Protein AF-0000000079003344 (afdb_homodimer)

Secondary structure (DSSP, 8-state):
----EEEEEEETTEEEEEE---SHHHHHHHHHHHHHHHT-SSGGGSPPHHHHHHHHHTT-EEEEEEETTT--EEEEEEEEEEEETTEEEEEEEEEEE-GGGTTSSHHHHHHHHHHHHHHHHT--EEEEEE-TT-HHHHIIIIIHH--EEEEEETTTTSB--STTTTTSB--EEEEEEETTSHHHHHHHTT-SPP--HHHHHHTT-EESEEEEEETTEEEEEEE------SEEEEEE-S-HHHHHHH-HHHHHHHHHHHHHHHIIIIIIT--EEEEEEEEEETTEEEEEEEEE---HHHHHTT--TT--/----EEEEEEETTEEEEEE---SHHHHHHHHHHHHHHHT-SSGGGSPPHHHHHHHHHTT-EEEEEEETTT--EEEEEEEEEEEETTEEEEEEEEEEE-GGGTTSSHHHHHHHHHHHHHHHHT--EEEEEE-TT-HHHHIIIIIHH--EEEEEETTTTSB--STTTTTSB--EEEEEEETTSHHHHHHHTT-SPP--HHHHHHTT-EESEEEEEETTEEEEEEE------SEEEEEE-S-HHHHHHH-HHHHHHHHHHHHHHHIIIIIIT--EEEEEEEEEETTEEEEEEEEE---HHHHHTT--TT--

Organism: Staphylothermus marinus (strain ATCC 43588 / DSM 3639 / JCM 9404 / F1) (NCBI:txid399550)

pLDDT: mean 94.48, std 7.69, range [52.34, 98.94]

Sequence (616 aa):
MACRVFEEINIDGKQLVIREPCSIRDYRELMDVQIKIWGMPGYIEAVTYHMLISGHRNGGILIGVFDKKTGEAVGLTFGIPGFRNGQLYVYSHLFGFIPELRNKGLGTILKKYQRILALEKGYVLFRWTYDPLQSANAYFNIVKHGVIVRKFTPNYYGYLEDSINRGMPSDRFEAEWWIKSRRTMMVLEDKVPKASLQDILNLGGEYATKTSIKNNIVLLENIDLDSRSDIVIVEIPYNIAKLRRISRDILMNWRLKLRELFNHYINVKGYIVIWMLVEKINGLNRSFYVLWRRSLDRVLAGDFPWSSMACRVFEEINIDGKQLVIREPCSIRDYRELMDVQIKIWGMPGYIEAVTYHMLISGHRNGGILIGVFDKKTGEAVGLTFGIPGFRNGQLYVYSHLFGFIPELRNKGLGTILKKYQRILALEKGYVLFRWTYDPLQSANAYFNIVKHGVIVRKFTPNYYGYLEDSINRGMPSDRFEAEWWIKSRRTMMVLEDKVPKASLQDILNLGGEYATKTSIKNNIVLLENIDLDSRSDIVIVEIPYNIAKLRRISRDILMNWRLKLRELFNHYINVKGYIVIWMLVEKINGLNRSFYVLWRRSLDRVLAGDFPWSS

Solvent-accessible surface area (backbone atoms only — not comparable to full-atom values): 32669 Å² total; per-residue (Å²): 128,86,58,57,72,76,48,73,50,74,59,96,85,41,51,33,38,35,24,39,70,70,49,60,66,45,35,47,30,53,27,55,30,45,31,62,46,53,65,46,98,47,47,59,74,25,62,22,37,68,55,50,49,53,31,40,76,30,47,20,49,52,40,34,30,25,32,66,86,78,64,43,35,48,26,39,36,35,22,29,29,22,38,56,96,89,40,69,27,32,34,48,77,43,76,52,43,29,71,91,57,57,94,69,59,52,66,60,54,50,51,52,52,51,49,54,53,36,48,74,74,67,42,52,32,37,33,36,69,45,54,76,51,39,38,68,58,47,40,51,42,22,54,55,51,36,24,33,32,61,42,58,40,76,40,65,68,33,72,39,88,42,80,86,35,53,87,35,75,34,41,26,33,36,39,37,34,44,72,74,30,50,26,22,49,29,30,67,64,70,64,61,81,84,76,52,71,66,54,43,42,74,73,50,34,37,70,30,48,40,69,48,77,56,97,91,34,81,40,78,72,47,73,51,90,75,75,82,53,53,29,36,32,38,67,45,52,51,51,49,70,60,40,49,76,72,32,57,66,59,45,47,51,49,51,54,53,47,49,55,47,43,42,45,43,21,60,69,68,48,22,27,40,63,40,59,47,77,45,77,54,96,88,35,72,39,28,31,40,34,30,35,57,62,59,66,68,50,45,40,64,49,57,49,95,84,58,130,129,84,60,56,71,76,48,74,50,73,59,95,85,42,50,34,36,33,25,38,68,70,47,59,66,44,35,46,31,53,28,54,31,44,32,62,44,53,63,46,99,47,45,60,76,25,60,23,39,69,56,50,48,54,30,40,76,30,47,20,47,51,42,35,29,25,32,68,86,80,64,44,36,49,26,38,35,34,22,30,30,21,37,56,93,90,41,67,27,33,34,48,76,44,76,52,42,29,73,91,54,57,96,69,58,55,67,59,56,50,50,51,52,50,50,53,53,36,48,74,73,67,41,51,32,38,33,36,69,45,52,77,51,39,39,68,57,47,41,51,41,22,54,54,49,36,24,31,31,60,42,59,41,79,41,66,67,31,74,40,88,43,79,84,37,54,90,35,74,33,42,25,33,37,39,37,34,45,73,73,31,50,26,22,50,30,30,68,66,69,63,61,81,84,76,52,72,67,55,43,42,74,74,51,36,39,70,31,48,41,69,48,77,57,97,91,36,83,40,76,73,47,72,51,90,73,74,84,53,52,31,37,31,38,68,44,52,51,50,47,71,63,41,50,75,72,33,58,66,60,46,47,50,48,51,55,54,47,48,55,49,43,41,44,43,21,60,69,68,50,21,27,39,63,41,62,48,76,45,77,54,97,86,36,72,39,28,29,39,35,29,34,58,61,59,67,69,49,44,40,64,49,57,49,94,83,59,130

Radius of gyration: 27.49 Å; Cα contacts (8 Å, |Δi|>4): 1258; chains: 2; bounding box: 58×90×68 Å

Foldseek 3Di:
DDWAWDDWDDDPNFTKTKTADDDLVLLVLAQVLVCQFFVDPDSPPGDHSVNQVVQVVQLKDKMFIAGPVPRHTFWMWIWHWDDDPRAIATETEDGTGGPVCPPVCVRVVVVVVSLVSCVVSPHQKYKYKDDPQAQVVQCCQFQQQFKKFQDKDWQPPPADCTPVRHPHRGIITIIMRRSPFPRRVCRNVVNADDDDPVRCVVLVEDEQWDWDDDPNDIATDAGHLPDPTQKYKYWHDNDLVVVVVVDPVRSRVRSVRVSVVCCRVRVPVRWMFGDKDWDQDPNDTIIMTITGNDDPVCSRNNDDSSDD/DDWAWDDWDDDPNFTKTKTADDDLVLLVLAQVLVCQWFVDPDSPPTDHSVNQVVQVVQLKDKMFIAGPVPRHTFWMWIWHWDDDPRAIATETEDGTGGPVCPPRCVRVVRVVVSLVSCVVSPHQKYKYKDDPQAQVVQCCQFQQQFKKFQDKDWQPPPADPTPVRHPHRGIITIIMRRSPFPRRVCRNVVNADDDDPVRCVVLVEDEQWDWDDDPNDIATDAGHLPDPDQKYKYWHDNDLVVVVVVDVVRSRVRVVRVSVVCCRVRVPVRWMFGDKDWDQDPNDTIIMTITGNDDPVCSSNNDDSSDD

Nearest PDB structures (foldseek):
  9f5q-assembly2_B  TM=6.287E-01  e=1.879E-05  Trypanosoma brucei brucei TREU927
  4ua3-assembly1_A  TM=5.516E-01  e=3.595E-06  Schizosaccharomyces pombe 972h-
  4ua3-assembly2_B  TM=5.483E-01  e=1.172E-05  Schizosaccharomyces pombe 972h-
  9evq-assembly1_B  TM=5.739E-01  e=3.198E-05  Trypanosoma brucei brucei TREU927
  9f5q-assembly1_A  TM=6.081E-01  e=5.773E-05  Trypanosoma brucei brucei TREU927

InterPro domains:
  IPR016181 Acyl-CoA N-acyltransferase [SSF55729] (22-133)
  IPR038764 GNAT family N-acetyltransferase, predicted [PTHR41700] (17-295)

Structure (mmCIF, N/CA/C/O backbone):
data_AF-0000000079003344-model_v1
#
loop_
_entity.id
_entity.type
_entity.pdbx_description
1 polymer 'GNAT family N-acetyltransferase'
#
loop_
_atom_site.group_PDB
_atom_site.id
_atom_site.type_symbol
_atom_site.label_atom_id
_atom_site.label_alt_id
_atom_site.label_comp_id
_atom_site.label_asym_id
_atom_site.label_entity_id
_atom_site.label_seq_id
_atom_site.pdbx_PDB_ins_code
_atom_site.Cartn_x
_atom_site.Cartn_y
_atom_site.Cartn_z
_atom_site.occupancy
_atom_site.B_iso_or_equiv
_atom_site.auth_seq_id
_atom_site.auth_comp_id
_atom_site.auth_asym_id
_atom_site.auth_atom_id
_atom_site.pdbx_PDB_model_num
ATOM 1 N N . MET A 1 1 ? -21.328 -10.289 -7.113 1 52.34 1 MET A N 1
ATOM 2 C CA . MET A 1 1 ? -21.562 -9.883 -5.73 1 52.34 1 MET A CA 1
ATOM 3 C C . MET A 1 1 ? -21.984 -8.422 -5.652 1 52.34 1 MET A C 1
ATOM 5 O O . MET A 1 1 ? -21.516 -7.598 -6.441 1 52.34 1 MET A O 1
ATOM 9 N N . ALA A 1 2 ? -23.016 -8.008 -4.938 1 74.12 2 ALA A N 1
ATOM 10 C CA . ALA A 1 2 ? -23.531 -6.648 -4.805 1 74.12 2 ALA A CA 1
ATOM 11 C C . ALA A 1 2 ? -22.484 -5.727 -4.172 1 74.12 2 ALA A C 1
ATOM 13 O O . ALA A 1 2 ? -21.75 -6.141 -3.277 1 74.12 2 ALA A O 1
ATOM 14 N N . CYS A 1 3 ? -22.266 -4.539 -4.773 1 87.94 3 CYS A N 1
ATOM 15 C CA . CYS A 1 3 ? -21.359 -3.545 -4.227 1 87.94 3 CYS A CA 1
ATOM 16 C C . CYS A 1 3 ? -21.781 -3.123 -2.826 1 87.94 3 CYS A C 1
ATOM 18 O O . CYS A 1 3 ? -22.969 -3.033 -2.535 1 87.94 3 CYS A O 1
ATOM 20 N N . ARG A 1 4 ? -20.953 -2.959 -1.949 1 95.31 4 ARG A N 1
ATOM 21 C CA . ARG A 1 4 ? -21.25 -2.404 -0.634 1 95.31 4 ARG A CA 1
ATOM 22 C C . ARG A 1 4 ? -21.5 -0.902 -0.716 1 95.31 4 ARG A C 1
ATOM 24 O O . ARG A 1 4 ? -20.562 -0.119 -0.845 1 95.31 4 ARG A O 1
ATOM 31 N N . VAL A 1 5 ? -22.734 -0.484 -0.571 1 97 5 VAL A N 1
ATOM 32 C CA . VAL A 1 5 ? -23.125 0.919 -0.631 1 97 5 VAL A CA 1
ATOM 33 C C . VAL A 1 5 ? -23.219 1.491 0.782 1 97 5 VAL A C 1
ATOM 35 O O . VAL A 1 5 ? -23.828 0.883 1.666 1 97 5 VAL A O 1
ATOM 38 N N . PHE A 1 6 ? -22.641 2.631 0.968 1 97.75 6 PHE A N 1
ATOM 39 C CA . PHE A 1 6 ? -22.656 3.271 2.277 1 97.75 6 PHE A CA 1
ATOM 40 C C . PHE A 1 6 ? -23.75 4.328 2.348 1 97.75 6 PHE A C 1
ATOM 42 O O . PHE A 1 6 ? -24.484 4.398 3.33 1 97.75 6 PHE A O 1
ATOM 49 N N . GLU A 1 7 ? -23.828 5.164 1.319 1 97.38 7 GLU A N 1
ATOM 50 C CA . GLU A 1 7 ? -24.766 6.289 1.349 1 97.38 7 GLU A CA 1
ATOM 51 C C . GLU A 1 7 ? -25.016 6.828 -0.055 1 97.38 7 GLU A C 1
ATOM 53 O O . GLU A 1 7 ? -24.156 6.742 -0.927 1 97.38 7 GLU A O 1
ATOM 58 N N . GLU A 1 8 ? -26.219 7.266 -0.293 1 97.56 8 GLU A N 1
ATOM 59 C CA . GLU A 1 8 ? -26.578 8.055 -1.471 1 97.56 8 GLU A CA 1
ATOM 60 C C . GLU A 1 8 ? -26.891 9.5 -1.095 1 97.56 8 GLU A C 1
ATOM 62 O O . GLU A 1 8 ? -27.609 9.75 -0.125 1 97.56 8 GLU A O 1
ATOM 67 N N . ILE A 1 9 ? -26.266 10.406 -1.885 1 96.88 9 ILE A N 1
ATOM 68 C CA . ILE A 1 9 ? -26.438 11.805 -1.518 1 96.88 9 ILE A CA 1
ATOM 69 C C . ILE A 1 9 ? -26.641 12.648 -2.775 1 96.88 9 ILE A C 1
ATOM 71 O O . ILE A 1 9 ? -26.328 12.203 -3.885 1 96.88 9 ILE A O 1
ATOM 75 N N . ASN A 1 10 ? -27.234 13.75 -2.57 1 96.31 10 ASN A N 1
ATOM 76 C CA . ASN A 1 10 ? -27.406 14.758 -3.615 1 96.31 10 ASN A CA 1
ATOM 77 C C . ASN A 1 10 ? -26.656 16.047 -3.271 1 96.31 10 ASN A C 1
ATOM 79 O O . ASN A 1 10 ? -26.922 16.656 -2.232 1 96.31 10 ASN A O 1
ATOM 83 N N . ILE A 1 11 ? -25.672 16.391 -4.121 1 94.31 11 ILE A N 1
ATOM 84 C CA . ILE A 1 11 ? -24.953 17.656 -3.955 1 94.31 11 ILE A CA 1
ATOM 85 C C . ILE A 1 11 ? -25.125 18.516 -5.203 1 94.31 11 ILE A C 1
ATOM 87 O O . ILE A 1 11 ? -24.625 18.156 -6.277 1 94.31 11 ILE A O 1
ATOM 91 N N . ASP A 1 12 ? -25.766 19.641 -5.047 1 92.69 12 ASP A N 1
ATOM 92 C CA . ASP A 1 12 ? -25.984 20.609 -6.117 1 92.69 12 ASP A CA 1
ATOM 93 C C . ASP A 1 12 ? -26.578 19.938 -7.355 1 92.69 12 ASP A C 1
ATOM 95 O O . ASP A 1 12 ? -26.094 20.141 -8.469 1 92.69 12 ASP A O 1
ATOM 99 N N . GLY A 1 13 ? -27.516 19.016 -7.168 1 91.06 13 GLY A N 1
ATOM 100 C CA . GLY A 1 13 ? -28.234 18.375 -8.258 1 91.06 13 GLY A CA 1
ATOM 101 C C . GLY A 1 13 ? -27.547 17.125 -8.781 1 91.06 13 GLY A C 1
ATOM 102 O O . GLY A 1 13 ? -28.078 16.422 -9.633 1 91.06 13 GLY A O 1
ATOM 103 N N . LYS A 1 14 ? -26.391 16.891 -8.328 1 93.5 14 LYS A N 1
ATOM 104 C CA . LYS A 1 14 ? -25.672 15.688 -8.727 1 93.5 14 LYS A CA 1
ATOM 105 C C . LYS A 1 14 ? -25.984 14.523 -7.793 1 93.5 14 LYS A C 1
ATOM 107 O O . LYS A 1 14 ? -25.75 14.609 -6.586 1 9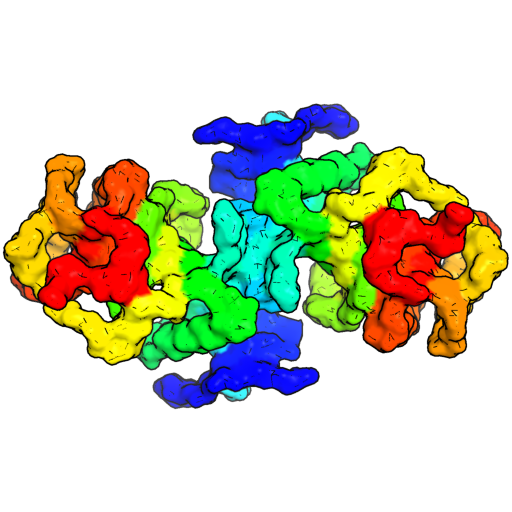3.5 14 LYS A O 1
ATOM 112 N N . GLN A 1 15 ? -26.547 13.438 -8.305 1 97.56 15 GLN A N 1
ATOM 113 C CA . GLN A 1 15 ? -26.812 12.234 -7.52 1 97.56 15 GLN A CA 1
ATOM 114 C C . GLN A 1 15 ? -25.547 11.375 -7.395 1 97.56 15 GLN A C 1
ATOM 116 O O . GLN A 1 15 ? -25.047 10.859 -8.391 1 97.56 15 GLN A O 1
ATOM 121 N N . LEU A 1 16 ? -25.125 11.203 -6.164 1 98.12 16 LEU A N 1
ATOM 122 C CA . LEU A 1 16 ? -23.875 10.5 -5.914 1 98.12 16 LEU A CA 1
ATOM 123 C C . LEU A 1 16 ? -24.094 9.258 -5.059 1 98.12 16 LEU A C 1
ATOM 125 O O . LEU A 1 16 ? -25.047 9.211 -4.277 1 98.12 16 LEU A O 1
ATOM 129 N N . VAL A 1 17 ? -23.281 8.242 -5.27 1 98.31 17 VAL A N 1
ATOM 130 C CA . VAL A 1 17 ? -23.281 7.047 -4.43 1 98.31 17 VAL A CA 1
ATOM 131 C C . VAL A 1 17 ? -21.891 6.812 -3.857 1 98.31 17 VAL A C 1
ATOM 133 O O . VAL A 1 17 ? -20.891 6.875 -4.582 1 98.31 17 VAL A O 1
ATOM 136 N N . ILE A 1 18 ? -21.812 6.711 -2.549 1 98.31 18 ILE A N 1
ATOM 137 C CA . ILE A 1 18 ? -20.578 6.387 -1.824 1 98.31 18 ILE A CA 1
ATOM 138 C C . ILE A 1 18 ? -20.531 4.887 -1.553 1 98.31 18 ILE A C 1
ATOM 140 O O . ILE A 1 18 ? -21.391 4.34 -0.864 1 98.31 18 ILE A O 1
ATOM 144 N N . ARG A 1 19 ? -19.469 4.223 -2.111 1 98.25 19 ARG A N 1
ATOM 145 C CA . ARG A 1 19 ? -19.422 2.768 -2.004 1 98.25 19 ARG A CA 1
ATOM 146 C C . ARG A 1 19 ? -18 2.25 -2.236 1 98.25 19 ARG A C 1
ATOM 148 O O . ARG A 1 19 ? -17.141 2.986 -2.713 1 98.25 19 ARG A O 1
ATOM 155 N N . GLU A 1 20 ? -17.812 1.041 -1.838 1 98.12 20 GLU A N 1
ATOM 156 C CA . GLU A 1 20 ? -16.594 0.348 -2.262 1 98.12 20 GLU A CA 1
ATOM 157 C C . GLU A 1 20 ? -16.672 -0.032 -3.738 1 98.12 20 GLU A C 1
ATOM 159 O O . GLU A 1 20 ? -17.75 -0.322 -4.262 1 98.12 20 GLU A O 1
ATOM 164 N N . PRO A 1 21 ? -15.492 0.042 -4.438 1 97.25 21 PRO A N 1
ATOM 165 C CA . PRO A 1 21 ? -15.5 -0.481 -5.805 1 97.25 21 PRO A CA 1
ATOM 166 C C . PRO A 1 21 ? -15.836 -1.971 -5.863 1 97.25 21 PRO A C 1
ATOM 168 O O . PRO A 1 21 ? -15.422 -2.734 -4.988 1 97.25 21 PRO A O 1
ATOM 171 N N . CYS A 1 22 ? -16.547 -2.389 -6.895 1 93.38 22 CYS A N 1
ATOM 172 C CA . CYS A 1 22 ? -16.969 -3.785 -6.957 1 93.38 22 CYS A CA 1
ATOM 173 C C . CYS A 1 22 ? -16.75 -4.355 -8.352 1 93.38 22 CYS A C 1
ATOM 175 O O . CYS A 1 22 ? -17.234 -5.453 -8.656 1 93.38 22 CYS A O 1
ATOM 177 N N . SER A 1 23 ? -16.109 -3.625 -9.188 1 91.62 23 SER A N 1
ATOM 178 C CA . SER A 1 23 ? -15.734 -4.082 -10.523 1 91.62 23 SER A CA 1
ATOM 179 C C . SER A 1 23 ? -14.391 -3.5 -10.953 1 91.62 23 SER A C 1
ATOM 181 O O . SER A 1 23 ? -13.93 -2.508 -10.383 1 91.62 23 SER A O 1
ATOM 183 N N . ILE A 1 24 ? -13.828 -4.117 -11.961 1 90.56 24 ILE A N 1
ATOM 184 C CA . ILE A 1 24 ? -12.57 -3.605 -12.5 1 90.56 24 ILE A CA 1
ATOM 185 C C . ILE A 1 24 ? -12.789 -2.199 -13.055 1 90.56 24 ILE A C 1
ATOM 187 O O . ILE A 1 24 ? -11.914 -1.333 -12.922 1 90.56 24 ILE A O 1
ATOM 191 N N . ARG A 1 25 ? -13.898 -1.993 -13.648 1 92 25 ARG A N 1
ATOM 192 C CA . ARG A 1 25 ? -14.234 -0.676 -14.172 1 92 25 ARG A CA 1
ATOM 193 C C . ARG A 1 25 ? -14.219 0.377 -13.07 1 92 25 ARG A C 1
ATOM 195 O O . ARG A 1 25 ? -13.734 1.491 -13.273 1 92 25 ARG A O 1
ATOM 202 N N . ASP A 1 26 ? -14.727 0.014 -11.898 1 96.31 26 ASP A N 1
ATOM 203 C CA . ASP A 1 26 ? -14.727 0.934 -10.766 1 96.31 26 ASP A CA 1
ATOM 204 C C . ASP A 1 26 ? -13.305 1.368 -10.414 1 96.31 26 ASP A C 1
ATOM 206 O O . ASP A 1 26 ? -13.047 2.555 -10.203 1 96.31 26 ASP A O 1
ATOM 210 N N . TYR A 1 27 ? -12.406 0.421 -10.406 1 96.12 27 TYR A N 1
ATOM 211 C CA . TYR A 1 27 ? -11.023 0.723 -10.055 1 96.12 27 TYR A CA 1
ATOM 212 C C . TYR A 1 27 ? -10.383 1.629 -11.094 1 96.12 27 TYR A C 1
ATOM 214 O O . TYR A 1 27 ? -9.602 2.523 -10.75 1 96.12 27 TYR A O 1
ATOM 222 N N . ARG A 1 28 ? -10.711 1.405 -12.305 1 93.69 28 ARG A N 1
ATOM 223 C CA . ARG A 1 28 ? -10.188 2.252 -13.367 1 93.69 28 ARG A CA 1
ATOM 224 C C . ARG A 1 28 ? -10.734 3.67 -13.266 1 93.69 28 ARG A C 1
ATOM 226 O O . ARG A 1 28 ? -10.008 4.641 -13.469 1 93.69 28 ARG A O 1
ATOM 233 N N . GLU A 1 29 ? -12 3.768 -12.938 1 96.25 29 GLU A N 1
ATOM 234 C CA . GLU A 1 29 ? -12.594 5.082 -12.719 1 96.25 29 GLU A CA 1
ATOM 235 C C . GLU A 1 29 ? -11.891 5.82 -11.578 1 96.25 29 GLU A C 1
ATOM 237 O O . GLU A 1 29 ? -11.68 7.031 -11.656 1 96.25 29 GLU A O 1
ATOM 242 N N . LEU A 1 30 ? -11.539 5.082 -10.586 1 97.56 30 LEU A N 1
ATOM 243 C CA . LEU A 1 30 ? -10.891 5.68 -9.422 1 97.56 30 LEU A CA 1
ATOM 244 C C . LEU A 1 30 ? -9.469 6.105 -9.75 1 97.56 30 LEU A C 1
ATOM 246 O O . LEU A 1 30 ? -8.961 7.078 -9.188 1 97.56 30 LEU A O 1
ATOM 250 N N . MET A 1 31 ? -8.852 5.367 -10.625 1 95.38 31 MET A N 1
ATOM 251 C CA . MET A 1 31 ? -7.562 5.828 -11.141 1 95.38 31 MET A CA 1
ATOM 252 C C . MET A 1 31 ? -7.73 7.098 -11.969 1 95.38 31 MET A C 1
ATOM 254 O O . MET A 1 31 ? -6.992 8.062 -11.781 1 95.38 31 MET A O 1
ATOM 258 N N . ASP A 1 32 ? -8.75 7.188 -12.781 1 94.94 32 ASP A N 1
ATOM 259 C CA . ASP A 1 32 ? -8.984 8.297 -13.695 1 94.94 32 ASP A CA 1
ATOM 260 C C . ASP A 1 32 ? -9.32 9.578 -12.93 1 94.94 32 ASP A C 1
ATOM 262 O O . ASP A 1 32 ? -8.867 10.664 -13.305 1 94.94 32 ASP A O 1
ATOM 266 N N . VAL A 1 33 ? -10.047 9.461 -11.883 1 96.88 33 VAL A N 1
ATOM 267 C CA . VAL A 1 33 ? -10.547 10.648 -11.195 1 96.88 33 VAL A CA 1
ATOM 268 C C . VAL A 1 33 ? -9.391 11.375 -10.508 1 96.88 33 VAL A C 1
ATOM 270 O O . VAL A 1 33 ? -9.477 12.57 -10.227 1 96.88 33 VAL A O 1
ATOM 273 N N . GLN A 1 34 ? -8.312 10.625 -10.203 1 95.31 34 GLN A N 1
ATOM 274 C CA . GLN A 1 34 ? -7.148 11.25 -9.586 1 95.31 34 GLN A CA 1
ATOM 275 C C . GLN A 1 34 ? -6.625 12.406 -10.43 1 95.31 34 GLN A C 1
ATOM 277 O O . GLN A 1 34 ? -6.223 13.438 -9.891 1 95.31 34 GLN A O 1
ATOM 282 N N . ILE A 1 35 ? -6.703 12.266 -11.703 1 91.06 35 ILE A N 1
ATOM 283 C CA . ILE A 1 35 ? -6.223 13.273 -12.641 1 91.06 35 ILE A CA 1
ATOM 284 C C . ILE A 1 35 ? -7.031 14.562 -12.469 1 91.06 35 ILE A C 1
ATOM 286 O O . ILE A 1 35 ? -6.465 15.656 -12.406 1 91.06 35 ILE A O 1
ATOM 290 N N . LYS A 1 36 ? -8.305 14.375 -12.305 1 91.19 36 LYS A N 1
ATOM 291 C CA . LYS A 1 36 ? -9.195 15.516 -12.164 1 91.19 36 LYS A CA 1
ATOM 292 C C . LYS A 1 36 ? -9.055 16.156 -10.781 1 91.19 36 LYS A C 1
ATOM 294 O O . LYS A 1 36 ? -9.117 17.391 -10.656 1 91.19 36 LYS A O 1
ATOM 299 N N . ILE A 1 37 ? -8.898 15.375 -9.758 1 92.19 37 ILE A N 1
ATOM 300 C CA . ILE A 1 37 ? -8.836 15.852 -8.383 1 92.19 37 ILE A CA 1
ATOM 301 C C . ILE A 1 37 ? -7.594 16.719 -8.195 1 92.19 37 ILE A C 1
ATOM 303 O O . ILE A 1 37 ? -7.664 17.797 -7.602 1 92.19 37 ILE A O 1
ATOM 307 N N . TRP A 1 38 ? -6.484 16.312 -8.734 1 85.94 38 TRP A N 1
ATOM 308 C CA . TRP A 1 38 ? -5.227 16.984 -8.406 1 85.94 38 TRP A CA 1
ATOM 309 C C . TRP A 1 38 ? -4.645 17.672 -9.641 1 85.94 38 TRP A C 1
ATOM 311 O O . TRP A 1 38 ? -3.539 18.219 -9.586 1 85.94 38 TRP A O 1
ATOM 321 N N . GLY A 1 39 ? -5.375 17.781 -10.734 1 80.69 39 GLY A N 1
ATOM 322 C CA . GLY A 1 39 ? -4.918 18.469 -11.93 1 80.69 39 GLY A CA 1
ATOM 323 C C . GLY A 1 39 ? -3.6 17.953 -12.461 1 80.69 39 GLY A C 1
ATOM 324 O O . GLY A 1 39 ? -2.686 18.719 -12.742 1 80.69 39 GLY A O 1
ATOM 325 N N . MET A 1 40 ? -3.436 16.688 -12.586 1 75.12 40 MET A N 1
ATOM 326 C CA . MET A 1 40 ? -2.191 16.047 -13 1 75.12 40 MET A CA 1
ATOM 327 C C . MET A 1 40 ? -2.031 16.094 -14.516 1 75.12 40 MET A C 1
ATOM 329 O O . MET A 1 40 ? -3.014 15.992 -15.25 1 75.12 40 MET A O 1
ATOM 333 N N . PRO A 1 41 ? -0.784 16.422 -15 1 72.31 41 PRO A N 1
ATOM 334 C CA . PRO A 1 41 ? -0.572 16.438 -16.453 1 72.31 41 PRO A CA 1
ATOM 335 C C . PRO A 1 41 ? -0.804 15.078 -17.094 1 72.31 41 PRO A C 1
ATOM 337 O O . PRO A 1 41 ? -0.963 14.984 -18.312 1 72.31 41 PRO A O 1
ATOM 340 N N . GLY A 1 42 ? -0.989 14.109 -16.438 1 75.44 42 GLY A N 1
ATOM 341 C CA . GLY A 1 42 ? -1.184 12.75 -16.922 1 75.44 42 GLY A CA 1
ATOM 342 C C . GLY A 1 42 ? -1.207 11.727 -15.805 1 75.44 42 GLY A C 1
ATOM 343 O O . GLY A 1 42 ? -1.47 12.055 -14.648 1 75.44 42 GLY A O 1
ATOM 344 N N . TYR A 1 43 ? -1 10.547 -16.266 1 74.94 43 TYR A N 1
ATOM 345 C CA . TYR A 1 43 ? -1.186 9.445 -15.336 1 74.94 43 TYR A CA 1
ATOM 346 C C . TYR A 1 43 ? 0.098 9.156 -14.562 1 74.94 43 TYR A C 1
ATOM 348 O O . TYR A 1 43 ? 0.13 8.273 -13.703 1 74.94 43 TYR A O 1
ATOM 356 N N . ILE A 1 44 ? 1.023 9.93 -14.766 1 78.5 44 ILE A N 1
ATOM 357 C CA . ILE A 1 44 ? 2.348 9.633 -14.234 1 78.5 44 ILE A CA 1
ATOM 358 C C . ILE A 1 44 ? 2.318 9.695 -12.703 1 78.5 44 ILE A C 1
ATOM 360 O O . ILE A 1 44 ? 3.062 8.969 -12.039 1 78.5 44 ILE A O 1
ATOM 364 N N . GLU A 1 45 ? 1.329 10.391 -12.164 1 85.56 45 GLU A N 1
ATOM 365 C CA . GLU A 1 45 ? 1.288 10.539 -10.711 1 85.56 45 GLU A CA 1
ATOM 366 C C . GLU A 1 45 ? 0.071 9.836 -10.117 1 85.56 45 GLU A C 1
ATOM 368 O O . GLU A 1 45 ? -0.168 9.914 -8.914 1 85.56 45 GLU A O 1
ATOM 373 N N . ALA A 1 46 ? -0.636 9.203 -10.992 1 91.38 46 ALA A N 1
ATOM 374 C CA . ALA A 1 46 ? -1.832 8.523 -10.5 1 91.38 46 ALA A CA 1
ATOM 375 C C . ALA A 1 46 ? -1.497 7.133 -9.984 1 91.38 46 ALA A C 1
ATOM 377 O O . ALA A 1 46 ? -0.777 6.375 -10.641 1 91.38 46 ALA A O 1
ATOM 378 N N . VAL A 1 47 ? -1.979 6.852 -8.812 1 94.81 47 VAL A N 1
ATOM 379 C CA . VAL A 1 47 ? -1.879 5.477 -8.336 1 94.81 47 VAL A CA 1
ATOM 380 C C . VAL A 1 47 ? -2.646 4.551 -9.281 1 94.81 47 VAL A C 1
ATOM 382 O O . VAL A 1 47 ? -3.811 4.805 -9.594 1 94.81 47 VAL A O 1
ATOM 385 N N . THR A 1 48 ? -2.068 3.498 -9.633 1 93.25 48 THR A N 1
ATOM 386 C CA . THR A 1 48 ? -2.604 2.617 -10.664 1 93.25 48 THR A CA 1
ATOM 387 C C . THR A 1 48 ? -3.77 1.794 -10.117 1 93.25 48 THR A C 1
ATOM 389 O O . THR A 1 48 ? -3.865 1.565 -8.914 1 93.25 48 THR A O 1
ATOM 392 N N . TYR A 1 49 ? -4.621 1.369 -11.016 1 93 49 TYR A N 1
ATOM 393 C CA . TYR A 1 49 ? -5.781 0.598 -10.594 1 93 49 TYR A CA 1
ATOM 394 C C . TYR A 1 49 ? -5.355 -0.72 -9.953 1 93 49 TYR A C 1
ATOM 396 O O . TYR A 1 49 ? -6 -1.199 -9.016 1 93 49 TYR A O 1
ATOM 404 N N . HIS A 1 50 ? -4.25 -1.382 -10.469 1 93 50 HIS A N 1
ATOM 405 C CA . HIS A 1 50 ? -3.838 -2.654 -9.891 1 93 50 HIS A CA 1
ATOM 406 C C . HIS A 1 50 ? -3.295 -2.467 -8.477 1 93 50 HIS A C 1
ATOM 408 O O . HIS A 1 50 ? -3.461 -3.34 -7.621 1 93 50 HIS A O 1
ATOM 414 N N . MET A 1 51 ? -2.699 -1.312 -8.227 1 95.56 51 MET A N 1
ATOM 415 C CA . MET A 1 51 ? -2.279 -0.997 -6.867 1 95.56 51 MET A CA 1
ATOM 416 C C . MET A 1 51 ? -3.486 -0.753 -5.965 1 95.56 51 MET A C 1
ATOM 418 O O . MET A 1 51 ? -3.498 -1.174 -4.809 1 95.56 51 MET A O 1
ATOM 422 N N . LEU A 1 52 ? -4.477 -0.064 -6.527 1 97.44 52 LEU A N 1
ATOM 423 C CA . LEU A 1 52 ? -5.715 0.128 -5.785 1 97.44 52 LEU A CA 1
ATOM 424 C C . LEU A 1 52 ? -6.348 -1.213 -5.422 1 97.44 52 LEU A C 1
ATOM 426 O O . LEU A 1 52 ? -6.777 -1.416 -4.285 1 97.44 52 LEU A O 1
ATOM 430 N N . ILE A 1 53 ? -6.371 -2.129 -6.352 1 96.19 53 ILE A N 1
ATOM 431 C CA . ILE A 1 53 ? -6.934 -3.457 -6.137 1 96.19 53 ILE A CA 1
ATOM 432 C C . ILE A 1 53 ? -6.141 -4.184 -5.055 1 96.19 53 ILE A C 1
ATOM 434 O O . ILE A 1 53 ? -6.719 -4.703 -4.098 1 96.19 53 ILE A O 1
ATOM 438 N N . SER A 1 54 ? -4.844 -4.137 -5.199 1 95.81 54 SER A N 1
ATOM 439 C CA . SER A 1 54 ? -3.975 -4.848 -4.27 1 95.81 54 SER A CA 1
ATOM 440 C C . SER A 1 54 ? -4.121 -4.305 -2.852 1 95.81 54 SER A C 1
ATOM 442 O O . SER A 1 54 ? -4.215 -5.074 -1.892 1 95.81 54 SER A O 1
ATOM 444 N N . GLY A 1 55 ? -4.156 -3.006 -2.73 1 97.75 55 GLY A N 1
ATOM 445 C CA . GLY A 1 55 ? -4.359 -2.416 -1.417 1 97.75 55 GLY A CA 1
ATOM 446 C C . GLY A 1 55 ? -5.715 -2.74 -0.818 1 97.75 55 GLY A C 1
ATOM 447 O O . GLY A 1 55 ? -5.805 -3.148 0.342 1 97.75 55 GLY A O 1
ATOM 448 N N . HIS A 1 56 ? -6.707 -2.619 -1.64 1 97.5 56 HIS A N 1
ATOM 449 C CA . HIS A 1 56 ? -8.086 -2.828 -1.207 1 97.5 56 HIS A CA 1
ATOM 450 C C . HIS A 1 56 ? -8.312 -4.27 -0.768 1 97.5 56 HIS A C 1
ATOM 452 O O . HIS A 1 56 ? -8.883 -4.516 0.295 1 97.5 56 HIS A O 1
ATOM 458 N N . ARG A 1 57 ? -7.801 -5.203 -1.464 1 96.25 57 ARG A N 1
ATOM 459 C CA . ARG A 1 57 ? -8.078 -6.621 -1.234 1 96.25 57 ARG A CA 1
ATOM 460 C C . ARG A 1 57 ? -7.207 -7.172 -0.11 1 96.25 57 ARG A C 1
ATOM 462 O O . ARG A 1 57 ? -7.445 -8.273 0.383 1 96.25 57 ARG A O 1
ATOM 469 N N . ASN A 1 58 ? -6.242 -6.406 0.307 1 97.94 58 ASN A N 1
ATOM 470 C CA . ASN A 1 58 ? -5.328 -6.902 1.329 1 97.94 58 ASN A CA 1
ATOM 471 C C . ASN A 1 58 ? -5.348 -6.02 2.574 1 97.94 58 ASN A C 1
ATOM 473 O O . ASN A 1 58 ? -4.305 -5.758 3.172 1 97.94 58 ASN A O 1
ATOM 477 N N . GLY A 1 59 ? -6.504 -5.578 2.908 1 98.12 59 GLY A N 1
ATOM 478 C CA . GLY A 1 59 ? -6.719 -4.961 4.207 1 98.12 59 GLY A CA 1
ATOM 479 C C . GLY A 1 59 ? -6.84 -3.451 4.137 1 98.12 59 GLY A C 1
ATOM 480 O O . GLY A 1 59 ? -7.141 -2.799 5.141 1 98.12 59 GLY A O 1
ATOM 481 N N . GLY A 1 60 ? -6.66 -2.836 2.955 1 98.38 60 GLY A N 1
ATOM 482 C CA . GLY A 1 60 ? -6.762 -1.392 2.814 1 98.38 60 GLY A CA 1
ATOM 483 C C . GLY A 1 60 ? -8.188 -0.885 2.867 1 98.38 60 GLY A C 1
ATOM 484 O O . GLY A 1 60 ? -9.133 -1.676 2.947 1 98.38 60 GLY A O 1
ATOM 485 N N . ILE A 1 61 ? -8.328 0.413 2.906 1 98.44 61 ILE A N 1
ATOM 486 C CA . ILE A 1 61 ? -9.602 1.123 2.859 1 98.44 61 ILE A CA 1
ATOM 487 C C . ILE A 1 61 ? -9.719 1.873 1.535 1 98.44 61 ILE A C 1
ATOM 489 O O . ILE A 1 61 ? -8.898 2.738 1.226 1 98.44 61 ILE A O 1
ATOM 493 N N . LEU A 1 62 ? -10.672 1.433 0.759 1 98.62 62 LEU A N 1
ATOM 494 C CA . LEU A 1 62 ? -10.938 2.107 -0.506 1 98.62 62 LEU A CA 1
ATOM 495 C C . LEU A 1 62 ? -12.43 2.41 -0.652 1 98.62 62 LEU A C 1
ATOM 497 O O . LEU A 1 62 ? -13.258 1.496 -0.636 1 98.62 62 LEU A O 1
ATOM 501 N N . ILE A 1 63 ? -12.758 3.682 -0.731 1 98.75 63 ILE A N 1
ATOM 502 C CA . ILE A 1 63 ? -14.125 4.16 -0.932 1 98.75 63 ILE A CA 1
ATOM 503 C C . ILE A 1 63 ? -14.172 5.102 -2.133 1 98.75 63 ILE A C 1
ATOM 505 O O . ILE A 1 63 ? -13.312 5.973 -2.277 1 98.75 63 ILE A O 1
ATOM 509 N N . GLY A 1 64 ? -15.094 4.863 -2.98 1 98.56 64 GLY A N 1
ATOM 510 C CA . GLY A 1 64 ? -15.32 5.75 -4.109 1 98.56 64 GLY A CA 1
ATOM 511 C C . GLY A 1 64 ? -16.609 6.543 -3.994 1 98.56 64 GLY A C 1
ATOM 512 O O . GLY A 1 64 ? -17.547 6.113 -3.322 1 98.56 64 GLY A O 1
ATOM 513 N N . VAL A 1 65 ? -16.562 7.695 -4.527 1 98.69 65 VAL A N 1
ATOM 514 C CA . VAL A 1 65 ? -17.766 8.484 -4.789 1 98.69 65 VAL A CA 1
ATOM 515 C C . VAL A 1 65 ? -18.062 8.477 -6.285 1 98.69 65 VAL A C 1
ATOM 517 O O . VAL A 1 65 ? -17.234 8.906 -7.094 1 98.69 65 VAL A O 1
ATOM 520 N N . PHE A 1 66 ? -19.219 7.992 -6.633 1 98.38 66 PHE A N 1
ATOM 521 C CA . PHE A 1 66 ? -19.547 7.824 -8.047 1 98.38 66 PHE A CA 1
ATOM 522 C C . PHE A 1 66 ? -20.797 8.609 -8.398 1 98.38 66 PHE A C 1
ATOM 524 O O . PHE A 1 66 ? -21.75 8.672 -7.609 1 98.38 66 PHE A O 1
ATOM 531 N N . ASP A 1 67 ? -20.734 9.203 -9.602 1 98 67 ASP A N 1
ATOM 532 C CA . ASP A 1 67 ? -21.953 9.773 -10.18 1 98 67 ASP A CA 1
ATOM 533 C C . ASP A 1 67 ? -22.922 8.68 -10.602 1 98 67 ASP A C 1
ATOM 535 O O . ASP A 1 67 ? -22.594 7.824 -11.422 1 98 67 ASP A O 1
ATOM 539 N N . LYS A 1 68 ? -24.109 8.688 -10.125 1 96.62 68 LYS A N 1
ATOM 540 C CA . LYS A 1 68 ? -25.062 7.613 -10.367 1 96.62 68 LYS A CA 1
ATOM 541 C C . LYS A 1 68 ? -25.516 7.605 -11.828 1 96.62 68 LYS A C 1
ATOM 543 O O . LYS A 1 68 ? -25.844 6.547 -12.375 1 96.62 68 LYS A O 1
ATOM 548 N N . LYS A 1 69 ? -25.531 8.75 -12.438 1 95.31 69 LYS A N 1
ATOM 549 C CA . LYS A 1 69 ? -26.016 8.852 -13.812 1 95.31 69 LYS A CA 1
ATOM 550 C C . LYS A 1 69 ? -24.969 8.344 -14.797 1 95.31 69 LYS A C 1
ATOM 552 O O . LYS A 1 69 ? -25.281 7.566 -15.703 1 95.31 69 LYS A O 1
ATOM 557 N N . THR A 1 70 ? -23.719 8.711 -14.617 1 95.56 70 THR A N 1
ATOM 558 C CA . THR A 1 70 ? -22.688 8.43 -15.609 1 95.56 70 THR A CA 1
ATOM 559 C C . THR A 1 70 ? -21.859 7.219 -15.188 1 95.56 70 THR A C 1
ATOM 561 O O . THR A 1 70 ? -21.188 6.602 -16.016 1 95.56 70 THR A O 1
ATOM 564 N N . GLY A 1 71 ? -21.797 6.941 -13.875 1 95.75 71 GLY A N 1
ATOM 565 C CA . GLY A 1 71 ? -20.938 5.879 -13.367 1 95.75 71 GLY A CA 1
ATOM 566 C C . GLY A 1 71 ? -19.5 6.312 -13.156 1 95.75 71 GLY A C 1
ATOM 567 O O . GLY A 1 71 ? -18.688 5.539 -12.656 1 95.75 71 GLY A O 1
ATOM 568 N N . GLU A 1 72 ? -19.25 7.574 -13.43 1 97.25 72 GLU A N 1
ATOM 569 C CA . GLU A 1 72 ? -17.891 8.102 -13.281 1 97.25 72 GLU A CA 1
ATOM 570 C C . GLU A 1 72 ? -17.562 8.367 -11.812 1 97.25 72 GLU A C 1
ATOM 572 O O . GLU A 1 72 ? -18.438 8.773 -11.047 1 97.25 72 GLU A O 1
ATOM 577 N N . ALA A 1 73 ? -16.328 8.07 -11.477 1 98.44 73 ALA A N 1
ATOM 578 C CA . ALA A 1 73 ? -15.891 8.453 -10.141 1 98.44 73 ALA A CA 1
ATOM 579 C C . ALA A 1 73 ? -15.664 9.953 -10.047 1 98.44 73 ALA A C 1
ATOM 581 O O . ALA A 1 73 ? -15.141 10.57 -10.984 1 98.44 73 ALA A O 1
ATOM 582 N N . VAL A 1 74 ? -16.047 10.547 -8.938 1 98.25 74 VAL A N 1
ATOM 583 C CA . VAL A 1 74 ? -15.859 11.984 -8.742 1 98.25 74 VAL A CA 1
ATOM 584 C C . VAL A 1 74 ? -15.047 12.234 -7.473 1 98.25 74 VAL A C 1
ATOM 586 O O . VAL A 1 74 ? -14.758 13.383 -7.125 1 98.25 74 VAL A O 1
ATOM 589 N N . GLY A 1 75 ? -14.68 11.188 -6.773 1 98.06 75 GLY A N 1
ATOM 590 C CA . GLY A 1 75 ? -13.844 11.258 -5.586 1 98.06 75 GLY A CA 1
ATOM 591 C C . GLY A 1 75 ? -13.445 9.898 -5.051 1 98.06 75 GLY A C 1
ATOM 592 O O . GLY A 1 75 ? -13.984 8.875 -5.484 1 98.06 75 GLY A O 1
ATOM 593 N N . LEU A 1 76 ? -12.453 9.875 -4.129 1 98.44 76 LEU A N 1
ATOM 594 C CA . LEU A 1 76 ? -12.031 8.617 -3.527 1 98.44 76 LEU A CA 1
ATOM 595 C C . LEU A 1 76 ? -11.234 8.859 -2.252 1 98.44 76 LEU A C 1
ATOM 597 O O . LEU A 1 76 ? -10.734 9.969 -2.029 1 98.44 76 LEU A O 1
ATOM 601 N N . THR A 1 77 ? -11.18 7.902 -1.454 1 98.56 77 THR A N 1
ATOM 602 C CA . THR A 1 77 ? -10.148 7.75 -0.429 1 98.56 77 THR A CA 1
ATOM 603 C C . THR A 1 77 ? -9.516 6.363 -0.503 1 98.56 77 THR A C 1
ATOM 605 O O . THR A 1 77 ? -10.203 5.379 -0.794 1 98.56 77 THR A O 1
ATOM 608 N N . PHE A 1 78 ? -8.242 6.355 -0.353 1 98.75 78 PHE A N 1
ATOM 609 C CA . PHE A 1 78 ? -7.477 5.117 -0.445 1 98.75 78 PHE A CA 1
ATOM 610 C C . PHE A 1 78 ? -6.414 5.059 0.644 1 98.75 78 PHE A C 1
ATOM 612 O O . PHE A 1 78 ? -5.621 5.992 0.799 1 98.75 78 PHE A O 1
ATOM 619 N N . GLY A 1 79 ? -6.402 4.02 1.405 1 98.75 79 GLY A N 1
ATOM 620 C CA . GLY A 1 79 ? -5.383 3.727 2.4 1 98.75 79 GLY A CA 1
ATOM 621 C C . GLY A 1 79 ? -4.973 2.266 2.426 1 98.75 79 GLY A C 1
ATOM 622 O O . GLY A 1 79 ? -5.781 1.385 2.127 1 98.75 79 GLY A O 1
ATOM 623 N N . ILE A 1 80 ? -3.771 2.041 2.822 1 98.75 80 ILE A N 1
ATOM 624 C CA . ILE A 1 80 ? -3.238 0.688 2.939 1 98.75 80 ILE A CA 1
ATOM 625 C C . ILE A 1 80 ? -2.889 0.395 4.395 1 98.75 80 ILE A C 1
ATOM 627 O O . ILE A 1 80 ? -2.693 1.316 5.191 1 98.75 80 ILE A O 1
ATOM 631 N N . PRO A 1 81 ? -2.779 -0.9 4.734 1 98.75 81 PRO A 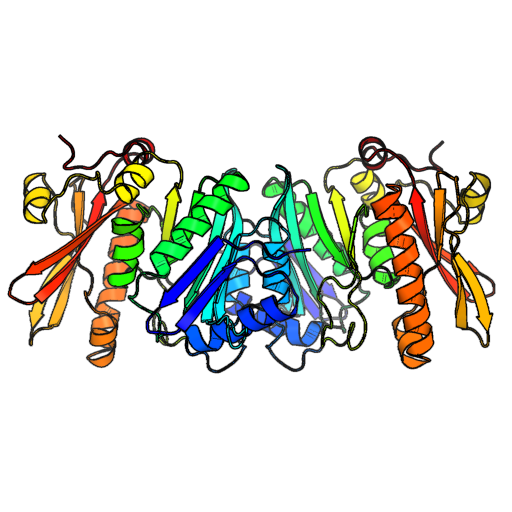N 1
ATOM 632 C CA . PRO A 1 81 ? -2.25 -1.198 6.07 1 98.75 81 PRO A CA 1
ATOM 633 C C . PRO A 1 81 ? -0.815 -0.709 6.258 1 98.75 81 PRO A C 1
ATOM 635 O O . PRO A 1 81 ? -0.022 -0.734 5.312 1 98.75 81 PRO A O 1
ATOM 638 N N . GLY A 1 82 ? -0.574 -0.226 7.355 1 98.56 82 GLY A N 1
ATOM 639 C CA . GLY A 1 82 ? 0.765 0.101 7.82 1 98.56 82 GLY A CA 1
ATOM 640 C C . GLY A 1 82 ? 1.156 -0.639 9.086 1 98.56 82 GLY A C 1
ATOM 641 O O . GLY A 1 82 ? 0.293 -1.127 9.82 1 98.56 82 GLY A O 1
ATOM 642 N N . PHE A 1 83 ? 2.398 -0.729 9.242 1 98.12 83 PHE A N 1
ATOM 643 C CA . PHE A 1 83 ? 2.918 -1.432 10.406 1 98.12 83 PHE A CA 1
ATOM 644 C C . PHE A 1 83 ? 4.293 -0.897 10.789 1 98.12 83 PHE A C 1
ATOM 646 O O . PHE A 1 83 ? 5.23 -0.946 9.992 1 98.12 83 PHE A O 1
ATOM 653 N N . ARG A 1 84 ? 4.363 -0.369 11.93 1 94.5 84 ARG A N 1
ATOM 654 C CA . ARG A 1 84 ? 5.617 0.158 12.461 1 94.5 84 ARG A CA 1
ATOM 655 C C . ARG A 1 84 ? 5.703 -0.052 13.969 1 94.5 84 ARG A C 1
ATOM 657 O O . ARG A 1 84 ? 4.766 0.27 14.703 1 94.5 84 ARG A O 1
ATOM 664 N N . ASN A 1 85 ? 6.793 -0.575 14.43 1 91.62 85 ASN A N 1
ATOM 665 C CA . ASN A 1 85 ? 7.055 -0.759 15.852 1 91.62 85 ASN A CA 1
ATOM 666 C C . ASN A 1 85 ? 5.93 -1.531 16.531 1 91.62 85 ASN A C 1
ATOM 668 O O . ASN A 1 85 ? 5.422 -1.108 17.578 1 91.62 85 ASN A O 1
ATOM 672 N N . GLY A 1 86 ? 5.434 -2.484 15.883 1 92.25 86 GLY A N 1
ATOM 673 C CA . GLY A 1 86 ? 4.426 -3.361 16.453 1 92.25 86 GLY A CA 1
ATOM 674 C C . GLY A 1 86 ? 3.025 -2.783 16.391 1 92.25 86 GLY A C 1
ATOM 675 O O . GLY A 1 86 ? 2.076 -3.379 16.906 1 92.25 86 GLY A O 1
ATOM 676 N N . GLN A 1 87 ? 2.896 -1.681 15.758 1 96 87 GLN A N 1
ATOM 677 C CA . GLN A 1 87 ? 1.597 -1.022 15.695 1 96 87 GLN A CA 1
ATOM 678 C C . GLN A 1 87 ? 1.011 -1.096 14.289 1 96 87 GLN A C 1
ATOM 680 O O . GLN A 1 87 ? 1.654 -0.685 13.32 1 96 87 GLN A O 1
ATOM 685 N N . LEU A 1 88 ? -0.187 -1.691 14.234 1 97.69 88 LEU A N 1
ATOM 686 C CA . LEU A 1 88 ? -0.962 -1.761 13 1 97.69 88 LEU A CA 1
ATOM 687 C C . LEU A 1 88 ? -1.826 -0.517 12.828 1 97.69 88 LEU A C 1
ATOM 689 O O . LEU A 1 88 ? -2.428 -0.036 13.797 1 97.69 88 LEU A O 1
ATOM 693 N N . TYR A 1 89 ? -1.892 0.031 11.641 1 98.69 89 TYR A N 1
ATOM 694 C CA . TYR A 1 89 ? -2.723 1.189 11.336 1 98.69 89 TYR A CA 1
ATOM 695 C C . TYR A 1 89 ? -3.068 1.23 9.852 1 98.69 89 TYR A C 1
ATOM 697 O O . TYR A 1 89 ? -2.641 0.365 9.086 1 98.69 89 TYR A O 1
ATOM 705 N N . VAL A 1 90 ? -3.918 2.133 9.492 1 98.75 90 VAL A N 1
ATOM 706 C CA . VAL A 1 90 ? -4.176 2.42 8.086 1 98.75 90 VAL A CA 1
ATOM 707 C C . VAL A 1 90 ? -3.395 3.66 7.656 1 98.75 90 VAL A C 1
ATOM 709 O O . VAL A 1 90 ? -3.488 4.711 8.297 1 98.75 90 VAL A O 1
ATOM 712 N N . TYR A 1 91 ? -2.557 3.549 6.707 1 98.81 91 TYR A N 1
ATOM 713 C CA . TYR A 1 91 ? -1.938 4.723 6.105 1 98.81 91 TYR A CA 1
ATOM 714 C C . TYR A 1 91 ? -2.805 5.277 4.98 1 98.81 91 TYR A C 1
ATOM 716 O O . TYR A 1 91 ? -2.914 4.668 3.912 1 98.81 91 TYR A O 1
ATOM 724 N N . SER A 1 92 ? -3.41 6.363 5.207 1 98.62 92 SER A N 1
ATOM 725 C CA . SER A 1 92 ? -4.293 7.008 4.242 1 98.62 92 SER A CA 1
ATOM 726 C C . SER A 1 92 ? -3.494 7.746 3.172 1 98.62 92 SER A C 1
ATOM 728 O O . SER A 1 92 ? -2.971 8.836 3.416 1 98.62 92 SER A O 1
ATOM 730 N N . HIS A 1 93 ? -3.482 7.273 1.948 1 97.88 93 HIS A N 1
ATOM 731 C CA . HIS A 1 93 ? -2.605 7.766 0.892 1 97.88 93 HIS A CA 1
ATOM 732 C C . HIS A 1 93 ? -3.328 8.766 -0.003 1 97.88 93 HIS A C 1
ATOM 734 O O . HIS A 1 93 ? -2.725 9.734 -0.472 1 97.88 93 HIS A O 1
ATOM 740 N N . LEU A 1 94 ? -4.559 8.508 -0.308 1 97.38 94 LEU A N 1
ATOM 741 C CA . LEU A 1 94 ? -5.344 9.398 -1.154 1 97.38 94 LEU A CA 1
ATOM 742 C C . LEU A 1 94 ? -6.637 9.812 -0.459 1 97.38 94 LEU A C 1
ATOM 744 O O . LEU A 1 94 ? -7.281 8.984 0.199 1 97.38 94 LEU A O 1
ATOM 748 N N . PHE A 1 95 ? -6.996 11.016 -0.565 1 97.38 95 PHE A N 1
ATOM 749 C CA . PHE A 1 95 ? -8.258 11.586 -0.101 1 97.38 95 PHE A CA 1
ATOM 750 C C . PHE A 1 95 ? -8.617 12.82 -0.914 1 97.38 95 PHE A C 1
ATOM 752 O O . PHE A 1 95 ? -7.949 13.852 -0.819 1 97.38 95 PHE A O 1
ATOM 759 N N . GLY A 1 96 ? -9.672 12.688 -1.745 1 95.44 96 GLY A N 1
ATOM 760 C CA . GLY A 1 96 ? -10.016 13.875 -2.508 1 95.44 96 GLY A CA 1
ATOM 761 C C . GLY A 1 96 ? -11.227 13.68 -3.402 1 95.44 96 GLY A C 1
ATOM 762 O O . GLY A 1 96 ? -11.688 12.555 -3.598 1 95.44 96 GLY A O 1
ATOM 763 N N . PHE A 1 97 ? -11.766 14.664 -3.898 1 95.38 97 PHE A N 1
ATOM 764 C CA . PHE A 1 97 ? -12.867 14.711 -4.848 1 95.38 97 PHE A CA 1
ATOM 765 C C . PHE A 1 97 ? -12.742 15.914 -5.77 1 95.38 97 PHE A C 1
ATOM 767 O O . PHE A 1 97 ? -11.953 16.828 -5.5 1 95.38 97 PHE A O 1
ATOM 774 N N . ILE A 1 98 ? -13.438 15.922 -6.82 1 95.62 98 ILE A N 1
ATOM 775 C CA . ILE A 1 98 ? -13.289 16.922 -7.871 1 95.62 98 ILE A CA 1
ATOM 776 C C . ILE A 1 98 ? -13.609 18.312 -7.316 1 95.62 98 ILE A C 1
ATOM 778 O O . ILE A 1 98 ? -14.375 18.438 -6.363 1 95.62 98 ILE A O 1
ATOM 782 N N . PRO A 1 99 ? -13.055 19.344 -7.91 1 92.81 99 PRO A N 1
ATOM 783 C CA . PRO A 1 99 ? -13.156 20.719 -7.383 1 92.81 99 PRO A CA 1
ATOM 784 C C . PRO A 1 99 ? -14.602 21.172 -7.184 1 92.81 99 PRO A C 1
ATOM 786 O O . PRO A 1 99 ? -14.906 21.844 -6.203 1 92.81 99 PRO A O 1
ATOM 789 N N . GLU A 1 100 ? -15.484 20.75 -8.008 1 93.25 100 GLU A N 1
ATOM 790 C CA . GLU A 1 100 ? -16.875 21.188 -7.957 1 93.25 100 GLU A CA 1
ATOM 791 C C . GLU A 1 100 ? -17.562 20.703 -6.676 1 93.25 100 GLU A C 1
ATOM 793 O O . GLU A 1 100 ? -18.578 21.266 -6.27 1 93.25 100 GLU A O 1
ATOM 798 N N . LEU A 1 101 ? -16.953 19.734 -6.059 1 94.81 101 LEU A N 1
ATOM 799 C CA . LEU A 1 101 ? -17.609 19.125 -4.906 1 94.81 101 LEU A CA 1
ATOM 800 C C . LEU A 1 101 ? -16.906 19.516 -3.611 1 94.81 101 LEU A C 1
ATOM 802 O O . LEU A 1 101 ? -17.266 19.047 -2.533 1 94.81 101 LEU A O 1
ATOM 806 N N . ARG A 1 102 ? -15.969 20.406 -3.689 1 90.75 102 ARG A N 1
ATOM 807 C CA . ARG A 1 102 ? -15.211 20.812 -2.51 1 90.75 102 ARG A CA 1
ATOM 808 C C . ARG A 1 102 ? -16.031 21.766 -1.642 1 90.75 102 ARG A C 1
ATOM 810 O O . ARG A 1 102 ? -16.891 22.5 -2.146 1 90.75 102 ARG A O 1
ATOM 817 N N . ASN A 1 103 ? -15.781 21.672 -0.388 1 90 103 ASN A N 1
ATOM 818 C CA . ASN A 1 103 ? -16.391 22.531 0.61 1 90 103 ASN A CA 1
ATOM 819 C C . ASN A 1 103 ? -17.906 22.359 0.642 1 90 103 ASN A C 1
ATOM 821 O O . ASN A 1 103 ? -18.656 23.344 0.752 1 90 103 ASN A O 1
ATOM 825 N N . LYS A 1 104 ? -18.359 21.156 0.389 1 92.88 104 LYS A N 1
ATOM 826 C CA . LYS A 1 104 ? -19.797 20.859 0.399 1 92.88 104 LYS A CA 1
ATOM 827 C C . LYS A 1 104 ? -20.125 19.75 1.39 1 92.88 104 LYS A C 1
ATOM 829 O O . LYS A 1 104 ? -21.188 19.125 1.313 1 92.88 104 LYS A O 1
ATOM 834 N N . GLY A 1 105 ? -19.156 19.406 2.25 1 93.44 105 GLY A N 1
ATOM 835 C CA . GLY A 1 105 ? -19.406 18.453 3.322 1 93.44 105 GLY A CA 1
ATOM 836 C C . GLY A 1 105 ? -19.031 17.031 2.959 1 93.44 105 GLY A C 1
ATOM 837 O O . GLY A 1 105 ? -19.047 16.141 3.812 1 93.44 105 GLY A O 1
ATOM 838 N N . LEU A 1 106 ? -18.656 16.766 1.789 1 95.38 106 LEU A N 1
ATOM 839 C CA . LEU A 1 106 ? -18.359 15.43 1.3 1 95.38 106 LEU A CA 1
ATOM 840 C C . LEU A 1 106 ? -17.172 14.828 2.051 1 95.38 106 LEU A C 1
ATOM 842 O O . LEU A 1 106 ? -17.141 13.625 2.311 1 95.38 106 LEU A O 1
ATOM 846 N N . GLY A 1 107 ? -16.219 15.641 2.43 1 96.69 107 GLY A N 1
ATOM 847 C CA . GLY A 1 107 ? -15.062 15.164 3.166 1 96.69 107 GLY A CA 1
ATOM 848 C C . GLY A 1 107 ? -15.422 14.531 4.5 1 96.69 107 GLY A C 1
ATOM 849 O O . GLY A 1 107 ? -14.914 13.461 4.844 1 96.69 107 GLY A O 1
ATOM 850 N N . THR A 1 108 ? -16.312 15.195 5.168 1 96.56 108 THR A N 1
ATOM 851 C CA . THR A 1 108 ? -16.75 14.695 6.465 1 96.56 108 THR A CA 1
ATOM 852 C C . THR A 1 108 ? -17.484 13.367 6.312 1 96.56 108 THR A C 1
ATOM 854 O O . THR A 1 108 ? -17.297 12.453 7.125 1 96.56 108 THR A O 1
ATOM 857 N N . ILE A 1 109 ? -18.25 13.242 5.293 1 96.62 109 ILE A N 1
ATOM 858 C CA . ILE A 1 109 ? -19 12.016 5.027 1 96.62 109 ILE A CA 1
ATOM 859 C C . ILE A 1 109 ? -18.016 10.875 4.73 1 96.62 109 ILE A C 1
ATOM 861 O O . ILE A 1 109 ? -18.172 9.773 5.262 1 96.62 109 ILE A O 1
ATOM 865 N N . LEU A 1 110 ? -17.016 11.141 3.969 1 97.12 110 LEU A N 1
ATOM 866 C CA . LEU A 1 110 ? -16.047 10.109 3.613 1 97.12 110 LEU A CA 1
ATOM 867 C C . LEU A 1 110 ? -15.242 9.68 4.836 1 97.12 110 LEU A C 1
ATOM 869 O O . LEU A 1 110 ? -14.961 8.492 5.012 1 97.12 110 LEU A O 1
ATOM 873 N N . LYS A 1 111 ? -14.883 10.672 5.66 1 98.19 111 LYS A N 1
ATOM 874 C CA . LYS A 1 111 ? -14.156 10.328 6.879 1 98.19 111 LYS A CA 1
ATOM 875 C C . LYS A 1 111 ? -14.992 9.438 7.789 1 98.19 111 LYS A C 1
ATOM 877 O O . LYS A 1 111 ? -14.469 8.531 8.438 1 98.19 111 LYS A O 1
ATOM 882 N N . LYS A 1 112 ? -16.25 9.711 7.816 1 97.88 112 LYS A N 1
ATOM 883 C CA . LYS A 1 112 ? -17.172 8.883 8.602 1 97.88 112 LYS A CA 1
ATOM 884 C C . LYS A 1 112 ? -17.109 7.422 8.156 1 97.88 112 LYS A C 1
ATOM 886 O O . LYS A 1 112 ? -16.938 6.523 8.984 1 97.88 112 LYS A O 1
ATOM 891 N N . TYR A 1 113 ? -17.141 7.184 6.91 1 98.06 113 TYR A N 1
ATOM 892 C CA . TYR A 1 113 ? -17.188 5.812 6.418 1 98.06 113 TYR A CA 1
ATOM 893 C C . TYR A 1 113 ? -15.805 5.18 6.43 1 98.06 113 TYR A C 1
ATOM 895 O O . TYR A 1 113 ? -15.672 3.967 6.609 1 98.06 113 TYR A O 1
ATOM 903 N N . GLN A 1 114 ? -14.766 5.992 6.277 1 98.06 114 GLN A N 1
ATOM 904 C CA . GLN A 1 114 ? -13.422 5.48 6.523 1 98.06 114 GLN A CA 1
ATOM 905 C C . GLN A 1 114 ? -13.297 4.895 7.926 1 98.06 114 GLN A C 1
ATOM 907 O O . GLN A 1 114 ? -12.773 3.795 8.102 1 98.06 114 GLN A O 1
ATOM 912 N N . ARG A 1 115 ? -13.805 5.652 8.867 1 98.31 115 ARG A N 1
ATOM 913 C CA . ARG A 1 115 ? -13.727 5.238 10.266 1 98.31 115 ARG A CA 1
ATOM 914 C C . ARG A 1 115 ? -14.523 3.955 10.492 1 98.31 115 ARG A C 1
ATOM 916 O O . ARG A 1 115 ? -14.023 3.018 11.117 1 98.31 115 ARG A O 1
ATOM 923 N N . ILE A 1 116 ? -15.703 3.885 9.984 1 98.06 116 ILE A N 1
ATOM 924 C CA . ILE A 1 116 ? -16.578 2.729 10.164 1 98.06 116 ILE A CA 1
ATOM 925 C C . ILE A 1 116 ? -15.906 1.485 9.578 1 98.06 116 ILE A C 1
ATOM 927 O O . ILE A 1 116 ? -15.82 0.451 10.242 1 98.06 116 ILE A O 1
ATOM 931 N N . LEU A 1 117 ? -15.375 1.583 8.398 1 97.56 117 LEU A N 1
ATOM 932 C CA . LEU A 1 117 ? -14.742 0.453 7.727 1 97.56 117 LEU A CA 1
ATOM 933 C C . LEU A 1 117 ? -13.492 0.009 8.477 1 97.56 117 LEU A C 1
ATOM 935 O O . LEU A 1 117 ? -13.242 -1.189 8.609 1 97.56 117 LEU A O 1
ATOM 939 N N . ALA A 1 118 ? -12.742 0.997 8.883 1 98.12 118 ALA A N 1
ATOM 940 C CA . ALA A 1 118 ? -11.516 0.678 9.602 1 98.12 118 ALA A CA 1
ATOM 941 C C . ALA A 1 118 ? -11.812 -0.077 10.891 1 98.12 118 ALA A C 1
ATOM 943 O O . ALA A 1 118 ? -11.172 -1.081 11.195 1 98.12 118 ALA A O 1
ATOM 944 N N . LEU A 1 119 ? -12.789 0.365 11.617 1 97.75 119 LEU A N 1
ATOM 945 C CA . LEU A 1 119 ? -13.172 -0.286 12.859 1 97.75 119 LEU A CA 1
ATOM 946 C C . LEU A 1 119 ? -13.664 -1.707 12.602 1 97.75 119 LEU A C 1
ATOM 948 O O . LEU A 1 119 ? -13.328 -2.627 13.352 1 97.75 119 LEU A O 1
ATOM 952 N N . GLU A 1 120 ? -14.406 -1.861 11.555 1 97.25 120 GLU A N 1
ATOM 953 C CA . GLU A 1 120 ? -14.891 -3.186 11.18 1 97.25 120 GLU A CA 1
ATOM 954 C C . GLU A 1 120 ? -13.734 -4.141 10.906 1 97.25 120 GLU A C 1
ATOM 956 O O . GLU A 1 120 ? -13.828 -5.336 11.188 1 97.25 120 GLU A O 1
ATOM 961 N N . LYS A 1 121 ? -12.68 -3.613 10.43 1 96.69 121 LYS A N 1
ATOM 962 C CA . LYS A 1 121 ? -11.539 -4.438 10.039 1 96.69 121 LYS A CA 1
ATOM 963 C C . LYS A 1 121 ? -10.57 -4.621 11.211 1 96.69 121 LYS A C 1
ATOM 965 O O . LYS A 1 121 ? -9.602 -5.383 11.109 1 96.69 121 LYS A O 1
ATOM 970 N N . GLY A 1 122 ? -10.805 -3.816 12.227 1 96.25 122 GLY A N 1
ATOM 971 C CA . GLY A 1 122 ? -10.008 -4.012 13.43 1 96.25 122 GLY A CA 1
ATOM 972 C C . GLY A 1 122 ? -8.938 -2.955 13.617 1 96.25 122 GLY A C 1
ATOM 973 O O . GLY A 1 122 ? -8.102 -3.064 14.516 1 96.25 122 GLY A O 1
ATOM 974 N N . TYR A 1 123 ? -8.938 -1.937 12.805 1 97.94 123 TYR A N 1
ATOM 975 C CA . TYR A 1 123 ? -7.977 -0.85 12.969 1 97.94 123 TYR A CA 1
ATOM 976 C C . TYR A 1 123 ? -8.453 0.144 14.016 1 97.94 123 TYR A C 1
ATOM 978 O O . TYR A 1 123 ? -9.656 0.305 14.234 1 97.94 123 TYR A O 1
ATOM 986 N N . VAL A 1 124 ? -7.453 0.842 14.641 1 97.94 124 VAL A N 1
ATOM 987 C CA . VAL A 1 124 ? -7.836 1.85 15.625 1 97.94 124 VAL A CA 1
ATOM 988 C C . VAL A 1 124 ? -7.043 3.133 15.383 1 97.94 124 VAL A C 1
ATOM 990 O O . VAL A 1 124 ? -7.188 4.105 16.125 1 97.94 124 VAL A O 1
ATOM 993 N N . LEU A 1 125 ? -6.242 3.076 14.32 1 98.69 125 LEU A N 1
ATOM 994 C CA . LEU A 1 125 ? -5.359 4.203 14.039 1 98.69 125 LEU A CA 1
ATOM 995 C C . LEU A 1 125 ? -5.215 4.418 12.531 1 98.69 125 LEU A C 1
ATOM 997 O O . LEU A 1 125 ? -5.051 3.455 11.781 1 98.69 125 LEU A O 1
ATOM 1001 N N . PHE A 1 126 ? -5.418 5.652 12.094 1 98.88 126 PHE A N 1
ATOM 1002 C CA . PHE A 1 126 ? -4.977 6.105 10.781 1 98.88 126 PHE A CA 1
ATOM 1003 C C . PHE A 1 126 ? -3.73 6.973 10.898 1 98.88 126 PHE A C 1
ATOM 1005 O O . PHE A 1 126 ? -3.6 7.754 11.844 1 98.88 126 PHE A O 1
ATOM 1012 N N . ARG A 1 127 ? -2.879 6.879 9.93 1 98.69 127 ARG A N 1
ATOM 1013 C CA . ARG A 1 127 ? -1.782 7.82 9.727 1 98.69 127 ARG A CA 1
ATOM 1014 C C . ARG A 1 127 ? -1.75 8.328 8.289 1 98.69 127 ARG A C 1
ATOM 1016 O O . ARG A 1 127 ? -2.184 7.629 7.367 1 98.69 127 ARG A O 1
ATOM 1023 N N . TRP A 1 128 ? -1.358 9.484 8.07 1 98.44 128 TRP A N 1
ATOM 1024 C CA . TRP A 1 128 ? -1.067 10.062 6.762 1 98.44 128 TRP A CA 1
ATOM 1025 C C . TRP A 1 128 ? -0.202 11.312 6.895 1 98.44 128 TRP A C 1
ATOM 1027 O O . TRP A 1 128 ? 0.174 11.695 8 1 98.44 128 TRP A O 1
ATOM 1037 N N . THR A 1 129 ? 0.195 11.875 5.781 1 97.44 129 THR A N 1
ATOM 1038 C CA . THR A 1 129 ? 0.955 13.125 5.84 1 97.44 129 THR A CA 1
ATOM 1039 C C . THR A 1 129 ? 0.187 14.258 5.172 1 97.44 129 THR A C 1
ATOM 1041 O O . THR A 1 129 ? -0.632 14.016 4.281 1 97.44 129 THR A O 1
ATOM 1044 N N . TYR A 1 130 ? 0.373 15.438 5.617 1 96.69 130 TYR A N 1
ATOM 1045 C CA . TYR A 1 130 ? -0.154 16.625 4.953 1 96.69 130 TYR A CA 1
ATOM 1046 C C . TYR A 1 130 ? 0.767 17.812 5.16 1 96.69 130 TYR A C 1
ATOM 1048 O O . TYR A 1 130 ? 1.662 17.781 6.008 1 96.69 130 TYR A O 1
ATOM 1056 N N . ASP A 1 131 ? 0.581 18.781 4.34 1 95.56 131 ASP A N 1
ATOM 1057 C CA . ASP A 1 131 ? 1.355 20.016 4.406 1 95.56 131 ASP A CA 1
ATOM 1058 C C . ASP A 1 131 ? 0.929 20.859 5.602 1 95.56 131 ASP A C 1
ATOM 1060 O O . ASP A 1 131 ? -0.204 21.344 5.656 1 95.56 131 ASP A O 1
ATOM 1064 N N . PRO A 1 132 ? 1.869 21.141 6.523 1 97.62 132 PRO A N 1
ATOM 1065 C CA . PRO A 1 132 ? 1.514 21.906 7.719 1 97.62 132 PRO A CA 1
ATOM 1066 C C . PRO A 1 132 ? 1.057 23.328 7.398 1 97.62 132 PRO A C 1
ATOM 1068 O O . PRO A 1 132 ? 0.433 23.984 8.234 1 97.62 132 PRO A O 1
ATOM 1071 N N . LEU A 1 133 ? 1.32 23.797 6.219 1 96.88 133 LEU A N 1
ATOM 1072 C CA . LEU A 1 133 ? 1.015 25.188 5.918 1 96.88 133 LEU A CA 1
ATOM 1073 C C . LEU A 1 133 ? -0.381 25.328 5.316 1 96.88 133 LEU A C 1
ATOM 1075 O O . LEU A 1 133 ? -0.867 26.438 5.105 1 96.88 133 LEU A O 1
ATOM 1079 N N . GLN A 1 134 ? -1.019 24.219 5.094 1 95.31 134 GLN A N 1
ATOM 1080 C CA . GLN A 1 134 ? -2.381 24.234 4.566 1 95.31 134 GLN A CA 1
ATOM 1081 C C . GLN A 1 134 ? -3.4 24.375 5.695 1 95.31 134 GLN A C 1
ATOM 1083 O O . GLN A 1 134 ? -3.885 23.375 6.227 1 95.31 134 GLN A O 1
ATOM 1088 N N . SER A 1 135 ? -3.812 25.609 5.902 1 97.06 135 SER A N 1
ATOM 1089 C CA . SER A 1 135 ? -4.676 25.938 7.031 1 97.06 135 SER A CA 1
ATOM 1090 C C . SER A 1 135 ? -6.008 25.203 6.945 1 97.06 135 SER A C 1
ATOM 1092 O O . SER A 1 135 ? -6.48 24.641 7.941 1 97.06 135 SER A O 1
ATOM 1094 N N . ALA A 1 136 ? -6.613 25.172 5.793 1 94.5 136 ALA A N 1
ATOM 1095 C CA . ALA A 1 136 ? -7.906 24.516 5.633 1 94.5 136 ALA A CA 1
ATOM 1096 C C . ALA A 1 136 ? -7.801 23.016 5.922 1 94.5 136 ALA A C 1
ATOM 1098 O O . ALA A 1 136 ? -8.68 22.438 6.562 1 94.5 136 ALA A O 1
ATOM 1099 N N . ASN A 1 137 ? -6.719 22.406 5.52 1 94.88 137 ASN A N 1
ATOM 1100 C CA . ASN A 1 137 ? -6.48 20.984 5.785 1 94.88 137 ASN A CA 1
ATOM 1101 C C . ASN A 1 137 ? -6.27 20.719 7.273 1 94.88 137 ASN A C 1
ATOM 1103 O O . ASN A 1 137 ? -6.777 19.734 7.816 1 94.88 137 ASN A O 1
ATOM 1107 N N . ALA A 1 138 ? -5.52 21.594 7.824 1 98 138 ALA A N 1
ATOM 1108 C CA . ALA A 1 138 ? -5.258 21.484 9.258 1 98 138 ALA A CA 1
ATOM 1109 C C . ALA A 1 138 ? -6.555 21.547 10.055 1 98 138 ALA A C 1
ATOM 1111 O O . ALA A 1 138 ? -6.773 20.734 10.961 1 98 138 ALA A O 1
ATOM 1112 N N . TYR A 1 139 ? -7.375 22.516 9.695 1 97.5 139 TYR A N 1
ATOM 1113 C CA . TYR A 1 139 ? -8.656 22.656 10.375 1 97.5 139 TYR A CA 1
ATOM 1114 C C . TYR A 1 139 ? -9.516 21.406 10.211 1 97.5 139 TYR A C 1
ATOM 1116 O O . TYR A 1 139 ? -10.07 20.906 11.188 1 97.5 139 TYR A O 1
ATOM 1124 N N . PHE A 1 140 ? -9.555 20.922 9.062 1 97.56 140 PHE A N 1
ATOM 1125 C CA . PHE A 1 140 ? -10.32 19.719 8.734 1 97.56 140 PHE A CA 1
ATOM 1126 C C . PHE A 1 140 ? -9.812 18.531 9.539 1 97.56 140 PHE A C 1
ATOM 1128 O O . PHE A 1 140 ? -10.609 17.781 10.109 1 97.56 140 PHE A O 1
ATOM 1135 N N . ASN A 1 141 ? -8.516 18.328 9.586 1 98.38 141 ASN A N 1
ATOM 1136 C CA . ASN A 1 141 ? -7.914 17.188 10.266 1 98.38 141 ASN A CA 1
ATOM 1137 C C . ASN A 1 141 ? -8.047 17.312 11.781 1 98.38 141 ASN A C 1
ATOM 1139 O O . ASN A 1 141 ? -8.57 16.406 12.438 1 98.38 141 ASN A O 1
ATOM 1143 N N . ILE A 1 142 ? -7.672 18.438 12.281 1 98.56 142 ILE A N 1
ATOM 1144 C CA . ILE A 1 142 ? -7.465 18.547 13.719 1 98.56 142 ILE A CA 1
ATOM 1145 C C . ILE A 1 142 ? -8.773 18.938 14.398 1 98.56 142 ILE A C 1
ATOM 1147 O O . ILE A 1 142 ? -9.219 18.281 15.336 1 98.56 142 ILE A O 1
ATOM 1151 N N . VAL A 1 143 ? -9.406 19.922 13.891 1 98.06 143 VAL A N 1
ATOM 1152 C CA . VAL A 1 143 ? -10.562 20.5 14.57 1 98.06 143 VAL A CA 1
ATOM 1153 C C . VAL A 1 143 ? -11.812 19.672 14.25 1 98.06 143 VAL A C 1
ATOM 1155 O O . VAL A 1 143 ? -12.633 19.406 15.133 1 98.06 143 VAL A O 1
ATOM 1158 N N . LYS A 1 144 ? -11.922 19.219 13.039 1 97.75 144 LYS A N 1
ATOM 1159 C CA . LYS A 1 144 ? -13.141 18.516 12.648 1 97.75 144 LYS A CA 1
ATOM 1160 C C . LYS A 1 144 ? -13.047 17.031 12.992 1 97.75 144 LYS A C 1
ATOM 1162 O O . LYS A 1 144 ? -14.062 16.375 13.258 1 97.75 144 LYS A O 1
ATOM 1167 N N . HIS A 1 145 ? -11.781 16.469 13.094 1 98.31 145 HIS A N 1
ATOM 1168 C CA . HIS A 1 145 ? -11.734 15.008 13.18 1 98.31 145 HIS A CA 1
ATOM 1169 C C . HIS A 1 145 ? -10.875 14.555 14.359 1 98.31 145 HIS A C 1
ATOM 1171 O O . HIS A 1 145 ? -10.789 13.352 14.641 1 98.31 145 HIS A O 1
ATOM 1177 N N . GLY A 1 146 ? -10.242 15.438 15.047 1 98.56 146 GLY A N 1
ATOM 1178 C CA . GLY A 1 146 ? -9.555 15.094 16.281 1 98.56 146 GLY A CA 1
ATOM 1179 C C . GLY A 1 146 ? -8.156 14.539 16.047 1 98.56 146 GLY A C 1
ATOM 1180 O O . GLY A 1 146 ? -7.59 13.891 16.922 1 98.56 146 GLY A O 1
ATOM 1181 N N . VAL A 1 147 ? -7.574 14.82 14.945 1 98.81 147 VAL A N 1
ATOM 1182 C CA . VAL A 1 147 ? -6.246 14.359 14.555 1 98.81 147 VAL A CA 1
ATOM 1183 C C . VAL A 1 147 ? -5.188 15.07 15.398 1 98.81 147 VAL A C 1
ATOM 1185 O O . VAL A 1 147 ? -5.348 16.234 15.75 1 98.81 147 VAL A O 1
ATOM 1188 N N . ILE A 1 148 ? -4.094 14.336 15.695 1 98.94 148 ILE A N 1
ATOM 1189 C CA . ILE A 1 148 ? -2.932 14.93 16.344 1 98.94 148 ILE A CA 1
ATOM 1190 C C . ILE A 1 148 ? -1.69 14.719 15.484 1 98.94 148 ILE A C 1
ATOM 1192 O O . ILE A 1 148 ? -1.725 13.953 14.516 1 98.94 148 ILE A O 1
ATOM 1196 N N . VAL A 1 149 ? -0.614 15.445 15.758 1 98.88 149 VAL A N 1
ATOM 1197 C CA . VAL A 1 149 ? 0.647 15.297 15.039 1 98.88 149 VAL A CA 1
ATOM 1198 C C . VAL A 1 149 ? 1.8 15.18 16.031 1 98.88 149 VAL A C 1
ATOM 1200 O O . VAL A 1 149 ? 1.947 16.016 16.922 1 98.88 149 VAL A O 1
ATOM 1203 N N . ARG A 1 150 ? 2.682 14.219 15.914 1 98.56 150 ARG A N 1
ATOM 1204 C CA . ARG A 1 150 ? 3.816 14.023 16.812 1 98.56 150 ARG A CA 1
ATOM 1205 C C . ARG A 1 150 ? 5.113 13.859 16.031 1 98.56 150 ARG A C 1
ATOM 1207 O O . ARG A 1 150 ? 6.164 13.586 16.609 1 98.56 150 ARG A O 1
ATOM 1214 N N . LYS A 1 151 ? 4.949 13.984 14.719 1 98.5 151 LYS A N 1
ATOM 1215 C CA . LYS A 1 151 ? 6.141 13.844 13.883 1 98.5 151 LYS A CA 1
ATOM 1216 C C . LYS A 1 151 ? 6.109 14.82 12.711 1 98.5 151 LYS A C 1
ATOM 1218 O O . LYS A 1 151 ? 5.066 15.008 12.078 1 98.5 151 LYS A O 1
ATOM 1223 N N . PHE A 1 152 ? 7.246 15.469 12.492 1 98.44 152 PHE A N 1
ATOM 1224 C CA . PHE A 1 152 ? 7.496 16.359 11.367 1 98.44 152 PHE A CA 1
ATOM 1225 C C . PHE A 1 152 ? 8.648 15.836 10.516 1 98.44 152 PHE A C 1
ATOM 1227 O O . PHE A 1 152 ? 9.664 15.375 11.047 1 98.44 152 PHE A O 1
ATOM 1234 N N . THR A 1 153 ? 8.445 15.773 9.172 1 96.56 153 THR A N 1
ATOM 1235 C CA . THR A 1 153 ? 9.492 15.328 8.266 1 96.56 153 THR A CA 1
ATOM 1236 C C . THR A 1 153 ? 9.75 16.359 7.18 1 96.56 153 THR A C 1
ATOM 1238 O O . THR A 1 153 ? 8.852 16.688 6.395 1 96.56 153 THR A O 1
ATOM 1241 N N . PRO A 1 154 ? 10.945 16.891 7.133 1 94.69 154 PRO A N 1
ATOM 1242 C CA . PRO A 1 154 ? 11.273 17.844 6.059 1 94.69 154 PRO A CA 1
ATOM 1243 C C . PRO A 1 154 ? 11.367 17.172 4.691 1 94.69 154 PRO A C 1
ATOM 1245 O O . PRO A 1 154 ? 11.852 16.031 4.586 1 94.69 154 PRO A O 1
ATOM 1248 N N . ASN A 1 155 ? 10.805 17.781 3.674 1 91.5 155 ASN A N 1
ATOM 1249 C CA . ASN A 1 155 ? 10.961 17.406 2.271 1 91.5 155 ASN A CA 1
ATOM 1250 C C . ASN A 1 155 ? 10.68 15.93 2.049 1 91.5 155 ASN A C 1
ATOM 1252 O O . ASN A 1 155 ? 11.492 15.219 1.462 1 91.5 155 ASN A O 1
ATOM 1256 N N . TYR A 1 156 ? 9.547 15.531 2.484 1 91.19 156 TYR A N 1
ATOM 1257 C CA . TYR A 1 156 ? 9.125 14.141 2.557 1 91.19 156 TYR A CA 1
ATOM 1258 C C . TYR A 1 156 ? 9.156 13.484 1.181 1 91.19 156 TYR A C 1
ATOM 1260 O O . TYR A 1 156 ? 9.672 12.375 1.026 1 91.19 156 TYR A O 1
ATOM 1268 N N . TYR A 1 157 ? 8.648 14.109 0.156 1 86.25 157 TYR A N 1
ATOM 1269 C CA . TYR A 1 157 ? 8.547 13.539 -1.184 1 86.25 157 TYR A CA 1
ATOM 1270 C C . TYR A 1 157 ? 9.586 14.156 -2.113 1 86.25 157 TYR A C 1
ATOM 1272 O O . TYR A 1 157 ? 9.641 13.82 -3.299 1 86.25 157 TYR A O 1
ATOM 1280 N N . GLY A 1 158 ? 10.43 15.008 -1.621 1 81.62 158 GLY A N 1
ATOM 1281 C CA . GLY A 1 158 ? 11.227 15.828 -2.521 1 81.62 158 GLY A CA 1
ATOM 1282 C C . GLY A 1 158 ? 10.414 16.875 -3.252 1 81.62 158 GLY A C 1
ATOM 1283 O O . GLY A 1 158 ? 9.453 17.422 -2.699 1 81.62 158 GLY A O 1
ATOM 1284 N N . TYR A 1 159 ? 10.844 17.219 -4.406 1 69 159 TYR A N 1
ATOM 1285 C CA . TYR A 1 159 ? 10.117 18.219 -5.18 1 69 159 TYR A CA 1
ATOM 1286 C C . TYR A 1 159 ? 9.008 17.562 -5.996 1 69 159 TYR A C 1
ATOM 1288 O O . TYR A 1 159 ? 9.266 16.703 -6.84 1 69 159 TYR A O 1
ATOM 1296 N N . LEU A 1 160 ? 7.762 17.875 -5.609 1 64.38 160 LEU A N 1
ATOM 1297 C CA . LEU A 1 160 ? 6.594 17.328 -6.293 1 64.38 160 LEU A CA 1
ATOM 1298 C C . LEU A 1 160 ? 6.203 18.203 -7.48 1 64.38 160 LEU A C 1
ATOM 1300 O O . LEU A 1 160 ? 6.414 19.422 -7.457 1 64.38 160 LEU A O 1
ATOM 1304 N N . GLU A 1 161 ? 5.773 17.609 -8.516 1 62.44 161 GLU A N 1
ATOM 1305 C CA . GLU A 1 161 ? 5.344 18.344 -9.695 1 62.44 161 GLU A CA 1
ATOM 1306 C C . GLU A 1 161 ? 3.832 18.547 -9.703 1 62.44 161 GLU A C 1
ATOM 1308 O O . GLU A 1 161 ? 3.236 18.766 -10.766 1 62.44 161 GLU A O 1
ATOM 1313 N N . ASP A 1 162 ? 3.221 18.484 -8.555 1 61.12 162 ASP A N 1
ATOM 1314 C CA . ASP A 1 162 ? 1.779 18.719 -8.516 1 61.12 162 ASP A CA 1
ATOM 1315 C C . ASP A 1 162 ? 1.463 20.188 -8.289 1 61.12 162 ASP A C 1
ATOM 1317 O O . ASP A 1 162 ? 2.367 21 -8.078 1 61.12 162 ASP A O 1
ATOM 1321 N N . SER A 1 163 ? 0.198 20.547 -8.547 1 57.31 163 SER A N 1
ATOM 1322 C CA . SER A 1 163 ? -0.24 21.938 -8.5 1 57.31 163 SER A CA 1
ATOM 1323 C C . SER A 1 163 ? -0.044 22.531 -7.113 1 57.31 163 SER A C 1
ATOM 1325 O O . SER A 1 163 ? 0.146 23.734 -6.973 1 57.31 163 SER A O 1
ATOM 1327 N N . ILE A 1 164 ? 0.046 21.625 -6.191 1 55.06 164 ILE A N 1
ATOM 1328 C CA . ILE A 1 164 ? 0.057 22.109 -4.816 1 55.06 164 ILE A CA 1
ATOM 1329 C C . ILE A 1 164 ? 1.496 22.344 -4.359 1 55.06 164 ILE A C 1
ATOM 1331 O O . ILE A 1 164 ? 1.792 23.344 -3.699 1 55.06 164 ILE A O 1
ATOM 1335 N N . ASN A 1 165 ? 2.418 21.547 -4.875 1 61.91 165 ASN A N 1
ATOM 1336 C CA . ASN A 1 165 ? 3.744 21.516 -4.27 1 61.91 165 ASN A CA 1
ATOM 1337 C C . ASN A 1 165 ? 4.828 21.906 -5.266 1 61.91 165 ASN A C 1
ATOM 1339 O O . ASN A 1 165 ? 6.008 21.969 -4.914 1 61.91 165 ASN A O 1
ATOM 1343 N N . ARG A 1 166 ? 4.5 22.312 -6.336 1 65.62 166 ARG A N 1
ATOM 1344 C CA . ARG A 1 166 ? 5.492 22.562 -7.379 1 65.62 166 ARG A CA 1
ATOM 1345 C C . ARG A 1 166 ? 6.523 23.594 -6.922 1 65.62 166 ARG A C 1
ATOM 1347 O O . ARG A 1 166 ? 6.168 24.688 -6.512 1 65.62 166 ARG A O 1
ATOM 1354 N N . GLY A 1 167 ? 7.699 23.156 -6.949 1 70.06 167 GLY A N 1
ATOM 1355 C CA . GLY A 1 167 ? 8.828 24.031 -6.707 1 70.06 167 GLY A CA 1
ATOM 1356 C C . GLY A 1 167 ? 9.125 24.234 -5.23 1 70.06 167 GLY A C 1
ATOM 1357 O O . GLY A 1 167 ? 9.953 25.078 -4.867 1 70.06 167 GLY A O 1
ATOM 1358 N N . MET A 1 168 ? 8.406 23.672 -4.352 1 82.62 168 MET A N 1
ATOM 1359 C CA . MET A 1 168 ? 8.586 23.797 -2.91 1 82.62 168 MET A CA 1
ATOM 1360 C C . MET A 1 168 ? 8.961 22.453 -2.285 1 82.62 168 MET A C 1
ATOM 1362 O O . MET A 1 168 ? 8.539 21.406 -2.77 1 82.62 168 MET A O 1
ATOM 1366 N N . PRO A 1 169 ? 9.805 22.594 -1.196 1 88.06 169 PRO A N 1
ATOM 1367 C CA . PRO A 1 169 ? 10.008 21.344 -0.454 1 88.06 169 PRO A CA 1
ATOM 1368 C C . PRO A 1 169 ? 8.703 20.797 0.131 1 88.06 169 PRO A C 1
ATOM 1370 O O . PRO A 1 169 ? 7.84 21.562 0.559 1 88.06 169 PRO A O 1
ATOM 1373 N N . SER A 1 170 ? 8.586 19.5 0.153 1 91.44 170 SER A N 1
ATOM 1374 C CA . SER A 1 170 ? 7.355 18.844 0.583 1 91.44 170 SER A CA 1
ATOM 1375 C C . SER A 1 170 ? 7.41 18.484 2.064 1 91.44 170 SER A C 1
ATOM 1377 O O . SER A 1 170 ? 7.195 17.328 2.438 1 91.44 170 SER A O 1
ATOM 1379 N N . ASP A 1 171 ? 7.602 19.516 2.945 1 95 171 ASP A N 1
ATOM 1380 C CA . ASP A 1 171 ? 7.539 19.297 4.387 1 95 171 ASP A CA 1
ATOM 1381 C C . ASP A 1 171 ? 6.18 18.75 4.801 1 95 171 ASP A C 1
ATOM 1383 O O . ASP A 1 171 ? 5.145 19.172 4.293 1 95 171 ASP A O 1
ATOM 1387 N N . ARG A 1 172 ? 6.301 17.703 5.734 1 97.25 172 ARG A N 1
ATOM 1388 C CA . ARG A 1 172 ? 5.039 17.031 6.059 1 97.25 172 ARG A CA 1
ATOM 1389 C C . ARG A 1 172 ? 4.902 16.828 7.562 1 97.25 172 ARG A C 1
ATOM 1391 O O . ARG A 1 172 ? 5.875 16.469 8.234 1 97.25 172 ARG A O 1
ATOM 1398 N N . PHE A 1 173 ? 3.672 17.125 8.016 1 98.62 173 PHE A N 1
ATOM 1399 C CA . PHE A 1 173 ? 3.209 16.547 9.273 1 98.62 173 PHE A CA 1
ATOM 1400 C C . PHE A 1 173 ? 2.795 15.094 9.094 1 98.62 173 PHE A C 1
ATOM 1402 O O . PHE A 1 173 ? 2.225 14.734 8.062 1 98.62 173 PHE A O 1
ATOM 1409 N N . GLU A 1 174 ? 3.102 14.281 10.07 1 98.25 174 GLU A N 1
ATOM 1410 C CA . GLU A 1 174 ? 2.457 12.969 10.141 1 98.25 174 GLU A CA 1
ATOM 1411 C C . GLU A 1 174 ? 1.229 13.008 11.047 1 98.25 174 GLU A C 1
ATOM 1413 O O . GLU A 1 174 ? 1.354 13.102 12.266 1 98.25 174 GLU A O 1
ATOM 1418 N N . ALA A 1 175 ? 0.136 12.906 10.445 1 98.75 175 ALA A N 1
ATOM 1419 C CA . ALA A 1 175 ? -1.146 12.922 11.148 1 98.75 175 ALA A CA 1
ATOM 1420 C C . ALA A 1 175 ? -1.44 11.562 11.781 1 98.75 175 ALA A C 1
ATOM 1422 O O . ALA A 1 175 ? -1.16 10.523 11.188 1 98.75 175 ALA A O 1
ATOM 1423 N N . GLU A 1 176 ? -1.974 11.578 13 1 98.81 176 GLU A N 1
ATOM 1424 C CA . GLU A 1 176 ? -2.488 10.406 13.703 1 98.81 176 GLU A CA 1
ATOM 1425 C C . GLU A 1 176 ? -3.959 10.578 14.062 1 98.81 176 GLU A C 1
ATOM 1427 O O . GLU A 1 176 ? -4.324 11.531 14.758 1 98.81 176 GLU A O 1
ATOM 1432 N N . TRP A 1 177 ? -4.738 9.75 13.555 1 98.88 177 TRP A N 1
ATOM 1433 C CA . TRP A 1 177 ? -6.16 9.727 13.883 1 98.88 177 TRP A CA 1
ATOM 1434 C C . TRP A 1 177 ? -6.516 8.461 14.656 1 98.88 177 TRP A C 1
ATOM 1436 O O . TRP A 1 177 ? -6.711 7.395 14.07 1 98.88 177 TRP A O 1
ATOM 1446 N N . TRP A 1 178 ? -6.543 8.586 15.992 1 98.81 178 TRP A N 1
ATOM 1447 C CA . TRP A 1 178 ? -6.922 7.508 16.891 1 98.81 178 TRP A CA 1
ATOM 1448 C C . TRP A 1 178 ? -8.438 7.379 16.984 1 98.81 178 TRP A C 1
ATOM 1450 O O . TRP A 1 178 ? -9.062 7.961 17.875 1 98.81 178 TRP A O 1
ATOM 1460 N N . ILE A 1 179 ? -8.969 6.543 16.188 1 98.56 179 ILE A N 1
ATOM 1461 C CA . ILE A 1 179 ? -10.367 6.66 15.781 1 98.56 179 ILE A CA 1
ATOM 1462 C C . ILE A 1 179 ? -11.273 6.125 16.891 1 98.56 179 ILE A C 1
ATOM 1464 O O . ILE A 1 179 ? -12.492 6.305 16.844 1 98.56 179 ILE A O 1
ATOM 1468 N N . LYS A 1 180 ? -10.75 5.527 17.922 1 97.69 180 LYS A N 1
ATOM 1469 C CA . LYS A 1 180 ? -11.547 5.039 19.047 1 97.69 180 LYS A CA 1
ATOM 1470 C C . LYS A 1 180 ? -11.266 5.84 20.312 1 97.69 180 LYS A C 1
ATOM 1472 O O . LYS A 1 180 ? -11.883 5.602 21.359 1 97.69 180 LYS A O 1
ATOM 1477 N N . SER A 1 181 ? -10.438 6.746 20.266 1 98.56 181 SER A N 1
ATOM 1478 C CA . SER A 1 181 ? -10.023 7.473 21.469 1 98.56 181 SER A CA 1
ATOM 1479 C C . SER A 1 181 ? -11.141 8.375 21.969 1 98.56 181 SER A C 1
ATOM 1481 O O . SER A 1 181 ? -12.008 8.797 21.203 1 98.56 181 SER A O 1
ATOM 1483 N N . ARG A 1 182 ? -11.062 8.664 23.234 1 98.38 182 ARG A N 1
ATOM 1484 C CA . ARG A 1 182 ? -12.008 9.617 23.812 1 98.38 182 ARG A CA 1
ATOM 1485 C C . ARG A 1 182 ? -11.883 10.984 23.141 1 98.38 182 ARG A C 1
ATOM 1487 O O . ARG A 1 182 ? -12.891 11.648 22.906 1 98.38 182 ARG A O 1
ATOM 1494 N N . ARG A 1 183 ? -10.773 11.422 22.828 1 98.12 183 ARG A N 1
ATOM 1495 C CA . ARG A 1 183 ? -10.555 12.703 22.156 1 98.12 183 ARG A CA 1
ATOM 1496 C C . ARG A 1 183 ? -11.336 12.773 20.844 1 98.12 183 ARG A C 1
ATOM 1498 O O . ARG A 1 183 ? -12.062 13.742 20.609 1 98.12 183 ARG A O 1
ATOM 1505 N N . THR A 1 184 ? -11.07 11.734 20.016 1 98.56 184 THR A N 1
ATOM 1506 C CA . THR A 1 184 ? -11.742 11.711 18.719 1 98.56 184 THR A CA 1
ATOM 1507 C C . THR A 1 184 ? -13.258 11.719 18.891 1 98.56 184 THR A C 1
ATOM 1509 O O . THR A 1 184 ? -13.961 12.453 18.203 1 98.56 184 THR A O 1
ATOM 1512 N N . MET A 1 185 ? -13.742 11.016 19.891 1 98.19 185 MET A N 1
ATOM 1513 C CA . MET A 1 185 ? -15.188 10.984 20.125 1 98.19 185 MET A CA 1
ATOM 1514 C C . MET A 1 185 ? -15.688 12.352 20.562 1 98.19 185 MET A C 1
ATOM 1516 O O . MET A 1 185 ? -16.75 12.805 20.125 1 98.19 185 MET A O 1
ATOM 1520 N N . MET A 1 186 ? -14.953 12.969 21.391 1 98.19 186 MET A N 1
ATOM 1521 C CA . MET A 1 186 ? -15.344 14.297 21.859 1 98.19 186 MET A CA 1
ATOM 1522 C C . MET A 1 186 ? -15.414 15.281 20.703 1 98.19 186 MET A C 1
ATOM 1524 O O . MET A 1 186 ? -16.344 16.078 20.625 1 98.19 186 MET A O 1
ATOM 1528 N N . VAL A 1 187 ? -14.477 15.219 19.812 1 98 187 VAL A N 1
ATOM 1529 C CA . VAL A 1 187 ? -14.43 16.141 18.688 1 98 187 VAL A CA 1
ATOM 1530 C C . VAL A 1 187 ? -15.602 15.852 17.75 1 98 187 VAL A C 1
ATOM 1532 O O . VAL A 1 187 ? -16.312 16.781 17.344 1 98 187 VAL A O 1
ATOM 1535 N N . LEU A 1 188 ? -15.797 14.578 17.438 1 97.5 188 LEU A N 1
ATOM 1536 C CA . LEU A 1 188 ? -16.844 14.195 16.5 1 97.5 188 LEU A CA 1
ATOM 1537 C C . LEU A 1 188 ? -18.219 14.531 17.062 1 97.5 188 LEU A C 1
ATOM 1539 O O . LEU A 1 188 ? -19.156 14.828 16.297 1 97.5 188 LEU A O 1
ATOM 1543 N N . GLU A 1 189 ? -18.328 14.594 18.375 1 97.44 189 GLU A N 1
ATOM 1544 C CA . GLU A 1 189 ? -19.594 14.883 19.016 1 97.44 189 GLU A CA 1
ATOM 1545 C C . GLU A 1 189 ? -19.703 16.359 19.375 1 97.44 189 GLU A C 1
ATOM 1547 O O . GLU A 1 189 ? -20.672 16.781 20.016 1 97.44 189 GLU A O 1
ATOM 1552 N N . ASP A 1 190 ? -18.766 17.109 19.031 1 96.38 190 ASP A N 1
ATOM 1553 C CA . ASP A 1 190 ? -18.734 18.531 19.312 1 96.38 190 ASP A CA 1
ATOM 1554 C C . ASP A 1 190 ? -18.828 18.797 20.828 1 96.38 190 ASP A C 1
ATOM 1556 O O . ASP A 1 190 ? -19.625 19.625 21.266 1 96.38 190 ASP A O 1
ATOM 1560 N N . LYS A 1 191 ? -18 18.094 21.562 1 96.5 191 LYS A N 1
ATOM 1561 C CA . LYS A 1 191 ? -18.016 18.203 23.016 1 96.5 191 LYS A CA 1
ATOM 1562 C C . LYS A 1 191 ? -16.703 18.797 23.531 1 96.5 191 LYS A C 1
ATOM 1564 O O . LYS A 1 191 ? -16.484 18.844 24.75 1 96.5 191 LYS A O 1
ATOM 1569 N N . VAL A 1 192 ? -15.875 19.203 22.672 1 96.38 192 VAL A N 1
ATOM 1570 C CA . VAL A 1 192 ? -14.617 19.812 23.078 1 96.38 192 VAL A CA 1
ATOM 1571 C C . VAL A 1 192 ? -14.875 21.219 23.609 1 96.38 192 VAL A C 1
ATOM 1573 O O . VAL A 1 192 ? -15.539 22.031 22.953 1 96.38 192 VAL A O 1
ATOM 1576 N N . PRO A 1 193 ? -14.32 21.469 24.766 1 94.75 193 PRO A N 1
ATOM 1577 C CA . PRO A 1 193 ? -14.484 22.844 25.25 1 94.75 193 PRO A CA 1
ATOM 1578 C C . PRO A 1 193 ? -13.844 23.875 24.328 1 94.75 193 PRO A C 1
ATOM 1580 O O . PRO A 1 193 ? -12.766 23.641 23.781 1 94.75 193 PRO A O 1
ATOM 1583 N N . LYS A 1 194 ? -14.508 24.953 24.203 1 94 194 LYS A N 1
ATOM 1584 C CA . LYS A 1 194 ? -14.008 26.016 23.344 1 94 194 LYS A CA 1
ATOM 1585 C C . LYS A 1 194 ? -12.961 26.859 24.062 1 94 194 LYS A C 1
ATOM 1587 O O . LYS A 1 194 ? -13.023 27.031 25.281 1 94 194 LYS A O 1
ATOM 1592 N N . ALA A 1 195 ? -12.016 27.297 23.328 1 95.75 195 ALA A N 1
ATOM 1593 C CA . ALA A 1 195 ? -11.008 28.234 23.828 1 95.75 195 ALA A CA 1
ATOM 1594 C C . ALA A 1 195 ? -10.57 29.203 22.734 1 95.75 195 ALA A C 1
ATOM 1596 O O . ALA A 1 195 ? -10.422 28.828 21.562 1 95.75 195 ALA A O 1
ATOM 1597 N N . SER A 1 196 ? -10.438 30.469 23.125 1 96.69 196 SER A N 1
ATOM 1598 C CA . SER A 1 196 ? -9.883 31.484 22.234 1 96.69 196 SER A CA 1
ATOM 1599 C C . SER A 1 196 ? -8.367 31.547 22.344 1 96.69 196 SER A C 1
ATOM 1601 O O . SER A 1 196 ? -7.777 30.922 23.234 1 96.69 196 SER A O 1
ATOM 1603 N N . LEU A 1 197 ? -7.828 32.25 21.406 1 97.56 197 LEU A N 1
ATOM 1604 C CA . LEU A 1 197 ? -6.395 32.5 21.484 1 97.56 197 LEU A CA 1
ATOM 1605 C C . LEU A 1 197 ? -6.031 33.156 22.812 1 97.56 197 LEU A C 1
ATOM 1607 O O . LEU A 1 197 ? -5.035 32.781 23.453 1 97.56 197 LEU A O 1
ATOM 1611 N N . GLN A 1 198 ? -6.82 34.125 23.203 1 97.06 198 GLN A N 1
ATOM 1612 C CA . GLN A 1 198 ? -6.586 34.812 24.469 1 97.06 198 GLN A CA 1
ATOM 1613 C C . GLN A 1 198 ? -6.66 33.875 25.656 1 97.06 198 GLN A C 1
ATOM 1615 O O . GLN A 1 198 ? -5.895 34 26.609 1 97.06 198 GLN A O 1
ATOM 1620 N N . ASP A 1 199 ? -7.605 32.938 25.641 1 97.19 199 ASP A N 1
ATOM 1621 C CA . ASP A 1 199 ? -7.711 31.922 26.688 1 97.19 199 ASP A CA 1
ATOM 1622 C C . ASP A 1 199 ? -6.418 31.109 26.812 1 97.19 199 ASP A C 1
ATOM 1624 O O . ASP A 1 199 ? -5.945 30.859 27.922 1 97.19 199 ASP A O 1
ATOM 1628 N N . ILE A 1 200 ? -5.867 30.75 25.688 1 97.62 200 ILE A N 1
ATOM 1629 C CA . ILE A 1 200 ? -4.656 29.938 25.656 1 97.62 200 ILE A CA 1
ATOM 1630 C C . ILE A 1 200 ? -3.475 30.75 26.172 1 97.62 200 ILE A C 1
ATOM 1632 O O . ILE A 1 200 ? -2.643 30.234 26.922 1 97.62 200 ILE A O 1
ATOM 1636 N N . LEU A 1 201 ? -3.473 32 25.781 1 97.5 201 LEU A N 1
ATOM 1637 C CA . LEU A 1 201 ? -2.426 32.906 26.266 1 97.5 201 LEU A CA 1
ATOM 1638 C C . LEU A 1 201 ? -2.52 33.062 27.781 1 97.5 201 LEU A C 1
ATOM 1640 O O . LEU A 1 201 ? -1.5 33.062 28.469 1 97.5 201 LEU A O 1
ATOM 1644 N N . ASN A 1 202 ? -3.705 33.156 28.266 1 97.44 202 ASN A N 1
ATOM 1645 C CA . ASN A 1 202 ? -3.932 33.281 29.703 1 97.44 202 ASN A CA 1
ATOM 1646 C C . ASN A 1 202 ? -3.486 32.062 30.469 1 97.44 202 ASN A C 1
ATOM 1648 O O . ASN A 1 202 ? -3.184 32.125 31.672 1 97.44 202 ASN A O 1
ATOM 1652 N N . LEU A 1 203 ? -3.404 30.938 29.812 1 96.94 203 LEU A N 1
ATOM 1653 C CA . LEU A 1 203 ? -3.004 29.672 30.438 1 96.94 203 LEU A CA 1
ATOM 1654 C C . LEU A 1 203 ? -1.495 29.484 30.344 1 96.94 203 LEU A C 1
ATOM 1656 O O . LEU A 1 203 ? -0.977 28.422 30.719 1 96.94 203 LEU A O 1
ATOM 1660 N N . GLY A 1 204 ? -0.84 30.484 29.734 1 97.25 204 GLY A N 1
ATOM 1661 C CA . GLY A 1 204 ? 0.61 30.422 29.656 1 97.25 204 GLY A CA 1
ATOM 1662 C C . GLY A 1 204 ? 1.116 30.062 28.281 1 97.25 204 GLY A C 1
ATOM 1663 O O . GLY A 1 204 ? 2.301 29.781 28.094 1 97.25 204 GLY A O 1
ATOM 1664 N N . GLY A 1 205 ? 0.188 30.078 27.344 1 98.25 205 GLY A N 1
ATOM 1665 C CA . GLY A 1 205 ? 0.63 29.844 25.969 1 98.25 205 GLY A CA 1
ATOM 1666 C C . GLY A 1 205 ? 1.538 30.953 25.453 1 98.25 205 GLY A C 1
ATOM 1667 O O . GLY A 1 205 ? 1.354 32.125 25.781 1 98.25 205 GLY A O 1
ATOM 1668 N N . GLU A 1 206 ? 2.541 30.531 24.609 1 98.69 206 GLU A N 1
ATOM 1669 C CA . GLU A 1 206 ? 3.473 31.5 24.047 1 98.69 206 GLU A CA 1
ATOM 1670 C C . GLU A 1 206 ? 3.549 31.359 22.531 1 98.69 206 GLU A C 1
ATOM 1672 O O . GLU A 1 206 ? 3.562 30.234 22 1 98.69 206 GLU A O 1
ATOM 1677 N N . TYR A 1 207 ? 3.633 32.469 21.906 1 98.44 207 TYR A N 1
ATOM 1678 C CA . TYR A 1 207 ? 3.848 32.469 20.453 1 98.44 207 TYR A CA 1
ATOM 1679 C C . TYR A 1 207 ? 5.266 32.031 20.125 1 98.44 207 TYR A C 1
ATOM 1681 O O . TYR A 1 207 ? 6.234 32.531 20.703 1 98.44 207 TYR A O 1
ATOM 1689 N N . ALA A 1 208 ? 5.32 31.141 19.25 1 98.75 208 ALA A N 1
ATOM 1690 C CA . ALA A 1 208 ? 6.637 30.75 18.75 1 98.75 208 ALA A CA 1
ATOM 1691 C C . ALA A 1 208 ? 6.941 31.422 17.406 1 98.75 208 ALA A C 1
ATOM 1693 O O . ALA A 1 208 ? 8.055 31.328 16.891 1 98.75 208 ALA A O 1
ATOM 1694 N N . THR A 1 209 ? 5.953 32.031 16.828 1 98.69 209 THR A N 1
ATOM 1695 C CA . THR A 1 209 ? 6.121 32.812 15.609 1 98.69 209 THR A CA 1
ATOM 1696 C C . THR A 1 209 ? 5.887 34.312 15.883 1 98.69 209 THR A C 1
ATOM 1698 O O . THR A 1 209 ? 5.004 34.656 16.656 1 98.69 209 THR A O 1
ATOM 1701 N N . LYS A 1 210 ? 6.75 35.125 15.289 1 98.06 210 LYS A N 1
ATOM 1702 C CA . LYS A 1 210 ? 6.57 36.562 15.273 1 98.06 210 LYS A CA 1
ATOM 1703 C C . LYS A 1 210 ? 6.223 37.062 13.875 1 98.06 210 LYS A C 1
ATOM 1705 O O . LYS A 1 210 ? 7.027 36.969 12.945 1 98.06 210 LYS A O 1
ATOM 1710 N N . THR A 1 211 ? 5.008 37.594 13.797 1 97.31 211 THR A N 1
ATOM 1711 C CA . THR A 1 211 ? 4.539 38 12.469 1 97.31 211 THR A CA 1
ATOM 1712 C C . THR A 1 211 ? 4.246 39.5 12.422 1 97.31 211 THR A C 1
ATOM 1714 O O . THR A 1 211 ? 4.121 40.156 13.469 1 97.31 211 THR A O 1
ATOM 1717 N N . SER A 1 212 ? 4.32 40.094 11.266 1 96.31 212 SER A N 1
ATOM 1718 C CA . SER A 1 212 ? 3.91 41.469 10.977 1 96.31 212 SER A CA 1
ATOM 1719 C C . SER A 1 212 ? 2.963 41.5 9.781 1 96.31 212 SER A C 1
ATOM 1721 O O . SER A 1 212 ? 2.795 40.531 9.07 1 96.31 212 SER A O 1
ATOM 1723 N N . ILE A 1 213 ? 2.291 42.594 9.688 1 95 213 ILE A N 1
ATOM 1724 C CA . ILE A 1 213 ? 1.377 42.781 8.562 1 95 213 ILE A CA 1
ATOM 1725 C C . ILE A 1 213 ? 1.861 43.938 7.691 1 95 213 ILE A C 1
ATOM 1727 O O . ILE A 1 213 ? 2.113 45.031 8.188 1 95 213 ILE A O 1
ATOM 1731 N N . LYS A 1 214 ? 2.064 43.625 6.418 1 92.38 214 LYS A N 1
ATOM 1732 C CA . LYS A 1 214 ? 2.391 44.625 5.41 1 92.38 214 LYS A CA 1
ATOM 1733 C C . LYS A 1 214 ? 1.523 44.469 4.164 1 92.38 214 LYS A C 1
ATOM 1735 O O . LYS A 1 214 ? 1.468 43.375 3.584 1 92.38 214 LYS A O 1
ATOM 1740 N N . ASN A 1 215 ? 0.731 45.531 3.742 1 90.31 215 ASN A N 1
ATOM 1741 C CA . ASN A 1 215 ? -0.139 45.5 2.572 1 90.31 215 ASN A CA 1
ATOM 1742 C C . ASN A 1 215 ? -1.121 44.344 2.648 1 90.31 215 ASN A C 1
ATOM 1744 O O . ASN A 1 215 ? -1.27 43.562 1.687 1 90.31 215 ASN A O 1
ATOM 1748 N N . ASN A 1 216 ? -1.56 44.062 3.844 1 89.75 216 ASN A N 1
ATOM 1749 C CA . ASN A 1 216 ? -2.576 43.062 4.117 1 89.75 216 ASN A CA 1
ATOM 1750 C C . ASN A 1 216 ? -2.023 41.625 3.949 1 89.75 216 ASN A C 1
ATOM 1752 O O . ASN A 1 216 ? -2.773 40.719 3.654 1 89.75 216 ASN A O 1
ATOM 1756 N N . ILE A 1 217 ? -0.715 41.531 4.055 1 92.06 217 ILE A N 1
ATOM 1757 C CA . ILE A 1 217 ? -0.048 40.25 4.02 1 92.06 217 ILE A CA 1
ATOM 1758 C C . ILE A 1 217 ? 0.646 39.969 5.355 1 92.06 217 ILE A C 1
ATOM 1760 O O . ILE A 1 217 ? 1.329 40.875 5.887 1 92.06 217 ILE A O 1
ATOM 1764 N N . VAL A 1 218 ? 0.384 38.844 5.844 1 95.25 218 VAL A N 1
ATOM 1765 C CA . VAL A 1 218 ? 1.057 38.438 7.078 1 95.25 218 VAL A CA 1
ATOM 1766 C C . VAL A 1 218 ? 2.447 37.906 6.758 1 95.25 218 VAL A C 1
ATOM 1768 O O . VAL A 1 218 ? 2.588 36.969 5.977 1 95.25 218 VAL A O 1
ATOM 1771 N N . LEU A 1 219 ? 3.443 38.5 7.316 1 96.12 219 LEU A N 1
ATOM 1772 C CA . LEU A 1 219 ? 4.832 38.094 7.121 1 96.12 219 LEU A CA 1
ATOM 1773 C C . LEU A 1 219 ? 5.395 37.469 8.383 1 96.12 219 LEU A C 1
ATOM 1775 O O . LEU A 1 219 ? 5.105 37.906 9.492 1 96.12 219 LEU A O 1
ATOM 1779 N N . LEU A 1 220 ? 6.094 36.406 8.18 1 97.94 220 LEU A N 1
ATOM 1780 C CA . LEU A 1 220 ? 6.809 35.781 9.297 1 97.94 220 LEU A CA 1
ATOM 1781 C C . LEU A 1 220 ? 8.164 36.438 9.5 1 97.94 220 LEU A C 1
ATOM 1783 O O . LEU A 1 220 ? 9.086 36.25 8.695 1 97.94 220 LEU A O 1
ATOM 1787 N N . GLU A 1 221 ? 8.25 37.188 10.555 1 97.69 221 GLU A N 1
ATOM 1788 C CA . GLU A 1 221 ? 9.469 37.938 10.812 1 97.69 221 GLU A CA 1
ATOM 1789 C C . GLU A 1 221 ? 10.531 37.062 11.484 1 97.69 221 GLU A C 1
ATOM 1791 O O . GLU A 1 221 ? 11.703 37.125 11.117 1 97.69 221 GLU A O 1
ATOM 1796 N N . ASN A 1 222 ? 10.133 36.375 12.438 1 98 222 ASN A N 1
ATOM 1797 C CA . ASN A 1 222 ? 11.062 35.562 13.211 1 98 222 ASN A CA 1
ATOM 1798 C C . ASN A 1 222 ? 10.344 34.406 13.914 1 98 222 ASN A C 1
ATOM 1800 O O . ASN A 1 222 ? 9.117 34.375 13.945 1 98 222 ASN A O 1
ATOM 1804 N N . ILE A 1 223 ? 11.125 33.438 14.359 1 98.69 223 ILE A N 1
ATOM 1805 C CA . ILE A 1 223 ? 10.602 32.344 15.156 1 98.69 223 ILE A CA 1
ATOM 1806 C C . ILE A 1 223 ? 11.312 32.312 16.516 1 98.69 223 ILE A C 1
ATOM 1808 O O . ILE A 1 223 ? 12.43 32.812 16.656 1 98.69 223 ILE A O 1
ATOM 1812 N N . ASP A 1 224 ? 10.648 31.797 17.484 1 98.38 224 ASP A N 1
ATOM 1813 C CA . ASP A 1 224 ? 11.195 31.625 18.828 1 98.38 224 ASP A CA 1
ATOM 1814 C C . ASP A 1 224 ? 11.352 30.141 19.156 1 98.38 224 ASP A C 1
ATOM 1816 O O . ASP A 1 224 ? 10.359 29.406 19.219 1 98.38 224 ASP A O 1
ATOM 1820 N N . LEU A 1 225 ? 12.562 29.719 19.422 1 98.31 225 LEU A N 1
ATOM 1821 C CA . LEU A 1 225 ? 12.836 28.312 19.719 1 98.31 225 LEU A CA 1
ATOM 1822 C C . LEU A 1 225 ? 13.164 28.125 21.203 1 98.31 225 LEU A C 1
ATOM 1824 O O . LEU A 1 225 ? 13.555 27.031 21.625 1 98.31 225 LEU A O 1
ATOM 1828 N N . ASP A 1 226 ? 12.906 29.156 21.984 1 97.12 226 ASP A N 1
ATOM 1829 C CA . ASP A 1 226 ? 13.406 29.109 23.359 1 97.12 226 ASP A CA 1
ATOM 1830 C C . ASP A 1 226 ? 12.258 29.078 24.359 1 97.12 226 ASP A C 1
ATOM 1832 O O . ASP A 1 226 ? 12.469 29.234 25.562 1 97.12 226 ASP A O 1
ATOM 1836 N N . SER A 1 227 ? 11.102 28.922 23.812 1 97.38 227 SER A N 1
ATOM 1837 C CA . SER A 1 227 ? 9.977 28.891 24.75 1 97.38 227 SER A CA 1
ATOM 1838 C C . SER A 1 227 ? 10.102 27.719 25.719 1 97.38 227 SER A C 1
ATOM 1840 O O . SER A 1 227 ? 10.5 26.625 25.344 1 97.38 227 SER A O 1
ATOM 1842 N N . ARG A 1 228 ? 9.766 27.891 26.984 1 95.06 228 ARG A N 1
ATOM 1843 C CA . ARG A 1 228 ? 9.75 26.828 27.984 1 95.06 228 ARG A CA 1
ATOM 1844 C C . ARG A 1 228 ? 8.328 26.484 28.391 1 95.06 228 ARG A C 1
ATOM 1846 O O . ARG A 1 228 ? 8.109 25.578 29.203 1 95.06 228 ARG A O 1
ATOM 1853 N N . SER A 1 229 ? 7.387 27.156 27.734 1 98.12 229 SER A N 1
ATOM 1854 C CA . SER A 1 229 ? 5.984 26.906 28.031 1 98.12 229 SER A CA 1
ATOM 1855 C C . SER A 1 229 ? 5.574 25.5 27.562 1 98.12 229 SER A C 1
ATOM 1857 O O . SER A 1 229 ? 6.113 24.984 26.594 1 98.12 229 SER A O 1
ATOM 1859 N N . ASP A 1 230 ? 4.609 24.938 28.25 1 98.12 230 ASP A N 1
ATOM 1860 C CA . ASP A 1 230 ? 4.047 23.656 27.828 1 98.12 230 ASP A CA 1
ATOM 1861 C C . ASP A 1 230 ? 3.104 23.844 26.641 1 98.12 230 ASP A C 1
ATOM 1863 O O . ASP A 1 230 ? 2.74 22.875 25.969 1 98.12 230 ASP A O 1
ATOM 1867 N N . ILE A 1 231 ? 2.701 25.062 26.453 1 98.62 231 ILE A N 1
ATOM 1868 C CA . ILE A 1 231 ? 1.813 25.375 25.328 1 98.62 231 ILE A CA 1
ATOM 1869 C C . ILE A 1 231 ? 2.486 26.375 24.406 1 98.62 231 ILE A C 1
ATOM 1871 O O . ILE A 1 231 ? 2.852 27.484 24.828 1 98.62 231 ILE A O 1
ATOM 1875 N N . VAL A 1 232 ? 2.621 25.953 23.156 1 98.75 232 VAL A N 1
ATOM 1876 C CA . VAL A 1 232 ? 3.244 26.797 22.141 1 98.75 232 VAL A CA 1
ATOM 1877 C C . VAL A 1 232 ? 2.26 27.062 21 1 98.75 232 VAL A C 1
ATOM 1879 O O . VAL A 1 232 ? 1.58 26.141 20.547 1 98.75 232 VAL A O 1
ATOM 1882 N N . ILE A 1 233 ? 2.18 28.328 20.625 1 98.81 233 ILE A N 1
ATOM 1883 C CA . ILE A 1 233 ? 1.266 28.75 19.562 1 98.81 233 ILE A CA 1
ATOM 1884 C C . ILE A 1 233 ? 2.057 29.094 18.312 1 98.81 233 ILE A C 1
ATOM 1886 O O . ILE A 1 233 ? 3.008 29.875 18.359 1 98.81 233 ILE A O 1
ATOM 1890 N N . VAL A 1 234 ? 1.678 28.516 17.172 1 98.94 234 VAL A N 1
ATOM 1891 C CA . VAL A 1 234 ? 2.393 28.734 15.906 1 98.94 234 VAL A CA 1
ATOM 1892 C C . VAL A 1 234 ? 1.43 29.25 14.844 1 98.94 234 VAL A C 1
ATOM 1894 O O . VAL A 1 234 ? 0.501 28.547 14.445 1 98.94 234 VAL A O 1
ATOM 1897 N N . GLU A 1 235 ? 1.695 30.422 14.391 1 98.69 235 GLU A N 1
ATOM 1898 C CA . GLU A 1 235 ? 0.89 30.953 13.297 1 98.69 235 GLU A CA 1
ATOM 1899 C C . GLU A 1 235 ? 1.354 30.422 11.945 1 98.69 235 GLU A C 1
ATOM 1901 O O . GLU A 1 235 ? 2.555 30.266 11.711 1 98.69 235 GLU A O 1
ATOM 1906 N N . ILE A 1 236 ? 0.422 30.078 11.109 1 98.44 236 ILE A N 1
ATOM 1907 C CA . ILE A 1 236 ? 0.698 29.703 9.727 1 98.44 236 ILE A CA 1
ATOM 1908 C C . ILE A 1 236 ? -0.135 30.562 8.781 1 98.44 236 ILE A C 1
ATOM 1910 O O . ILE A 1 236 ? -1.084 31.234 9.203 1 98.44 236 ILE A O 1
ATOM 1914 N N . PRO A 1 237 ? 0.254 30.609 7.488 1 96.69 237 PRO A N 1
ATOM 1915 C CA . PRO A 1 237 ? -0.582 31.375 6.555 1 96.69 237 PRO A CA 1
ATOM 1916 C C . PRO A 1 237 ? -2.018 30.844 6.492 1 96.69 237 PRO A C 1
ATOM 1918 O O . PRO A 1 237 ? -2.238 29.641 6.461 1 96.69 237 PRO A O 1
ATOM 1921 N N . TYR A 1 238 ? -2.92 31.75 6.496 1 96.19 238 TYR A N 1
ATOM 1922 C CA . TYR A 1 238 ? -4.324 31.375 6.398 1 96.19 238 TYR A CA 1
ATOM 1923 C C . TYR A 1 238 ? -4.648 30.828 5.012 1 96.19 238 TYR A C 1
ATOM 1925 O O . TYR A 1 238 ? -5.441 29.906 4.871 1 96.19 238 TYR A O 1
ATOM 1933 N N . ASN A 1 239 ? -4.074 31.469 4.02 1 93.31 239 ASN A N 1
ATOM 1934 C CA . ASN A 1 239 ? -4.301 31.109 2.625 1 93.31 239 ASN A CA 1
ATOM 1935 C C . ASN A 1 239 ? -2.99 31 1.852 1 93.31 239 ASN A C 1
ATOM 1937 O O . ASN A 1 239 ? -2.557 31.953 1.217 1 93.31 239 ASN A O 1
ATOM 1941 N N . ILE A 1 240 ? -2.525 29.844 1.827 1 91.31 240 ILE A N 1
ATOM 1942 C CA . ILE A 1 240 ? -1.216 29.625 1.224 1 91.31 240 ILE A CA 1
ATOM 1943 C C . ILE A 1 240 ? -1.304 29.828 -0.288 1 91.31 240 ILE A C 1
ATOM 1945 O O . ILE A 1 240 ? -0.349 30.297 -0.917 1 91.31 240 ILE A O 1
ATOM 1949 N N . ALA A 1 241 ? -2.359 29.453 -0.879 1 87.62 241 ALA A N 1
ATOM 1950 C CA . ALA A 1 241 ? -2.529 29.641 -2.316 1 87.62 241 ALA A CA 1
ATOM 1951 C C . ALA A 1 241 ? -2.416 31.109 -2.695 1 87.62 241 ALA A C 1
ATOM 1953 O O . ALA A 1 241 ? -1.785 31.453 -3.697 1 87.62 241 ALA A O 1
ATOM 1954 N N . LYS A 1 242 ? -3.031 31.922 -1.932 1 88.75 242 LYS A N 1
ATOM 1955 C CA . LYS A 1 242 ? -2.938 33.375 -2.156 1 88.75 242 LYS A CA 1
ATOM 1956 C C . LYS A 1 242 ? -1.502 33.844 -1.983 1 88.75 242 LYS A C 1
ATOM 1958 O O . LYS A 1 242 ? -1.012 34.656 -2.785 1 88.75 242 LYS A O 1
ATOM 1963 N N . LEU A 1 243 ? -0.868 33.375 -1.013 1 89.94 243 LEU A N 1
ATOM 1964 C CA . LEU A 1 243 ? 0.51 33.781 -0.742 1 89.94 243 LEU A CA 1
ATOM 1965 C C . LEU A 1 243 ? 1.43 33.344 -1.884 1 89.94 243 LEU A C 1
ATOM 1967 O O . LEU A 1 243 ? 2.34 34.094 -2.258 1 89.94 243 LEU A O 1
ATOM 1971 N N . ARG A 1 244 ? 1.175 32.188 -2.379 1 88.25 244 ARG A N 1
ATOM 1972 C CA . ARG A 1 244 ? 1.969 31.656 -3.486 1 88.25 244 ARG A CA 1
ATOM 1973 C C . ARG A 1 244 ? 1.866 32.562 -4.711 1 88.25 244 ARG A C 1
ATOM 1975 O O . ARG A 1 244 ? 2.85 32.75 -5.426 1 88.25 244 ARG A O 1
ATOM 1982 N N . ARG A 1 245 ? 0.754 33.156 -5.027 1 87.38 245 ARG A N 1
ATOM 1983 C CA . ARG A 1 245 ? 0.514 34.062 -6.168 1 87.38 245 ARG A CA 1
ATOM 1984 C C . ARG A 1 245 ? 1.2 35.406 -5.973 1 87.38 245 ARG A C 1
ATOM 1986 O O . ARG A 1 245 ? 1.65 36.031 -6.938 1 87.38 245 ARG A O 1
ATOM 1993 N N . ILE A 1 246 ? 1.332 35.719 -4.719 1 89.88 246 ILE A N 1
ATOM 1994 C CA . ILE A 1 246 ? 1.882 37.031 -4.395 1 89.88 246 ILE A CA 1
ATOM 1995 C C . ILE A 1 246 ? 3.408 36.969 -4.445 1 89.88 246 ILE A C 1
ATOM 1997 O O . ILE A 1 246 ? 4.043 37.812 -5.109 1 89.88 246 ILE A O 1
ATOM 2001 N N . SER A 1 247 ? 3.973 36.094 -3.703 1 90.5 247 SER A N 1
ATOM 2002 C CA . SER A 1 247 ? 5.43 36 -3.67 1 90.5 247 SER A CA 1
ATOM 2003 C C . SER A 1 247 ? 5.902 34.625 -3.25 1 90.5 247 SER A C 1
ATOM 2005 O O . SER A 1 247 ? 5.742 34.219 -2.094 1 90.5 247 SER A O 1
ATOM 2007 N N . ARG A 1 248 ? 6.566 33.969 -4.121 1 88.94 248 ARG A N 1
ATOM 2008 C CA . ARG A 1 248 ? 7.152 32.688 -3.812 1 88.94 248 ARG A CA 1
ATOM 2009 C C . ARG A 1 248 ? 8.219 32.812 -2.73 1 88.94 248 ARG A C 1
ATOM 2011 O O . ARG A 1 248 ? 8.406 31.891 -1.929 1 88.94 248 ARG A O 1
ATOM 2018 N N . ASP A 1 249 ? 8.836 33.938 -2.725 1 91.5 249 ASP A N 1
ATOM 2019 C CA . ASP A 1 249 ? 9.891 34.188 -1.739 1 91.5 249 ASP A CA 1
ATOM 2020 C C . ASP A 1 249 ? 9.312 34.281 -0.329 1 91.5 249 ASP A C 1
ATOM 2022 O O . ASP A 1 249 ? 9.898 33.75 0.624 1 91.5 249 ASP A O 1
ATOM 2026 N N . ILE A 1 250 ? 8.227 34.906 -0.213 1 93.94 250 ILE A N 1
ATOM 2027 C CA . ILE A 1 250 ? 7.555 35.031 1.079 1 93.94 250 ILE A CA 1
ATOM 2028 C C . ILE A 1 250 ? 7.121 33.625 1.561 1 93.94 250 ILE A C 1
ATOM 2030 O O . ILE A 1 250 ? 7.336 33.281 2.723 1 93.94 250 ILE A O 1
ATOM 2034 N N . LEU A 1 251 ? 6.582 32.906 0.645 1 93.81 251 LEU A N 1
ATOM 2035 C CA . LEU A 1 251 ? 6.145 31.562 0.98 1 93.81 251 LEU A CA 1
ATOM 2036 C C . LEU A 1 251 ? 7.328 30.703 1.392 1 93.81 251 LEU A C 1
ATOM 2038 O O . LEU A 1 251 ? 7.238 29.922 2.354 1 93.81 251 LEU A O 1
ATOM 2042 N N . MET A 1 252 ? 8.398 30.859 0.688 1 93.44 252 MET A N 1
ATOM 2043 C CA . MET A 1 252 ? 9.609 30.094 1.002 1 93.44 252 MET A CA 1
ATOM 2044 C C . MET A 1 252 ? 10.133 30.453 2.387 1 93.44 252 MET A C 1
ATOM 2046 O O . MET A 1 252 ? 10.578 29.594 3.135 1 93.44 252 MET A O 1
ATOM 2050 N N . ASN A 1 253 ? 10.055 31.656 2.68 1 95.44 253 ASN A N 1
ATOM 2051 C CA . ASN A 1 253 ? 10.469 32.094 4.012 1 95.44 253 ASN A CA 1
ATOM 2052 C C . ASN A 1 253 ? 9.633 31.438 5.102 1 95.44 253 ASN A C 1
ATOM 2054 O O . ASN A 1 253 ? 10.172 30.969 6.105 1 95.44 253 ASN A O 1
ATOM 2058 N N . TRP A 1 254 ? 8.344 31.391 4.93 1 97.19 254 TRP A N 1
ATOM 2059 C CA . TRP A 1 254 ? 7.461 30.688 5.852 1 97.19 254 TRP A CA 1
ATOM 2060 C C . TRP A 1 254 ? 7.867 29.219 5.984 1 97.19 254 TRP A C 1
ATOM 2062 O O . TRP A 1 254 ? 8 28.703 7.098 1 97.19 254 TRP A O 1
ATOM 2072 N N . ARG A 1 255 ? 8.078 28.625 4.891 1 95.62 255 ARG A N 1
ATOM 2073 C CA . ARG A 1 255 ? 8.367 27.188 4.836 1 95.62 255 ARG A CA 1
ATOM 2074 C C . ARG A 1 255 ? 9.656 26.875 5.586 1 95.62 255 ARG A C 1
ATOM 2076 O O . ARG A 1 255 ? 9.688 25.953 6.414 1 95.62 255 ARG A O 1
ATOM 2083 N N . LEU A 1 256 ? 10.664 27.609 5.355 1 96.56 256 LEU A N 1
ATOM 2084 C CA . LEU A 1 256 ? 11.969 27.312 5.926 1 96.56 256 LEU A CA 1
ATOM 2085 C C . LEU A 1 256 ? 12 27.609 7.418 1 96.56 256 LEU A C 1
ATOM 2087 O O . LEU A 1 256 ? 12.555 26.844 8.203 1 96.56 256 LEU A O 1
ATOM 2091 N N . LYS A 1 257 ? 11.422 28.672 7.812 1 98.19 257 LYS A N 1
ATOM 2092 C CA . LYS A 1 257 ? 11.391 29.016 9.234 1 98.19 257 LYS A CA 1
ATOM 2093 C C . LYS A 1 257 ? 10.523 28.047 10.016 1 98.19 257 LYS A C 1
ATOM 2095 O O . LYS A 1 257 ? 10.898 27.609 11.109 1 98.19 257 LYS A O 1
ATOM 2100 N N . LEU A 1 258 ? 9.422 27.688 9.453 1 98.5 258 LEU A N 1
ATOM 2101 C CA . LEU A 1 258 ? 8.539 26.766 10.148 1 98.5 258 LEU A CA 1
ATOM 2102 C C . LEU A 1 258 ? 9.117 25.359 10.148 1 98.5 258 LEU A C 1
ATOM 2104 O O . LEU A 1 258 ? 8.852 24.562 11.055 1 98.5 258 LEU A O 1
ATOM 2108 N N . ARG A 1 259 ? 9.922 25.047 9.125 1 98.12 259 ARG A N 1
ATOM 2109 C CA . ARG A 1 259 ? 10.672 23.797 9.156 1 98.12 259 ARG A CA 1
ATOM 2110 C C . ARG A 1 259 ? 11.531 23.703 10.414 1 98.12 259 ARG A C 1
ATOM 2112 O O . ARG A 1 259 ? 11.516 22.688 11.102 1 98.12 259 ARG A O 1
ATOM 2119 N N . GLU A 1 260 ? 12.25 24.75 10.617 1 98.56 260 GLU A N 1
ATOM 2120 C CA . GLU A 1 260 ? 13.102 24.781 11.805 1 98.56 260 GLU A CA 1
ATOM 2121 C C . GLU A 1 260 ? 12.273 24.719 13.086 1 98.56 260 GLU A C 1
ATOM 2123 O O . GLU A 1 260 ? 12.609 23.969 14.008 1 98.56 260 GLU A O 1
ATOM 2128 N N . LEU A 1 261 ? 11.227 25.406 13.094 1 98.88 261 LEU A N 1
ATOM 2129 C CA . LEU A 1 261 ? 10.375 25.5 14.266 1 98.88 261 LEU A CA 1
ATOM 2130 C C . LEU A 1 261 ? 9.727 24.156 14.578 1 98.88 261 LEU A C 1
ATOM 2132 O O . LEU A 1 261 ? 9.789 23.672 15.711 1 98.88 261 LEU A O 1
ATOM 2136 N N . PHE A 1 262 ? 9.109 23.516 13.602 1 98.88 262 PHE A N 1
ATOM 2137 C CA . PHE A 1 262 ? 8.406 22.25 13.812 1 98.88 262 PHE A CA 1
ATOM 2138 C C . PHE A 1 262 ? 9.383 21.141 14.156 1 98.88 262 PHE A C 1
ATOM 2140 O O . PHE A 1 262 ? 9.086 20.281 14.992 1 98.88 262 PHE A O 1
ATOM 2147 N N . ASN A 1 263 ? 10.5 21.156 13.477 1 98.69 263 ASN A N 1
ATOM 2148 C CA . ASN A 1 263 ? 11.516 20.172 13.852 1 98.69 263 ASN A CA 1
ATOM 2149 C C . ASN A 1 263 ? 11.906 20.297 15.32 1 98.69 263 ASN A C 1
ATOM 2151 O O . ASN A 1 263 ? 12.016 19.297 16.031 1 98.69 263 ASN A O 1
ATOM 2155 N N . HIS A 1 264 ? 12.078 21.484 15.789 1 98.75 264 HIS A N 1
ATOM 2156 C CA . HIS A 1 264 ? 12.508 21.75 17.156 1 98.75 264 HIS A CA 1
ATOM 2157 C C . HIS A 1 264 ? 11.43 21.344 18.156 1 98.75 264 HIS A C 1
ATOM 2159 O O . HIS A 1 264 ? 11.68 20.531 19.047 1 98.75 264 HIS A O 1
ATOM 2165 N N . TYR A 1 265 ? 10.234 21.812 17.984 1 98.88 265 TYR A N 1
ATOM 2166 C CA . TYR A 1 265 ? 9.227 21.625 19.016 1 98.88 265 TYR A CA 1
ATOM 2167 C C . TYR A 1 265 ? 8.625 20.234 18.953 1 98.88 265 TYR A C 1
ATOM 2169 O O . TYR A 1 265 ? 8.359 19.609 19.984 1 98.88 265 TYR A O 1
ATOM 2177 N N . ILE A 1 266 ? 8.484 19.688 17.766 1 98.75 266 ILE A N 1
ATOM 2178 C CA . ILE A 1 266 ? 7.816 18.391 17.641 1 98.75 266 ILE A CA 1
ATOM 2179 C C . ILE A 1 266 ? 8.836 17.266 17.75 1 98.75 266 ILE A C 1
ATOM 2181 O O . ILE A 1 266 ? 8.75 16.438 18.656 1 98.75 266 ILE A O 1
ATOM 2185 N N . ASN A 1 267 ? 9.844 17.312 16.953 1 98.5 267 ASN A N 1
ATOM 2186 C CA . ASN A 1 267 ? 10.766 16.188 16.875 1 98.5 267 ASN A CA 1
ATOM 2187 C C . ASN A 1 267 ? 11.742 16.188 18.062 1 98.5 267 ASN A C 1
ATOM 2189 O O . ASN A 1 267 ? 12.078 15.133 18.594 1 98.5 267 ASN A O 1
ATOM 2193 N N . VAL A 1 268 ? 12.211 17.312 18.453 1 98.25 268 VAL A N 1
ATOM 2194 C CA . VAL A 1 268 ? 13.266 17.391 19.469 1 98.25 268 VAL A CA 1
ATOM 2195 C C . VAL A 1 268 ? 12.641 17.5 20.859 1 98.25 268 VAL A C 1
ATOM 2197 O O . VAL A 1 268 ? 13.016 16.75 21.766 1 98.25 268 VAL A O 1
ATOM 2200 N N . LYS A 1 269 ? 11.672 18.391 21.016 1 98.38 269 LYS A N 1
ATOM 2201 C CA . LYS A 1 269 ? 11.164 18.688 22.359 1 98.38 269 LYS A CA 1
ATOM 2202 C C . LYS A 1 269 ? 9.938 17.844 22.688 1 98.38 269 LYS A C 1
ATOM 2204 O O . LYS A 1 269 ? 9.484 17.812 23.828 1 98.38 269 LYS A O 1
ATOM 2209 N N . GLY A 1 270 ? 9.312 17.234 21.703 1 98.31 270 GLY A N 1
ATOM 2210 C CA . GLY A 1 270 ? 8.273 16.25 21.953 1 98.31 270 GLY A CA 1
ATOM 2211 C C . GLY A 1 270 ? 6.891 16.875 22.078 1 98.31 270 GLY A C 1
ATOM 2212 O O . GLY A 1 270 ? 5.992 16.281 22.672 1 98.31 270 GLY A O 1
ATOM 2213 N N . TYR A 1 271 ? 6.703 18.062 21.531 1 98.81 271 TYR A N 1
ATOM 2214 C CA . TYR A 1 271 ? 5.375 18.656 21.547 1 98.81 271 TYR A CA 1
ATOM 2215 C C . TYR A 1 271 ? 4.43 17.906 20.625 1 98.81 271 TYR A C 1
ATOM 2217 O O . TYR A 1 271 ? 4.863 17.344 19.609 1 98.81 271 TYR A O 1
ATOM 2225 N N . ILE A 1 272 ? 3.16 17.922 20.969 1 98.94 272 ILE A N 1
ATOM 2226 C CA . ILE A 1 272 ? 2.088 17.359 20.141 1 98.94 272 ILE A CA 1
ATOM 2227 C C . ILE A 1 272 ? 1.202 18.484 19.625 1 98.94 272 ILE A C 1
ATOM 2229 O O . ILE A 1 272 ? 0.782 19.359 20.375 1 98.94 272 ILE A O 1
ATOM 2233 N N . VAL A 1 273 ? 1.013 18.562 18.281 1 98.94 273 VAL A N 1
ATOM 2234 C CA . VAL A 1 273 ? -0.027 19.438 17.766 1 98.94 273 VAL A CA 1
ATOM 2235 C C . VAL A 1 273 ? -1.401 18.906 18.172 1 98.94 273 VAL A C 1
ATOM 2237 O O . VAL A 1 273 ? -1.801 17.828 17.734 1 98.94 273 VAL A O 1
ATOM 2240 N N . ILE A 1 274 ? -2.172 19.719 18.922 1 98.69 274 ILE A N 1
ATOM 2241 C CA . ILE A 1 274 ? -3.383 19.141 19.5 1 98.69 274 ILE A CA 1
ATOM 2242 C C . ILE A 1 274 ? -4.602 19.922 19.016 1 98.69 274 ILE A C 1
ATOM 2244 O O . ILE A 1 274 ? -5.738 19.469 19.172 1 98.69 274 ILE A O 1
ATOM 2248 N N . TRP A 1 275 ? -4.355 21.109 18.453 1 98.56 275 TRP A N 1
ATOM 2249 C CA . TRP A 1 275 ? -5.5 21.922 18.078 1 98.56 275 TRP A CA 1
ATOM 2250 C C . TRP A 1 275 ? -5.098 22.984 17.062 1 98.56 275 TRP A C 1
ATOM 2252 O O . TRP A 1 275 ? -3.918 23.125 16.734 1 98.56 275 TRP A O 1
ATOM 2262 N N . MET A 1 276 ? -6.105 23.625 16.516 1 98.25 276 MET A N 1
ATOM 2263 C CA . MET A 1 276 ? -5.941 24.766 15.617 1 98.25 276 MET A CA 1
ATOM 2264 C C . MET A 1 276 ? -7.027 25.812 15.852 1 98.25 276 MET A C 1
ATOM 2266 O O . MET A 1 276 ? -8.188 25.469 16.078 1 98.25 276 MET A O 1
ATOM 2270 N N . LEU A 1 277 ? -6.57 27.031 15.805 1 97.81 277 LEU A N 1
ATOM 2271 C CA . LEU A 1 277 ? -7.496 28.156 15.945 1 97.81 277 LEU A CA 1
ATOM 2272 C C . LEU A 1 277 ? -7.488 29.031 14.695 1 97.81 277 LEU A C 1
ATOM 2274 O O . LEU A 1 277 ? -6.434 29.25 14.086 1 97.81 277 LEU A O 1
ATOM 2278 N N . VAL A 1 278 ? -8.633 29.422 14.297 1 97.06 278 VAL A N 1
ATOM 2279 C CA . VAL A 1 278 ? -8.789 30.453 13.281 1 97.06 278 VAL A CA 1
ATOM 2280 C C . VAL A 1 278 ? -9.562 31.641 13.859 1 97.06 278 VAL A C 1
ATOM 2282 O O . VAL A 1 278 ? -10.703 31.5 14.289 1 97.06 278 VAL A O 1
ATOM 2285 N N . GLU A 1 279 ? -8.891 32.719 13.898 1 96.75 279 GLU A N 1
ATOM 2286 C CA . GLU A 1 279 ? -9.508 33.906 14.469 1 96.75 279 GLU A CA 1
ATOM 2287 C C . GLU A 1 279 ? -9.328 35.125 13.562 1 96.75 279 GLU A C 1
ATOM 2289 O O . GLU A 1 279 ? -8.336 35.219 12.836 1 96.75 279 GLU A O 1
ATOM 2294 N N . LYS A 1 280 ? -10.32 35.938 13.57 1 95.62 280 LYS A N 1
ATOM 2295 C CA . LYS A 1 280 ? -10.195 37.219 12.867 1 95.62 280 LYS A CA 1
ATOM 2296 C C . LYS A 1 280 ? -9.523 38.281 13.75 1 95.62 280 LYS A C 1
ATOM 2298 O O . LYS A 1 280 ? -10.062 38.656 14.789 1 95.62 280 LYS A O 1
ATOM 2303 N N . ILE A 1 281 ? -8.375 38.656 13.336 1 92.69 281 ILE A N 1
ATOM 2304 C CA . ILE A 1 281 ? -7.602 39.656 14.062 1 92.69 281 ILE A CA 1
ATOM 2305 C C . ILE A 1 281 ? -7.25 40.812 13.133 1 92.69 281 ILE A C 1
ATOM 2307 O O . ILE A 1 281 ? -6.641 40.594 12.086 1 92.69 281 ILE A O 1
ATOM 2311 N N . ASN A 1 282 ? -7.684 42.062 13.469 1 88.88 282 ASN A N 1
ATOM 2312 C CA . ASN A 1 282 ? -7.441 43.25 12.68 1 88.88 282 ASN A CA 1
ATOM 2313 C C . ASN A 1 282 ? -7.961 43.094 11.25 1 88.88 282 ASN A C 1
ATOM 2315 O O . ASN A 1 282 ? -7.258 43.438 10.289 1 88.88 282 ASN A O 1
ATOM 2319 N N . GLY A 1 283 ? -8.984 42.375 11.133 1 91.44 283 GLY A N 1
ATOM 2320 C CA . GLY A 1 283 ? -9.68 42.281 9.859 1 91.44 283 GLY A CA 1
ATOM 2321 C C . GLY A 1 283 ? -9.164 41.125 9 1 91.44 283 GLY A C 1
ATOM 2322 O O . GLY A 1 283 ? -9.664 40.906 7.895 1 91.44 283 GLY A O 1
ATOM 2323 N N . LEU A 1 284 ? -8.164 40.469 9.5 1 94.12 284 LEU A N 1
ATOM 2324 C CA . LEU A 1 284 ? -7.586 39.344 8.742 1 94.12 284 LEU A CA 1
ATOM 2325 C C . LEU A 1 284 ? -7.82 38.031 9.461 1 94.12 284 LEU A C 1
ATOM 2327 O O . LEU A 1 284 ? -7.727 37.969 10.688 1 94.12 284 LEU A O 1
ATOM 2331 N N . ASN A 1 285 ? -8.164 37.062 8.672 1 95.94 285 ASN A N 1
ATOM 2332 C CA . ASN A 1 285 ? -8.203 35.688 9.227 1 95.94 285 ASN A CA 1
ATOM 2333 C C . ASN A 1 285 ? -6.805 35.156 9.5 1 95.94 285 ASN A C 1
ATOM 2335 O O . ASN A 1 285 ? -5.941 35.188 8.617 1 95.94 285 ASN A O 1
ATOM 2339 N N . ARG A 1 286 ? -6.66 34.719 10.742 1 97.19 286 ARG A N 1
ATOM 2340 C CA . ARG A 1 286 ? -5.371 34.188 11.156 1 97.19 286 ARG A CA 1
ATOM 2341 C C . ARG A 1 286 ? -5.508 32.75 11.633 1 97.19 286 ARG A C 1
ATOM 2343 O O . ARG A 1 286 ? -6.504 32.375 12.266 1 97.19 286 ARG A O 1
ATOM 2350 N N . SER A 1 287 ? -4.516 31.938 11.281 1 98.25 287 SER A N 1
ATOM 2351 C CA . SER A 1 287 ? -4.52 30.516 11.656 1 98.25 287 SER A CA 1
ATOM 2352 C C . SER A 1 287 ? -3.361 30.188 12.586 1 98.25 287 SER A C 1
ATOM 2354 O O . SER A 1 287 ? -2.221 30.594 12.336 1 98.25 287 SER A O 1
ATOM 2356 N N . PHE A 1 288 ? -3.699 29.422 13.672 1 98.81 288 PHE A N 1
ATOM 2357 C CA . PHE A 1 288 ? -2.693 29.094 14.68 1 98.81 288 PHE A CA 1
ATOM 2358 C C . PHE A 1 288 ? -2.771 27.625 15.062 1 98.81 288 PHE A C 1
ATOM 2360 O O . PHE A 1 288 ? -3.848 27.109 15.398 1 98.81 288 PHE A O 1
ATOM 2367 N N . TYR A 1 289 ? -1.64 26.953 15 1 98.88 289 TYR A N 1
ATOM 2368 C CA . TYR A 1 289 ? -1.536 25.656 15.664 1 98.88 289 TYR A CA 1
ATOM 2369 C C . TYR A 1 289 ? -1.332 25.828 17.172 1 98.88 289 TYR A C 1
ATOM 2371 O O . TYR A 1 289 ? -0.667 26.766 17.609 1 98.88 289 TYR A O 1
ATOM 2379 N N . VAL A 1 290 ? -1.838 24.938 17.938 1 98.88 290 VAL A N 1
ATOM 2380 C CA . VAL A 1 290 ? -1.551 24.828 19.359 1 98.88 290 VAL A CA 1
ATOM 2381 C C . VAL A 1 290 ? -0.766 23.531 19.625 1 98.88 290 VAL A C 1
ATOM 2383 O O . VAL A 1 290 ? -1.271 22.438 19.391 1 98.88 290 VAL A O 1
ATOM 2386 N N . LEU A 1 291 ? 0.475 23.688 20.031 1 98.88 291 LEU A N 1
ATOM 2387 C CA . LEU A 1 291 ? 1.324 22.562 20.422 1 98.88 291 LEU A CA 1
ATOM 2388 C C . LEU A 1 291 ? 1.361 22.422 21.938 1 98.88 291 LEU A C 1
ATOM 2390 O O . LEU A 1 291 ? 1.434 23.422 22.656 1 98.88 291 LEU A O 1
ATOM 2394 N N . TRP A 1 292 ? 1.308 21.188 22.375 1 98.75 292 TRP A N 1
ATOM 2395 C CA . TRP A 1 292 ? 1.229 20.906 23.812 1 98.75 292 TRP A CA 1
ATOM 2396 C C . TRP A 1 292 ? 2.223 19.828 24.203 1 98.75 292 TRP A C 1
ATOM 2398 O O . TRP A 1 292 ? 2.277 18.766 23.578 1 98.75 292 TRP A O 1
ATOM 2408 N N . ARG A 1 293 ? 3.086 20.141 25.125 1 98.25 293 ARG A N 1
ATOM 2409 C CA . ARG A 1 293 ? 3.979 19.125 25.703 1 98.25 293 ARG A CA 1
ATOM 2410 C C . ARG A 1 293 ? 3.271 18.312 26.766 1 98.25 293 ARG A C 1
ATOM 2412 O O . ARG A 1 293 ? 3.115 18.766 27.906 1 98.25 293 ARG A O 1
ATOM 2419 N N . ARG A 1 294 ? 2.82 17.203 26.422 1 96.44 294 ARG A N 1
ATOM 2420 C CA . ARG A 1 294 ? 2.018 16.297 27.234 1 96.44 294 ARG A CA 1
ATOM 2421 C C . ARG A 1 294 ? 2.123 14.859 26.734 1 96.44 294 ARG A C 1
ATOM 2423 O O . ARG A 1 294 ? 2.57 14.617 25.625 1 96.44 294 ARG A O 1
ATOM 2430 N N . SER A 1 295 ? 1.819 13.961 27.656 1 97.5 295 SER A N 1
ATOM 2431 C CA . SER A 1 295 ? 1.861 12.562 27.234 1 97.5 295 SER A CA 1
ATOM 2432 C C . SER A 1 295 ? 0.738 12.242 26.25 1 97.5 295 SER A C 1
ATOM 2434 O O . SER A 1 295 ? -0.356 12.805 26.359 1 97.5 295 SER A O 1
ATOM 2436 N N . LEU A 1 296 ? 1.018 11.336 25.391 1 97.81 296 LEU A N 1
ATOM 2437 C CA . LEU A 1 296 ? 0.037 10.906 24.406 1 97.81 296 LEU A CA 1
ATOM 2438 C C . LEU A 1 296 ? -1.214 10.359 25.078 1 97.81 296 LEU A C 1
ATOM 2440 O O . LEU A 1 296 ? -2.334 10.625 24.641 1 97.81 296 LEU A O 1
ATOM 2444 N N . ASP A 1 297 ? -1.019 9.641 26.109 1 98 297 ASP A N 1
ATOM 2445 C CA . ASP A 1 297 ? -2.137 9.008 26.797 1 98 297 ASP A CA 1
ATOM 2446 C C . ASP A 1 297 ? -3.145 10.055 27.281 1 98 297 ASP A C 1
ATOM 2448 O O . ASP A 1 297 ? -4.355 9.859 27.141 1 98 297 ASP A O 1
ATOM 2452 N N . ARG A 1 298 ? -2.645 11.125 27.797 1 97.5 298 ARG A N 1
ATOM 2453 C CA . ARG A 1 298 ? -3.521 12.18 28.297 1 97.5 298 ARG A CA 1
ATOM 2454 C C . ARG A 1 298 ? -4.234 12.891 27.141 1 97.5 298 ARG A C 1
ATOM 2456 O O . ARG A 1 298 ? -5.414 13.227 27.25 1 97.5 298 ARG A O 1
ATOM 2463 N N . VAL A 1 299 ? -3.527 13.094 26.125 1 98.31 299 VAL A N 1
ATOM 2464 C CA . VAL A 1 299 ? -4.109 13.742 24.953 1 98.31 299 VAL A CA 1
ATOM 2465 C C . VAL A 1 299 ? -5.234 12.875 24.391 1 98.31 299 VAL A C 1
ATOM 2467 O O . VAL A 1 299 ? -6.328 13.367 24.109 1 98.31 299 VAL A O 1
ATOM 2470 N N . LEU A 1 300 ? -5.02 11.586 24.328 1 98.38 300 LEU A N 1
ATOM 2471 C CA . LEU A 1 300 ? -6 10.672 23.75 1 98.38 300 LEU A CA 1
ATOM 2472 C C . LEU A 1 300 ? -7.188 10.484 24.688 1 98.38 300 LEU A C 1
ATOM 2474 O O . LEU A 1 300 ? -8.289 10.141 24.25 1 98.38 300 LEU A O 1
ATOM 2478 N N . ALA A 1 301 ? -6.906 10.734 25.938 1 97.81 301 ALA A N 1
ATOM 2479 C CA . ALA A 1 301 ? -7.969 10.617 26.938 1 97.81 301 ALA A CA 1
ATOM 2480 C C . ALA A 1 301 ? -8.906 11.82 26.875 1 97.81 301 ALA A C 1
ATOM 2482 O O . ALA A 1 301 ? -9.922 11.859 27.578 1 97.81 301 ALA A O 1
ATOM 2483 N N . GLY A 1 302 ? -8.594 12.805 26.078 1 97.06 302 GLY A N 1
ATOM 2484 C CA . GLY A 1 302 ? -9.492 13.93 25.891 1 97.06 302 GLY A CA 1
ATOM 2485 C C . GLY A 1 302 ? -9.086 15.156 26.672 1 97.06 302 GLY A C 1
ATOM 2486 O O . GLY A 1 302 ? -9.883 16.078 26.859 1 97.06 302 GLY A O 1
ATOM 2487 N N . ASP A 1 303 ? -7.84 15.109 27.125 1 96.69 303 ASP A N 1
ATOM 2488 C CA . ASP A 1 303 ? -7.34 16.281 27.828 1 96.69 303 ASP A CA 1
ATOM 2489 C C . ASP A 1 303 ? -6.992 17.406 26.859 1 96.69 303 ASP A C 1
ATOM 2491 O O . ASP A 1 303 ? -6.438 17.156 25.797 1 96.69 303 ASP A O 1
ATOM 2495 N N . PHE A 1 304 ? -7.387 18.578 27.266 1 96.94 304 PHE A N 1
ATOM 2496 C CA . PHE A 1 304 ? -6.965 19.828 26.641 1 96.94 304 PHE A CA 1
ATOM 2497 C C . PHE A 1 304 ? -6.398 20.781 27.688 1 96.94 304 PHE A C 1
ATOM 2499 O O . PHE A 1 304 ? -6.793 20.75 28.859 1 96.94 304 PHE A O 1
ATOM 2506 N N . PRO A 1 305 ? -5.496 21.609 27.234 1 95.69 305 PRO A N 1
ATOM 2507 C CA . PRO A 1 305 ? -4.938 22.531 28.234 1 95.69 305 PRO A CA 1
ATOM 2508 C C . PRO A 1 305 ? -5.996 23.422 28.859 1 95.69 305 PRO A C 1
ATOM 2510 O O . PRO A 1 305 ? -5.836 23.875 30 1 95.69 305 PRO A O 1
ATOM 2513 N N . TRP A 1 306 ? -7.051 23.688 28.188 1 94.25 306 TRP A N 1
ATOM 2514 C CA . TRP A 1 306 ? -8.07 24.609 28.672 1 94.25 306 TRP A CA 1
ATOM 2515 C C . TRP A 1 306 ? -9.258 23.859 29.25 1 94.25 306 TRP A C 1
ATOM 2517 O O . TRP A 1 306 ? -10.305 24.453 29.531 1 94.25 306 TRP A O 1
ATOM 2527 N N . SER A 1 307 ? -9.133 22.5 29.344 1 82.94 307 SER A N 1
ATOM 2528 C CA . SER A 1 307 ? -10.203 21.703 29.953 1 82.94 307 SER A CA 1
ATOM 2529 C C . SER A 1 307 ? -10.125 21.75 31.469 1 82.94 307 SER A C 1
ATOM 2531 O O . SER A 1 307 ? -9.031 21.781 32.031 1 82.94 307 SER A O 1
ATOM 2533 N N . SER A 1 308 ? -11.008 22.531 32.281 1 59.31 308 SER A N 1
ATOM 2534 C CA . SER A 1 308 ? -11.102 22.562 33.75 1 59.31 308 SER A CA 1
ATOM 2535 C C . SER A 1 308 ? -11.344 21.172 34.344 1 59.31 308 SER A C 1
ATOM 2537 O O . SER A 1 308 ? -11.961 20.328 33.688 1 59.31 308 SER A O 1
ATOM 2539 N N . MET B 1 1 ? 21.688 10.227 6.004 1 52.88 1 MET B N 1
ATOM 2540 C CA . MET B 1 1 ? 21.797 8.883 6.559 1 52.88 1 MET B CA 1
ATOM 2541 C C . MET B 1 1 ? 22.266 7.891 5.5 1 52.88 1 MET B C 1
ATOM 2543 O O . MET B 1 1 ? 21.938 8.031 4.32 1 52.88 1 MET B O 1
ATOM 2547 N N . ALA B 1 2 ? 23.234 7.023 5.734 1 74.25 2 ALA B N 1
ATOM 2548 C CA . ALA B 1 2 ? 23.781 6.035 4.816 1 74.25 2 ALA B CA 1
ATOM 2549 C C . ALA B 1 2 ? 22.719 5.035 4.371 1 74.25 2 ALA B C 1
ATOM 2551 O O . ALA B 1 2 ? 21.859 4.633 5.168 1 74.25 2 ALA B O 1
ATOM 2552 N N . CYS B 1 3 ? 22.641 4.762 3.047 1 88.12 3 CYS B N 1
ATOM 2553 C CA . CYS B 1 3 ? 21.703 3.771 2.504 1 88.12 3 CYS B CA 1
ATOM 2554 C C . CYS B 1 3 ? 21.984 2.393 3.098 1 88.12 3 CYS B C 1
ATOM 2556 O O . CYS B 1 3 ? 23.125 2.031 3.34 1 88.12 3 CYS B O 1
ATOM 2558 N N . ARG B 1 4 ? 21.062 1.67 3.428 1 95.44 4 ARG B N 1
ATOM 2559 C CA . ARG B 1 4 ? 21.234 0.285 3.855 1 95.44 4 ARG B CA 1
ATOM 2560 C C . ARG B 1 4 ? 21.578 -0.616 2.674 1 95.44 4 ARG B C 1
ATOM 2562 O O . ARG B 1 4 ? 20.703 -0.954 1.872 1 95.44 4 ARG B O 1
ATOM 2569 N N . VAL B 1 5 ? 22.797 -1.069 2.588 1 97 5 VAL B N 1
ATOM 2570 C CA . VAL B 1 5 ? 23.266 -1.933 1.515 1 97 5 VAL B CA 1
ATOM 2571 C C . VAL B 1 5 ? 23.219 -3.391 1.963 1 97 5 VAL B C 1
ATOM 2573 O O . VAL B 1 5 ? 23.672 -3.727 3.059 1 97 5 VAL B O 1
ATOM 2576 N N . PHE B 1 6 ? 22.703 -4.211 1.126 1 97.75 6 PHE B N 1
ATOM 2577 C CA . PHE B 1 6 ? 22.594 -5.629 1.448 1 97.75 6 PHE B CA 1
ATOM 2578 C C . PHE B 1 6 ? 23.734 -6.414 0.808 1 97.75 6 PHE B C 1
ATOM 2580 O O . PHE B 1 6 ? 24.359 -7.258 1.457 1 97.75 6 PHE B O 1
ATOM 2587 N N . GLU B 1 7 ? 23.984 -6.156 -0.465 1 97.38 7 GLU B N 1
ATOM 2588 C CA . GLU B 1 7 ? 24.969 -6.945 -1.202 1 97.38 7 GLU B CA 1
ATOM 2589 C C . GLU B 1 7 ? 25.422 -6.219 -2.465 1 97.38 7 GLU B C 1
ATOM 2591 O O . GLU B 1 7 ? 24.656 -5.434 -3.043 1 97.38 7 GLU B O 1
ATOM 2596 N N . GLU B 1 8 ? 26.656 -6.383 -2.811 1 97.56 8 GLU B N 1
ATOM 2597 C CA . GLU B 1 8 ? 27.203 -5.992 -4.109 1 97.56 8 GLU B CA 1
ATOM 2598 C C . GLU B 1 8 ? 27.547 -7.215 -4.953 1 97.56 8 GLU B C 1
ATOM 2600 O O . GLU B 1 8 ? 28.156 -8.172 -4.457 1 97.56 8 GLU B O 1
ATOM 2605 N N . ILE B 1 9 ? 27.078 -7.141 -6.219 1 96.94 9 ILE B N 1
ATOM 2606 C CA . ILE B 1 9 ? 27.297 -8.32 -7.051 1 96.94 9 ILE B CA 1
ATOM 2607 C C . ILE B 1 9 ? 27.703 -7.887 -8.461 1 96.94 9 ILE B C 1
ATOM 2609 O O . ILE B 1 9 ? 27.5 -6.73 -8.844 1 96.94 9 ILE B O 1
ATOM 2613 N N . ASN B 1 10 ? 28.328 -8.789 -9.117 1 96.25 10 ASN B N 1
ATOM 2614 C CA . ASN B 1 10 ? 28.672 -8.633 -10.523 1 96.25 10 ASN B CA 1
ATOM 2615 C C . ASN B 1 10 ? 27.969 -9.664 -11.398 1 96.25 10 ASN B C 1
ATOM 2617 O O . ASN B 1 10 ? 28.125 -10.867 -11.188 1 96.25 10 ASN B O 1
ATOM 2621 N N . ILE B 1 11 ? 27.109 -9.156 -12.32 1 94.38 11 ILE B N 1
ATOM 2622 C CA . ILE B 1 11 ? 26.438 -10.039 -13.273 1 94.38 11 ILE B CA 1
ATOM 2623 C C . ILE B 1 11 ? 26.812 -9.625 -14.695 1 94.38 11 ILE B C 1
ATOM 2625 O O . ILE B 1 11 ? 26.438 -8.547 -15.156 1 94.38 11 ILE B O 1
ATOM 2629 N N . ASP B 1 12 ? 27.5 -10.492 -15.398 1 92.69 12 ASP B N 1
ATOM 2630 C CA . ASP B 1 12 ? 27.906 -10.289 -16.781 1 92.69 12 ASP B CA 1
ATOM 2631 C C . ASP B 1 12 ? 28.609 -8.945 -16.953 1 92.69 12 ASP B C 1
ATOM 2633 O O . ASP B 1 12 ? 28.281 -8.18 -17.859 1 92.69 12 ASP B O 1
ATOM 2637 N N . GLY B 1 13 ? 29.453 -8.555 -16 1 91.06 13 GLY B N 1
ATOM 2638 C CA . GLY B 1 13 ? 30.281 -7.355 -16.094 1 91.06 13 GLY B CA 1
ATOM 2639 C C . GLY B 1 13 ? 29.594 -6.125 -15.539 1 91.06 13 GLY B C 1
ATOM 2640 O O . GLY B 1 13 ? 30.203 -5.055 -15.461 1 91.06 13 GLY B O 1
ATOM 2641 N N . LYS B 1 14 ? 28.375 -6.266 -15.219 1 93.5 14 LYS B N 1
ATOM 2642 C CA . LYS B 1 14 ? 27.641 -5.152 -14.625 1 93.5 14 LYS B CA 1
ATOM 2643 C C . LYS B 1 14 ? 27.766 -5.16 -13.102 1 93.5 14 LYS B C 1
ATOM 2645 O O . LYS B 1 14 ? 27.391 -6.137 -12.453 1 93.5 14 LYS B O 1
ATOM 2650 N N . GLN B 1 15 ? 28.328 -4.102 -12.523 1 97.56 15 GLN B N 1
ATOM 2651 C CA . GLN B 1 15 ? 28.422 -3.967 -11.07 1 97.56 15 GLN B CA 1
ATOM 2652 C C . GLN B 1 15 ? 27.109 -3.443 -10.484 1 97.56 15 GLN B C 1
ATOM 2654 O O . GLN B 1 15 ? 26.703 -2.314 -10.766 1 97.56 15 GLN B O 1
ATOM 2659 N N . LEU B 1 16 ? 26.531 -4.266 -9.633 1 98.19 16 LEU B N 1
ATOM 2660 C CA . LEU B 1 16 ? 25.219 -3.941 -9.094 1 98.19 16 LEU B CA 1
ATOM 2661 C C . LEU B 1 16 ? 25.266 -3.832 -7.574 1 98.19 16 LEU B C 1
ATOM 2663 O O . LEU B 1 16 ? 26.109 -4.461 -6.93 1 98.19 16 LEU B O 1
ATOM 2667 N N . VAL B 1 17 ? 24.406 -2.969 -7.023 1 98.31 17 VAL B N 1
ATOM 2668 C CA . VAL B 1 17 ? 24.25 -2.863 -5.578 1 98.31 17 VAL B CA 1
ATOM 2669 C C . VAL B 1 17 ? 22.781 -3.08 -5.211 1 98.31 17 VAL B C 1
ATOM 2671 O O . VAL B 1 17 ? 21.891 -2.496 -5.828 1 98.31 17 VAL B O 1
ATOM 2674 N N . ILE B 1 18 ? 22.531 -4.023 -4.324 1 98.38 18 ILE B N 1
ATOM 2675 C CA . ILE B 1 18 ? 21.219 -4.309 -3.771 1 98.38 18 ILE B CA 1
ATOM 2676 C C . ILE B 1 18 ? 21.031 -3.562 -2.449 1 98.38 18 ILE B C 1
ATOM 2678 O O . ILE B 1 18 ? 21.781 -3.801 -1.492 1 98.38 18 ILE B O 1
ATOM 2682 N N . ARG B 1 19 ? 20.016 -2.646 -2.418 1 98.31 19 ARG B N 1
ATOM 2683 C CA . ARG B 1 19 ? 19.875 -1.809 -1.232 1 98.31 19 ARG B CA 1
ATOM 2684 C C . ARG B 1 19 ? 18.469 -1.22 -1.15 1 98.31 19 ARG B C 1
ATOM 2686 O O . ARG B 1 19 ? 17.719 -1.265 -2.123 1 98.31 19 ARG B O 1
ATOM 2693 N N . GLU B 1 20 ? 18.156 -0.756 0.012 1 98.12 20 GLU B N 1
ATOM 2694 C CA . GLU B 1 20 ? 16.969 0.08 0.135 1 98.12 20 GLU B CA 1
ATOM 2695 C C . GLU B 1 20 ? 17.203 1.457 -0.482 1 98.12 20 GLU B C 1
ATOM 2697 O O . GLU B 1 20 ? 18.312 1.98 -0.453 1 98.12 20 GLU B O 1
ATOM 2702 N N . PRO B 1 21 ? 16.125 2.027 -1.11 1 97.19 21 PRO B N 1
ATOM 2703 C CA . PRO B 1 21 ? 16.281 3.414 -1.557 1 97.19 21 PRO B CA 1
ATOM 2704 C C . PRO B 1 21 ? 16.531 4.383 -0.402 1 97.19 21 PRO B C 1
ATOM 2706 O O . PRO B 1 21 ? 15.961 4.211 0.684 1 97.19 21 PRO B O 1
ATOM 2709 N N . CYS B 1 22 ? 17.328 5.395 -0.633 1 93.38 22 CYS B N 1
ATOM 2710 C CA . CYS B 1 22 ? 17.672 6.301 0.46 1 93.38 22 CYS B CA 1
ATOM 2711 C C . CYS B 1 22 ? 17.594 7.754 0.007 1 93.38 22 CYS B C 1
ATOM 2713 O O . CYS B 1 22 ? 18.031 8.656 0.726 1 93.38 22 CYS B O 1
ATOM 2715 N N . SER B 1 23 ? 17.109 7.984 -1.158 1 91.62 23 SER B N 1
ATOM 2716 C CA . SER B 1 23 ? 16.875 9.328 -1.68 1 91.62 23 SER B CA 1
ATOM 2717 C C . SER B 1 23 ? 15.625 9.367 -2.561 1 91.62 23 SER B C 1
ATOM 2719 O O . SER B 1 23 ? 15.156 8.328 -3.033 1 91.62 23 SER B O 1
ATOM 2721 N N . ILE B 1 24 ? 15.156 10.57 -2.771 1 90.5 24 ILE B N 1
ATOM 2722 C CA . ILE B 1 24 ? 14.008 10.734 -3.656 1 90.5 24 ILE B CA 1
ATOM 2723 C C . ILE B 1 24 ? 14.367 10.258 -5.062 1 90.5 24 ILE B C 1
ATOM 2725 O O . ILE B 1 24 ? 13.539 9.656 -5.754 1 90.5 24 ILE B O 1
ATOM 2729 N N . ARG B 1 25 ? 15.547 10.523 -5.457 1 91.94 25 ARG B N 1
ATOM 2730 C CA . ARG B 1 25 ? 16.031 10.086 -6.762 1 91.94 25 ARG B CA 1
ATOM 2731 C C . ARG B 1 25 ? 15.945 8.562 -6.891 1 91.94 25 ARG B C 1
ATOM 2733 O O . ARG B 1 25 ? 15.555 8.047 -7.941 1 91.94 25 ARG B O 1
ATOM 2740 N N . ASP B 1 26 ? 16.281 7.852 -5.816 1 96.31 26 ASP B N 1
ATOM 2741 C CA . ASP B 1 26 ? 16.188 6.395 -5.82 1 96.31 26 ASP B CA 1
ATOM 2742 C C . ASP B 1 26 ? 14.766 5.934 -6.121 1 96.31 26 ASP B C 1
ATOM 2744 O O . ASP B 1 26 ? 14.555 5.039 -6.941 1 96.31 26 ASP B O 1
ATOM 2748 N N . TYR B 1 27 ? 13.82 6.574 -5.492 1 96.12 27 TYR B N 1
ATOM 2749 C CA . TYR B 1 27 ? 12.43 6.191 -5.672 1 96.12 27 TYR B CA 1
ATOM 2750 C C . TYR B 1 27 ? 11.969 6.461 -7.102 1 96.12 27 TYR B C 1
ATOM 2752 O O . TYR B 1 27 ? 11.211 5.68 -7.676 1 96.12 27 TYR B O 1
ATOM 2760 N N . ARG B 1 28 ? 12.43 7.52 -7.641 1 93.62 28 ARG B N 1
ATOM 2761 C CA . ARG B 1 28 ? 12.094 7.844 -9.023 1 93.62 28 ARG B CA 1
ATOM 2762 C C . ARG B 1 28 ? 12.711 6.836 -9.984 1 93.62 28 ARG B C 1
ATOM 2764 O O . ARG B 1 28 ? 12.07 6.422 -10.961 1 93.62 28 ARG B O 1
ATOM 2771 N N . GLU B 1 29 ? 13.93 6.449 -9.703 1 96.31 29 GLU B N 1
ATOM 2772 C CA . GLU B 1 29 ? 14.562 5.41 -10.508 1 96.31 29 GLU B CA 1
ATOM 2773 C C . GLU B 1 29 ? 13.773 4.109 -10.461 1 96.31 29 GLU B C 1
ATOM 2775 O O . GLU B 1 29 ? 13.633 3.418 -11.469 1 96.31 29 GLU B O 1
ATOM 2780 N N . LEU B 1 30 ? 13.258 3.818 -9.312 1 97.56 30 LEU B N 1
ATOM 2781 C CA . LEU B 1 30 ? 12.508 2.578 -9.133 1 97.56 30 LEU B CA 1
ATOM 2782 C C . LEU B 1 30 ? 11.164 2.648 -9.844 1 97.56 30 LEU B C 1
ATOM 2784 O O . LEU B 1 30 ? 10.648 1.628 -10.305 1 97.56 30 LEU B O 1
ATOM 2788 N N . MET B 1 31 ? 10.617 3.822 -9.891 1 95.38 31 MET B N 1
ATOM 2789 C CA . MET B 1 31 ? 9.438 4.004 -10.727 1 95.38 31 MET B CA 1
ATOM 2790 C C . MET B 1 31 ? 9.773 3.836 -12.203 1 95.38 31 MET B C 1
ATOM 2792 O O . MET B 1 31 ? 9.078 3.125 -12.93 1 95.38 31 MET B O 1
ATOM 2796 N N . ASP B 1 32 ? 10.891 4.348 -12.656 1 94.88 32 ASP B N 1
ATOM 2797 C CA . ASP B 1 32 ? 11.297 4.34 -14.055 1 94.88 32 ASP B CA 1
ATOM 2798 C C . ASP B 1 32 ? 11.609 2.92 -14.531 1 94.88 32 ASP B C 1
ATOM 2800 O O . ASP B 1 32 ? 11.266 2.547 -15.656 1 94.88 32 ASP B O 1
ATOM 2804 N N . VAL B 1 33 ? 12.195 2.143 -13.695 1 96.81 33 VAL B N 1
ATOM 2805 C CA . VAL B 1 33 ? 12.672 0.832 -14.125 1 96.81 33 VAL B CA 1
ATOM 2806 C C . VAL B 1 33 ? 11.484 -0.089 -14.398 1 96.81 33 VAL B C 1
ATOM 2808 O O . VAL B 1 33 ? 11.609 -1.072 -15.133 1 96.81 33 VAL B O 1
ATOM 2811 N N . GLN B 1 34 ? 10.344 0.216 -13.766 1 95.31 34 GLN B N 1
ATOM 2812 C CA . GLN B 1 34 ? 9.148 -0.59 -14 1 95.31 34 GLN B CA 1
ATOM 2813 C C . GLN B 1 34 ? 8.797 -0.639 -15.484 1 95.31 34 GLN B C 1
ATOM 2815 O O . GLN B 1 34 ? 8.391 -1.683 -16 1 95.31 34 GLN B O 1
ATOM 2820 N N . ILE B 1 35 ? 9.016 0.439 -16.156 1 91.06 35 ILE B N 1
ATOM 2821 C CA . ILE B 1 35 ? 8.711 0.553 -17.578 1 91.06 35 ILE B CA 1
ATOM 2822 C C . ILE B 1 35 ? 9.562 -0.438 -18.375 1 91.06 35 ILE B C 1
ATOM 2824 O O . ILE B 1 35 ? 9.055 -1.147 -19.234 1 91.06 35 ILE B O 1
ATOM 2828 N N . LYS B 1 36 ? 10.805 -0.527 -17.969 1 91.19 36 LYS B N 1
ATOM 2829 C CA . LYS B 1 36 ? 11.742 -1.413 -18.656 1 91.19 36 LYS B CA 1
ATOM 2830 C C . LYS B 1 36 ? 11.469 -2.875 -18.312 1 91.19 36 LYS B C 1
ATOM 2832 O O . LYS B 1 36 ? 11.578 -3.75 -19.188 1 91.19 36 LYS B O 1
ATOM 2837 N N . ILE B 1 37 ? 11.141 -3.164 -17.094 1 92.19 37 ILE B N 1
ATOM 2838 C CA . ILE B 1 37 ? 10.93 -4.523 -16.609 1 92.19 37 ILE B CA 1
ATOM 2839 C C . ILE B 1 37 ? 9.727 -5.145 -17.312 1 92.19 37 ILE B C 1
ATOM 2841 O O . ILE B 1 37 ? 9.789 -6.289 -17.781 1 92.19 37 ILE B O 1
ATOM 2845 N N . TRP B 1 38 ? 8.672 -4.406 -17.484 1 86 38 TRP B N 1
ATOM 2846 C CA . TRP B 1 38 ? 7.422 -5.004 -17.938 1 86 38 TRP B CA 1
ATOM 2847 C C . TRP B 1 38 ? 7.031 -4.457 -19.312 1 86 38 TRP B C 1
ATOM 2849 O O . TRP B 1 38 ? 5.957 -4.773 -19.828 1 86 38 TRP B O 1
ATOM 2859 N N . GLY B 1 39 ? 7.895 -3.723 -19.984 1 80.69 39 GLY B N 1
ATOM 2860 C CA . GLY B 1 39 ? 7.621 -3.217 -21.328 1 80.69 39 GLY B CA 1
ATOM 2861 C C . GLY B 1 39 ? 6.348 -2.398 -21.406 1 80.69 39 GLY B C 1
ATOM 2862 O O . GLY B 1 39 ? 5.52 -2.619 -22.281 1 80.69 39 GLY B O 1
ATOM 2863 N N . MET B 1 40 ? 6.141 -1.485 -20.531 1 75.12 40 MET B N 1
ATOM 2864 C CA . MET B 1 40 ? 4.926 -0.685 -20.438 1 75.12 40 MET B CA 1
ATOM 2865 C C . MET B 1 40 ? 4.953 0.464 -21.453 1 75.12 40 MET B C 1
ATOM 2867 O O . MET B 1 40 ? 6.012 1.038 -21.703 1 75.12 40 MET B O 1
ATOM 2871 N N . PRO B 1 41 ? 3.795 0.706 -22.156 1 72.25 41 PRO B N 1
ATOM 2872 C CA . PRO B 1 41 ? 3.766 1.829 -23.094 1 72.25 41 PRO B CA 1
ATOM 2873 C C . PRO B 1 41 ? 4 3.176 -22.406 1 72.25 41 PRO B C 1
ATOM 2875 O O . PRO B 1 41 ? 4.32 4.16 -23.078 1 72.25 41 PRO B O 1
ATOM 2878 N N . GLY B 1 42 ? 4.031 3.27 -21.219 1 75.25 42 GLY B N 1
ATOM 2879 C CA . GLY B 1 42 ? 4.207 4.488 -20.453 1 75.25 42 GLY B CA 1
ATOM 2880 C C . GLY B 1 42 ? 4.039 4.277 -18.953 1 75.25 42 GLY B C 1
ATOM 2881 O O . GLY B 1 42 ? 4.188 3.16 -18.469 1 75.25 42 GLY B O 1
ATOM 2882 N N . TYR B 1 43 ? 3.828 5.395 -18.375 1 74.69 43 TYR B N 1
ATOM 2883 C CA . TYR B 1 43 ? 3.834 5.359 -16.922 1 74.69 43 TYR B CA 1
ATOM 2884 C C . TYR B 1 43 ? 2.451 5.02 -16.375 1 74.69 43 TYR B C 1
ATOM 2886 O O . TYR B 1 43 ? 2.262 4.918 -15.156 1 74.69 43 TYR B O 1
ATOM 2894 N N . ILE B 1 44 ? 1.611 4.734 -17.203 1 78.25 44 ILE B N 1
ATOM 2895 C CA . ILE B 1 44 ? 0.216 4.59 -16.812 1 78.25 44 ILE B CA 1
ATOM 2896 C C . ILE B 1 44 ? 0.062 3.375 -15.898 1 78.25 44 ILE B C 1
ATOM 2898 O O . ILE B 1 44 ? -0.794 3.359 -15.008 1 78.25 44 ILE B O 1
ATOM 2902 N N . GLU B 1 45 ? 1.011 2.463 -15.984 1 85.44 45 GLU B N 1
ATOM 2903 C CA . GLU B 1 45 ? 0.882 1.243 -15.195 1 85.44 45 GLU B CA 1
ATOM 2904 C C . GLU B 1 45 ? 1.974 1.157 -14.133 1 85.44 45 GLU B C 1
ATOM 2906 O O . GLU B 1 45 ? 2.062 0.165 -13.406 1 85.44 45 GLU B O 1
ATOM 2911 N N . ALA B 1 46 ? 2.75 2.186 -14.102 1 91.44 46 ALA B N 1
ATOM 2912 C CA . ALA B 1 46 ? 3.834 2.16 -13.125 1 91.44 46 ALA B CA 1
ATOM 2913 C C . ALA B 1 46 ? 3.357 2.656 -11.758 1 91.44 46 ALA B C 1
ATOM 2915 O O . ALA B 1 46 ? 2.68 3.684 -11.672 1 91.44 46 ALA B O 1
ATOM 2916 N N . VAL B 1 47 ? 3.684 1.897 -10.758 1 94.88 47 VAL B N 1
ATOM 2917 C CA . VAL B 1 47 ? 3.443 2.404 -9.414 1 94.88 47 VAL B CA 1
ATOM 2918 C C . VAL B 1 47 ? 4.262 3.672 -9.18 1 94.88 47 VAL B C 1
ATOM 2920 O O . VAL B 1 47 ? 5.469 3.693 -9.438 1 94.88 47 VAL B O 1
ATOM 2923 N N . THR B 1 48 ? 3.674 4.645 -8.656 1 93.25 48 THR B N 1
ATOM 2924 C CA . THR B 1 48 ? 4.277 5.969 -8.547 1 93.25 48 THR B CA 1
ATOM 2925 C C . THR B 1 48 ? 5.316 6 -7.43 1 93.25 48 THR B C 1
ATOM 2927 O O . THR B 1 48 ? 5.25 5.203 -6.496 1 93.25 48 THR B O 1
ATOM 2930 N N . TYR B 1 49 ? 6.238 6.914 -7.551 1 92.94 49 TYR B N 1
ATOM 2931 C CA . TYR B 1 49 ? 7.289 7.004 -6.547 1 92.94 49 TYR B CA 1
ATOM 2932 C C . TYR B 1 49 ? 6.715 7.367 -5.184 1 92.94 49 TYR B C 1
ATOM 2934 O O . TYR B 1 49 ? 7.211 6.91 -4.152 1 92.94 49 TYR B O 1
ATOM 2942 N N . HIS B 1 50 ? 5.641 8.25 -5.133 1 92.88 50 HIS B N 1
ATOM 2943 C CA . HIS B 1 50 ? 5.086 8.625 -3.836 1 92.88 50 HIS B CA 1
ATOM 2944 C C . HIS B 1 50 ? 4.387 7.445 -3.172 1 92.88 50 HIS B C 1
ATOM 2946 O O . HIS B 1 50 ? 4.395 7.324 -1.944 1 92.88 50 HIS B O 1
ATOM 2952 N N . MET B 1 51 ? 3.842 6.547 -3.984 1 95.56 51 MET B N 1
ATOM 2953 C CA . MET B 1 51 ? 3.277 5.32 -3.434 1 95.56 51 MET B CA 1
ATOM 2954 C C . MET B 1 51 ? 4.379 4.398 -2.916 1 95.56 51 MET B C 1
ATOM 2956 O O . MET B 1 51 ? 4.223 3.768 -1.869 1 95.56 51 MET B O 1
ATOM 2960 N N . LEU B 1 52 ? 5.469 4.352 -3.672 1 97.44 52 LEU B N 1
ATOM 2961 C CA . LEU B 1 52 ? 6.617 3.582 -3.207 1 97.44 52 LEU B CA 1
ATOM 2962 C C . LEU B 1 52 ? 7.121 4.113 -1.869 1 97.44 52 LEU B C 1
ATOM 2964 O O . LEU B 1 52 ? 7.395 3.334 -0.952 1 97.44 52 LEU B O 1
ATOM 2968 N N . ILE B 1 53 ? 7.203 5.414 -1.736 1 96.12 53 ILE B N 1
ATOM 2969 C CA . ILE B 1 53 ? 7.66 6.051 -0.507 1 96.12 53 ILE B CA 1
ATOM 2970 C C . ILE B 1 53 ? 6.703 5.719 0.634 1 96.12 53 ILE B C 1
ATOM 2972 O O . ILE B 1 53 ? 7.125 5.273 1.701 1 96.12 53 ILE B O 1
ATOM 2976 N N . SER B 1 54 ? 5.434 5.875 0.35 1 95.75 54 SER B N 1
ATOM 2977 C CA . SER B 1 54 ? 4.418 5.656 1.376 1 95.75 54 SER B CA 1
ATOM 2978 C C . SER B 1 54 ? 4.418 4.207 1.852 1 95.75 54 SER B C 1
ATOM 2980 O O . SER B 1 54 ? 4.352 3.943 3.055 1 95.75 54 SER B O 1
ATOM 2982 N N . GLY B 1 55 ? 4.512 3.293 0.924 1 97.75 55 GLY B N 1
ATOM 2983 C CA . GLY B 1 55 ? 4.582 1.892 1.308 1 97.75 55 GLY B CA 1
ATOM 2984 C C . GLY B 1 55 ? 5.832 1.552 2.094 1 97.75 55 GLY B C 1
ATOM 2985 O O . GLY B 1 55 ? 5.758 0.905 3.141 1 97.75 55 GLY B O 1
ATOM 2986 N N . HIS B 1 56 ? 6.926 2.055 1.617 1 97.5 56 HIS B N 1
ATOM 2987 C CA . HIS B 1 56 ? 8.227 1.771 2.215 1 97.5 56 HIS B CA 1
ATOM 2988 C C . HIS B 1 56 ? 8.312 2.324 3.633 1 97.5 56 HIS B C 1
ATOM 2990 O O . HIS B 1 56 ? 8.742 1.622 4.551 1 97.5 56 HIS B O 1
ATOM 2996 N N . ARG B 1 57 ? 7.844 3.484 3.857 1 96.25 57 ARG B N 1
ATOM 2997 C CA . ARG B 1 57 ? 8.008 4.184 5.129 1 96.25 57 ARG B CA 1
ATOM 2998 C C . ARG B 1 57 ? 6.973 3.713 6.148 1 96.25 57 ARG B C 1
ATOM 3000 O O . ARG B 1 57 ? 7.082 4.016 7.336 1 96.25 57 ARG B O 1
ATOM 3007 N N . ASN B 1 58 ? 6.008 2.961 5.691 1 97.94 58 ASN B N 1
ATOM 3008 C CA . ASN B 1 58 ? 4.945 2.537 6.598 1 97.94 58 ASN B CA 1
ATOM 3009 C C . ASN B 1 58 ? 4.859 1.018 6.691 1 97.94 58 ASN B C 1
ATOM 3011 O O . ASN B 1 58 ? 3.766 0.454 6.723 1 97.94 58 ASN B O 1
ATOM 3015 N N . GLY B 1 59 ? 5.988 0.411 6.711 1 98.12 59 GLY B N 1
ATOM 3016 C CA . GLY B 1 59 ? 6.074 -0.997 7.062 1 98.12 59 GLY B CA 1
ATOM 3017 C C . GLY B 1 59 ? 6.293 -1.9 5.863 1 98.12 59 GLY B C 1
ATOM 3018 O O . GLY B 1 59 ? 6.508 -3.104 6.02 1 98.12 59 GLY B O 1
ATOM 3019 N N . GLY B 1 60 ? 6.301 -1.364 4.633 1 98.38 60 GLY B N 1
ATOM 3020 C CA . GLY B 1 60 ? 6.504 -2.168 3.439 1 98.38 60 GLY B CA 1
ATOM 3021 C C . GLY B 1 60 ? 7.945 -2.611 3.258 1 98.38 60 GLY B C 1
ATOM 3022 O O . GLY B 1 60 ? 8.82 -2.215 4.023 1 98.38 60 GLY B O 1
ATOM 3023 N N . ILE B 1 61 ? 8.148 -3.469 2.297 1 98.44 61 ILE B N 1
ATOM 3024 C CA . ILE B 1 61 ? 9.453 -3.955 1.877 1 98.44 61 ILE B CA 1
ATOM 3025 C C . ILE B 1 61 ? 9.781 -3.416 0.487 1 98.44 61 ILE B C 1
ATOM 3027 O O . ILE B 1 61 ? 9.055 -3.678 -0.475 1 98.44 61 ILE B O 1
ATOM 3031 N N . LEU B 1 62 ? 10.789 -2.592 0.456 1 98.62 62 LEU B N 1
ATOM 3032 C CA . LEU B 1 62 ? 11.258 -2.055 -0.818 1 98.62 62 LEU B CA 1
ATOM 3033 C C . LEU B 1 62 ? 12.766 -2.221 -0.962 1 98.62 62 LEU B C 1
ATOM 3035 O O . LEU B 1 62 ? 13.531 -1.709 -0.141 1 98.62 62 LEU B O 1
ATOM 3039 N N . ILE B 1 63 ? 13.18 -2.975 -1.951 1 98.75 63 ILE B N 1
ATOM 3040 C CA . ILE B 1 63 ? 14.578 -3.199 -2.277 1 98.75 63 ILE B CA 1
ATOM 3041 C C . ILE B 1 63 ? 14.828 -2.869 -3.748 1 98.75 63 ILE B C 1
ATOM 3043 O O . ILE B 1 63 ? 14.039 -3.254 -4.617 1 98.75 63 ILE B O 1
ATOM 3047 N N . GLY B 1 64 ? 15.828 -2.127 -3.982 1 98.62 64 GLY B N 1
ATOM 3048 C CA . GLY B 1 64 ? 16.25 -1.829 -5.344 1 98.62 64 GLY B CA 1
ATOM 3049 C C . GLY B 1 64 ? 17.562 -2.494 -5.723 1 98.62 64 GLY B C 1
ATOM 3050 O O . GLY B 1 64 ? 18.375 -2.803 -4.859 1 98.62 64 GLY B O 1
ATOM 3051 N N . VAL B 1 65 ? 17.641 -2.805 -6.949 1 98.69 65 VAL B N 1
ATOM 3052 C CA . VAL B 1 65 ? 18.906 -3.17 -7.578 1 98.69 65 VAL B CA 1
ATOM 3053 C C . VAL B 1 65 ? 19.391 -2.027 -8.469 1 98.69 65 VAL B C 1
ATOM 3055 O O . VAL B 1 65 ? 18.703 -1.625 -9.406 1 98.69 65 VAL B O 1
ATOM 3058 N N . PHE B 1 66 ? 20.547 -1.519 -8.164 1 98.44 66 PHE B N 1
ATOM 3059 C CA . PHE B 1 66 ? 21.047 -0.342 -8.875 1 98.44 66 PHE B CA 1
ATOM 3060 C C . PHE B 1 66 ? 22.375 -0.637 -9.547 1 98.44 66 PHE B C 1
ATOM 3062 O O . PHE B 1 66 ? 23.219 -1.352 -8.992 1 98.44 66 PHE B O 1
ATOM 3069 N N . ASP B 1 67 ? 22.5 -0.075 -10.758 1 98 67 ASP B N 1
ATOM 3070 C CA . ASP B 1 67 ? 23.812 -0.064 -11.414 1 98 67 ASP B CA 1
ATOM 3071 C C . ASP B 1 67 ? 24.766 0.896 -10.711 1 98 67 ASP B C 1
ATOM 3073 O O . ASP B 1 67 ? 24.484 2.092 -10.602 1 98 67 ASP B O 1
ATOM 3077 N N . LYS B 1 68 ? 25.859 0.452 -10.281 1 96.62 68 LYS B N 1
ATOM 3078 C CA . LYS B 1 68 ? 26.781 1.266 -9.492 1 96.62 68 LYS B CA 1
ATOM 3079 C C . LYS B 1 68 ? 27.406 2.369 -10.336 1 96.62 68 LYS B C 1
ATOM 3081 O O . LYS B 1 68 ? 27.734 3.441 -9.828 1 96.62 68 LYS B O 1
ATOM 3086 N N . LYS B 1 69 ? 27.547 2.117 -11.594 1 95.31 69 LYS B N 1
ATOM 3087 C CA . LYS B 1 69 ? 28.203 3.086 -12.469 1 95.31 69 LYS B CA 1
ATOM 3088 C C . LYS B 1 69 ? 27.266 4.234 -12.82 1 95.31 69 LYS B C 1
ATOM 3090 O O . LYS B 1 69 ? 27.656 5.402 -12.742 1 95.31 69 LYS B O 1
ATOM 3095 N N . THR B 1 70 ? 26.031 3.932 -13.148 1 95.5 70 THR B N 1
ATOM 3096 C CA . THR B 1 70 ? 25.109 4.938 -13.672 1 95.5 70 THR B CA 1
ATOM 3097 C C . THR B 1 70 ? 24.156 5.422 -12.57 1 95.5 70 THR B C 1
ATOM 3099 O O . THR B 1 70 ? 23.562 6.492 -12.695 1 95.5 70 THR B O 1
ATOM 3102 N N . GLY B 1 71 ? 23.922 4.59 -11.555 1 95.75 71 GLY B N 1
ATOM 3103 C CA . GLY B 1 71 ? 22.969 4.918 -10.516 1 95.75 71 GLY B CA 1
ATOM 3104 C C . GLY B 1 71 ? 21.531 4.566 -10.891 1 95.75 71 GLY B C 1
ATOM 3105 O O . GLY B 1 71 ? 20.625 4.715 -10.086 1 95.75 71 GLY B O 1
ATOM 3106 N N . GLU B 1 72 ? 21.391 4 -12.07 1 97.31 72 GLU B N 1
ATOM 3107 C CA . GLU B 1 72 ? 20.062 3.635 -12.547 1 97.31 72 GLU B CA 1
ATOM 3108 C C . GLU B 1 72 ? 19.578 2.35 -11.883 1 97.31 72 GLU B C 1
ATOM 3110 O O . GLU B 1 72 ? 20.359 1.441 -11.617 1 97.31 72 GLU B O 1
ATOM 3115 N N . ALA B 1 73 ? 18.297 2.35 -11.586 1 98.44 73 ALA B N 1
ATOM 3116 C CA . ALA B 1 73 ? 17.719 1.101 -11.109 1 98.44 73 ALA B CA 1
ATOM 3117 C C . ALA B 1 73 ? 17.562 0.092 -12.242 1 98.44 73 ALA B C 1
ATOM 3119 O O . ALA B 1 73 ? 17.203 0.457 -13.359 1 98.44 73 ALA B O 1
ATOM 3120 N N . VAL B 1 74 ? 17.844 -1.158 -11.961 1 98.25 74 VAL B N 1
ATOM 3121 C CA . VAL B 1 74 ? 17.719 -2.203 -12.969 1 98.25 74 VAL B CA 1
ATOM 3122 C C . VAL B 1 74 ? 16.766 -3.293 -12.477 1 98.25 74 VAL B C 1
ATOM 3124 O O . VAL B 1 74 ? 16.516 -4.27 -13.188 1 98.25 74 VAL B O 1
ATOM 3127 N N . GLY B 1 75 ? 16.25 -3.156 -11.273 1 98.06 75 GLY B N 1
ATOM 3128 C CA . GLY B 1 75 ? 15.289 -4.07 -10.695 1 98.06 75 GLY B CA 1
ATOM 3129 C C . GLY B 1 75 ? 14.75 -3.604 -9.359 1 98.06 75 GLY B C 1
ATOM 3130 O O . GLY B 1 75 ? 15.273 -2.654 -8.773 1 98.06 75 GLY B O 1
ATOM 3131 N N . LEU B 1 76 ? 13.648 -4.242 -8.898 1 98.44 76 LEU B N 1
ATOM 3132 C CA . LEU B 1 76 ? 13.086 -3.891 -7.598 1 98.44 76 LEU B CA 1
ATOM 3133 C C . LEU B 1 76 ? 12.156 -4.984 -7.098 1 98.44 76 LEU B C 1
ATOM 3135 O O . LEU B 1 76 ? 11.695 -5.824 -7.879 1 98.44 76 LEU B O 1
ATOM 3139 N N . THR B 1 77 ? 11.945 -4.992 -5.867 1 98.56 77 THR B N 1
ATOM 3140 C CA . THR B 1 77 ? 10.797 -5.629 -5.234 1 98.56 77 THR B CA 1
ATOM 3141 C C . THR B 1 77 ? 10.094 -4.664 -4.281 1 98.56 77 THR B C 1
ATOM 3143 O O . THR B 1 77 ? 10.75 -3.859 -3.615 1 98.56 77 THR B O 1
ATOM 3146 N N . PHE B 1 78 ? 8.82 -4.695 -4.348 1 98.75 78 PHE B N 1
ATOM 3147 C CA . PHE B 1 78 ? 8 -3.801 -3.539 1 98.75 78 PHE B CA 1
ATOM 3148 C C . PHE B 1 78 ? 6.805 -4.539 -2.947 1 98.75 78 PHE B C 1
ATOM 3150 O O . PHE B 1 78 ? 6.055 -5.195 -3.672 1 98.75 78 PHE B O 1
ATOM 3157 N N . GLY B 1 79 ? 6.641 -4.48 -1.668 1 98.81 79 GLY B N 1
ATOM 3158 C CA . GLY B 1 79 ? 5.492 -5.008 -0.949 1 98.81 79 GLY B CA 1
ATOM 3159 C C . GLY B 1 79 ? 4.996 -4.078 0.144 1 98.81 79 GLY B C 1
ATOM 3160 O O . GLY B 1 79 ? 5.781 -3.338 0.738 1 98.81 79 GLY B O 1
ATOM 3161 N N . ILE B 1 80 ? 3.738 -4.172 0.415 1 98.75 80 ILE B N 1
ATOM 3162 C CA . ILE B 1 80 ? 3.115 -3.375 1.467 1 98.75 80 ILE B CA 1
ATOM 3163 C C . ILE B 1 80 ? 2.57 -4.297 2.557 1 98.75 80 ILE B C 1
ATOM 3165 O O . ILE B 1 80 ? 2.338 -5.484 2.316 1 98.75 80 ILE B O 1
ATOM 3169 N N . PRO B 1 81 ? 2.352 -3.734 3.76 1 98.75 81 PRO B N 1
ATOM 3170 C CA . PRO B 1 81 ? 1.646 -4.543 4.754 1 98.75 81 PRO B CA 1
ATOM 3171 C C . PRO B 1 81 ? 0.231 -4.914 4.32 1 98.75 81 PRO B C 1
ATOM 3173 O O . PRO B 1 81 ? -0.44 -4.121 3.652 1 98.75 81 PRO B O 1
ATOM 3176 N N . GLY B 1 82 ? -0.124 -6.059 4.594 1 98.56 82 GLY B N 1
ATOM 3177 C CA . GLY B 1 82 ? -1.486 -6.551 4.461 1 98.56 82 GLY B CA 1
ATOM 3178 C C . GLY B 1 82 ? -2.072 -7.043 5.773 1 98.56 82 GLY B C 1
ATOM 3179 O O . GLY B 1 82 ? -1.334 -7.352 6.711 1 98.56 82 GLY B O 1
ATOM 3180 N N . PHE B 1 83 ? -3.326 -7.035 5.793 1 98.06 83 PHE B N 1
ATOM 3181 C CA . PHE B 1 83 ? -4.023 -7.465 7 1 98.06 83 PHE B CA 1
ATOM 3182 C C . PHE B 1 83 ? -5.398 -8.023 6.656 1 98.06 83 PHE B C 1
ATOM 3184 O O . PHE B 1 83 ? -6.234 -7.328 6.078 1 98.06 83 PHE B O 1
ATOM 3191 N N . ARG B 1 84 ? -5.582 -9.219 6.957 1 94.5 84 ARG B N 1
ATOM 3192 C CA . ARG B 1 84 ? -6.855 -9.891 6.723 1 94.5 84 ARG B CA 1
ATOM 3193 C C . ARG B 1 84 ? -7.141 -10.922 7.809 1 94.5 84 ARG B C 1
ATOM 3195 O O . ARG B 1 84 ? -6.285 -11.75 8.125 1 94.5 84 ARG B O 1
ATOM 3202 N N . ASN B 1 85 ? -8.297 -10.883 8.359 1 91.62 85 ASN B N 1
ATOM 3203 C CA . ASN B 1 85 ? -8.742 -11.859 9.359 1 91.62 85 ASN B CA 1
ATOM 3204 C C . ASN B 1 85 ? -7.754 -11.969 10.516 1 91.62 85 ASN B C 1
ATOM 3206 O O . ASN B 1 85 ? -7.352 -13.07 10.891 1 91.62 85 ASN B O 1
ATOM 3210 N N . GLY B 1 86 ? -7.25 -10.891 10.922 1 92.31 86 GLY B N 1
ATOM 3211 C CA . GLY B 1 86 ? -6.367 -10.852 12.078 1 92.31 86 GLY B CA 1
ATOM 3212 C C . GLY B 1 86 ? -4.938 -11.242 11.758 1 92.31 86 GLY B C 1
ATOM 3213 O O . GLY B 1 86 ? -4.094 -11.312 12.648 1 92.31 86 GLY B O 1
ATOM 3214 N N . GLN B 1 87 ? -4.668 -11.453 10.523 1 96 87 GLN B N 1
ATOM 3215 C CA . GLN B 1 87 ? -3.334 -11.891 10.133 1 96 87 GLN B CA 1
ATOM 3216 C C . GLN B 1 87 ? -2.584 -10.789 9.391 1 96 87 GLN B C 1
ATOM 3218 O O . GLN B 1 87 ? -3.078 -10.266 8.391 1 96 87 GLN B O 1
ATOM 3223 N N . LEU B 1 88 ? -1.435 -10.438 9.953 1 97.69 88 LEU B N 1
ATOM 3224 C CA . LEU B 1 88 ? -0.519 -9.484 9.336 1 97.69 88 LEU B CA 1
ATOM 3225 C C . LEU B 1 88 ? 0.432 -10.188 8.375 1 97.69 88 LEU B C 1
ATOM 3227 O O . LEU B 1 88 ? 0.937 -11.273 8.672 1 97.69 88 LEU B O 1
ATOM 3231 N N . TYR B 1 89 ? 0.68 -9.617 7.223 1 98.69 89 TYR B N 1
ATOM 3232 C CA . TYR B 1 89 ? 1.609 -10.156 6.238 1 98.69 89 TYR B CA 1
ATOM 3233 C C . TYR B 1 89 ? 2.135 -9.055 5.324 1 98.69 89 TYR B C 1
ATOM 3235 O O . TYR B 1 89 ? 1.745 -7.895 5.457 1 98.69 89 TYR B O 1
ATOM 3243 N N . VAL B 1 90 ? 3.078 -9.398 4.52 1 98.75 90 VAL B N 1
ATOM 3244 C CA . VAL B 1 90 ? 3.523 -8.5 3.455 1 98.75 90 VAL B CA 1
ATOM 3245 C C . VAL B 1 90 ? 2.875 -8.914 2.133 1 98.75 90 VAL B C 1
ATOM 3247 O O . VAL B 1 90 ? 2.949 -10.078 1.732 1 98.75 90 VAL B O 1
ATOM 3250 N N . TYR B 1 91 ? 2.158 -8.062 1.528 1 98.81 91 TYR B N 1
ATOM 3251 C CA . TYR B 1 91 ? 1.688 -8.297 0.169 1 98.81 91 TYR B CA 1
ATOM 3252 C C . TYR B 1 91 ? 2.715 -7.828 -0.854 1 98.81 91 TYR B C 1
ATOM 3254 O O . TYR B 1 91 ? 2.918 -6.625 -1.032 1 98.81 91 TYR B O 1
ATOM 3262 N N . SER B 1 92 ? 3.352 -8.727 -1.489 1 98.62 92 SER B N 1
ATOM 3263 C CA . SER B 1 92 ? 4.379 -8.438 -2.486 1 98.62 92 SER B CA 1
ATOM 3264 C C . SER B 1 92 ? 3.756 -8.023 -3.816 1 98.62 92 SER B C 1
ATOM 3266 O O . SER B 1 92 ? 3.264 -8.867 -4.566 1 98.62 92 SER B O 1
ATOM 3268 N N . HIS B 1 93 ? 3.865 -6.773 -4.207 1 97.88 93 HIS B N 1
ATOM 3269 C CA . HIS B 1 93 ? 3.152 -6.219 -5.352 1 97.88 93 HIS B CA 1
ATOM 3270 C C . HIS B 1 93 ? 4.035 -6.195 -6.594 1 97.88 93 HIS B C 1
ATOM 3272 O O . HIS B 1 93 ? 3.553 -6.406 -7.707 1 97.88 93 HIS B O 1
ATOM 3278 N N . LEU B 1 94 ? 5.277 -5.879 -6.434 1 97.38 94 LEU B N 1
ATOM 3279 C CA . LEU B 1 94 ? 6.211 -5.828 -7.555 1 97.38 94 LEU B CA 1
ATOM 3280 C C . LEU B 1 94 ? 7.43 -6.703 -7.281 1 97.38 94 LEU B C 1
ATOM 3282 O O . LEU B 1 94 ? 7.938 -6.734 -6.156 1 97.38 94 LEU B O 1
ATOM 3286 N N . PHE B 1 95 ? 7.875 -7.406 -8.234 1 97.38 95 PHE B N 1
ATOM 3287 C CA . PHE B 1 95 ? 9.102 -8.195 -8.234 1 97.38 95 PHE B CA 1
ATOM 3288 C C . PHE B 1 95 ? 9.633 -8.367 -9.648 1 97.38 95 PHE B C 1
ATOM 3290 O O . PHE B 1 95 ? 9.016 -9.055 -10.469 1 97.38 95 PHE B O 1
ATOM 3297 N N . GLY B 1 96 ? 10.773 -7.695 -9.93 1 95.44 96 GLY B N 1
ATOM 3298 C CA . GLY B 1 96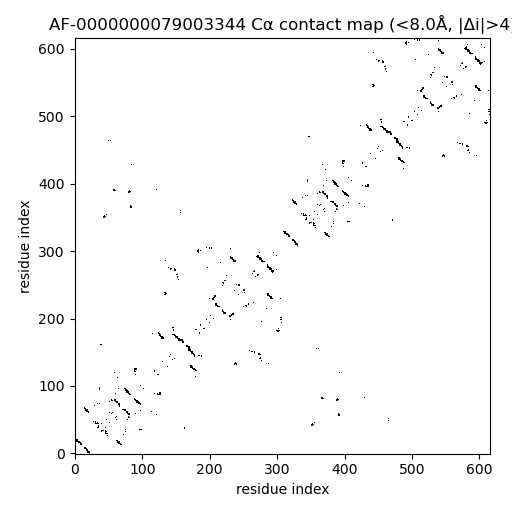 ? 11.27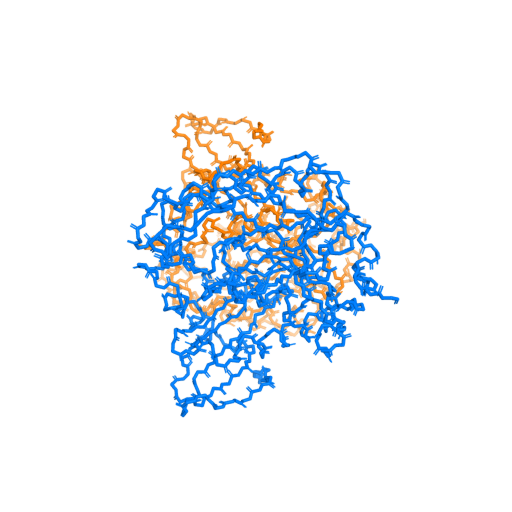3 -7.879 -11.281 1 95.44 96 GLY B CA 1
ATOM 3299 C C . GLY B 1 96 ? 12.57 -7.133 -11.539 1 95.44 96 GLY B C 1
ATOM 3300 O O . GLY B 1 96 ? 12.984 -6.293 -10.734 1 95.44 96 GLY B O 1
ATOM 3301 N N . PHE B 1 97 ? 13.219 -7.395 -12.531 1 95.44 97 PHE B N 1
ATOM 3302 C CA . PHE B 1 97 ? 14.43 -6.75 -13.023 1 95.44 97 PHE B CA 1
ATOM 3303 C C . PHE B 1 97 ? 14.492 -6.801 -14.547 1 95.44 97 PHE B C 1
ATOM 3305 O O . PHE B 1 97 ? 13.734 -7.543 -15.18 1 95.44 97 PHE B O 1
ATOM 3312 N N . ILE B 1 98 ? 15.312 -6.035 -15.125 1 95.62 98 ILE B N 1
ATOM 3313 C CA . ILE B 1 98 ? 15.352 -5.844 -16.578 1 95.62 98 ILE B CA 1
ATOM 3314 C C . ILE B 1 98 ? 15.68 -7.168 -17.266 1 95.62 98 ILE B C 1
ATOM 3316 O O . ILE B 1 98 ? 16.328 -8.039 -16.672 1 95.62 98 ILE B O 1
ATOM 3320 N N . PRO B 1 99 ? 15.273 -7.336 -18.5 1 92.81 99 PRO B N 1
ATOM 3321 C CA . PRO B 1 99 ? 15.383 -8.609 -19.219 1 92.81 99 PRO B CA 1
ATOM 3322 C C . PRO B 1 99 ? 16.812 -9.133 -19.266 1 92.81 99 PRO B C 1
ATOM 3324 O O . PRO B 1 99 ? 17.047 -10.344 -19.141 1 92.81 99 PRO B O 1
ATOM 3327 N N . GLU B 1 100 ? 17.781 -8.289 -19.344 1 93.31 100 GLU B N 1
ATOM 3328 C CA . GLU B 1 100 ? 19.172 -8.68 -19.469 1 93.31 100 GLU B CA 1
ATOM 3329 C C . GLU B 1 100 ? 19.656 -9.414 -18.219 1 93.31 100 GLU B C 1
ATOM 3331 O O . GLU B 1 100 ? 20.656 -10.141 -18.266 1 93.31 100 GLU B O 1
ATOM 3336 N N . LEU B 1 101 ? 18.922 -9.242 -17.172 1 94.88 101 LEU B N 1
ATOM 3337 C CA . LEU B 1 101 ? 19.391 -9.789 -15.898 1 94.88 101 LEU B CA 1
ATOM 3338 C C . LEU B 1 101 ? 18.562 -10.992 -15.484 1 94.88 101 LEU B C 1
ATOM 3340 O O . LEU B 1 101 ? 18.766 -11.555 -14.398 1 94.88 101 LEU B O 1
ATOM 3344 N N . ARG B 1 102 ? 17.703 -11.445 -16.344 1 90.75 102 ARG B N 1
ATOM 3345 C CA . ARG B 1 102 ? 16.828 -12.578 -16.016 1 90.75 102 ARG B CA 1
ATOM 3346 C C . ARG B 1 102 ? 17.594 -13.891 -16.109 1 90.75 102 ARG B C 1
ATOM 3348 O O . ARG B 1 102 ? 18.547 -14.016 -16.875 1 90.75 102 ARG B O 1
ATOM 3355 N N . ASN B 1 103 ? 17.172 -14.781 -15.289 1 90 103 ASN B N 1
ATOM 3356 C CA . ASN B 1 103 ? 17.703 -16.141 -15.258 1 90 103 ASN B CA 1
ATOM 3357 C C . ASN B 1 103 ? 19.203 -16.156 -14.922 1 90 103 ASN B C 1
ATOM 3359 O O . ASN B 1 103 ? 19.969 -16.891 -15.523 1 90 103 ASN B O 1
ATOM 3363 N N . LYS B 1 104 ? 19.594 -15.211 -14.086 1 92.94 104 LYS B N 1
ATOM 3364 C CA . LYS B 1 104 ? 21 -15.117 -13.68 1 92.94 104 LYS B CA 1
ATOM 3365 C C . LYS B 1 104 ? 21.141 -15.203 -12.156 1 92.94 104 LYS B C 1
ATOM 3367 O O . LYS B 1 104 ? 22.172 -14.82 -11.602 1 92.94 104 LYS B O 1
ATOM 3372 N N . GLY B 1 105 ? 20.047 -15.594 -11.477 1 93.5 105 GLY B N 1
ATOM 3373 C CA . GLY B 1 105 ? 20.125 -15.836 -10.047 1 93.5 105 GLY B CA 1
ATOM 3374 C C . GLY B 1 105 ? 19.719 -14.633 -9.219 1 93.5 105 GLY B C 1
ATOM 3375 O O . GLY B 1 105 ? 19.578 -14.727 -7.992 1 93.5 105 GLY B O 1
ATOM 3376 N N . LEU B 1 106 ? 19.469 -13.539 -9.797 1 95.38 106 LEU B N 1
ATOM 3377 C CA . LEU B 1 106 ? 19.156 -12.297 -9.102 1 95.38 106 LEU B CA 1
ATOM 3378 C C . LEU B 1 106 ? 17.859 -12.43 -8.312 1 95.38 106 LEU B C 1
ATOM 3380 O O . LEU B 1 106 ? 17.734 -11.867 -7.223 1 95.38 106 LEU B O 1
ATOM 3384 N N . GLY B 1 107 ? 16.922 -13.18 -8.82 1 96.69 107 GLY B N 1
ATOM 3385 C CA . GLY B 1 107 ? 15.648 -13.383 -8.133 1 96.69 107 GLY B CA 1
ATOM 3386 C C . GLY B 1 107 ? 15.812 -14.039 -6.773 1 96.69 107 GLY B C 1
ATOM 3387 O O . GLY B 1 107 ? 15.195 -13.602 -5.793 1 96.69 107 GLY B O 1
ATOM 3388 N N . THR B 1 108 ? 16.641 -15.016 -6.758 1 96.56 108 THR B N 1
ATOM 3389 C CA . THR B 1 108 ? 16.891 -15.727 -5.512 1 96.56 108 THR B CA 1
ATOM 3390 C C . THR B 1 108 ? 17.562 -14.812 -4.488 1 96.56 108 THR B C 1
ATOM 3392 O O . THR B 1 108 ? 17.234 -14.859 -3.301 1 96.56 108 THR B O 1
ATOM 3395 N N . ILE B 1 109 ? 18.453 -14 -4.934 1 96.56 109 ILE B N 1
ATOM 3396 C CA . ILE B 1 109 ? 19.141 -13.062 -4.059 1 96.56 109 ILE B CA 1
ATOM 3397 C C . ILE B 1 109 ? 18.141 -12.062 -3.48 1 96.56 109 ILE B C 1
ATOM 3399 O O . ILE B 1 109 ? 18.156 -11.781 -2.279 1 96.56 109 ILE B O 1
ATOM 3403 N N . LEU B 1 110 ? 17.25 -11.578 -4.281 1 97.12 110 LEU B N 1
ATOM 3404 C CA . LEU B 1 110 ? 16.281 -10.602 -3.828 1 97.12 110 LEU B CA 1
ATOM 3405 C C . LEU B 1 110 ? 15.305 -11.219 -2.83 1 97.12 110 LEU B C 1
ATOM 3407 O O . LEU B 1 110 ? 14.938 -10.594 -1.836 1 97.12 110 LEU B O 1
ATOM 3411 N N . LYS B 1 111 ? 14.906 -12.461 -3.129 1 98.12 111 LYS B N 1
ATOM 3412 C CA . LYS B 1 111 ? 14.016 -13.148 -2.197 1 98.12 111 LYS B CA 1
ATOM 3413 C C . LYS B 1 111 ? 14.688 -13.336 -0.838 1 98.12 111 LYS B C 1
ATOM 3415 O O . LYS B 1 111 ? 14.031 -13.242 0.201 1 98.12 111 LYS B O 1
ATOM 3420 N N . LYS B 1 112 ? 15.945 -13.609 -0.877 1 97.88 112 LYS B N 1
ATOM 3421 C CA . LYS B 1 112 ? 16.719 -13.742 0.361 1 97.88 112 LYS B CA 1
ATOM 3422 C C . LYS B 1 112 ? 16.625 -12.477 1.205 1 97.88 112 LYS B C 1
ATOM 3424 O O . LYS B 1 112 ? 16.297 -12.539 2.393 1 97.88 112 LYS B O 1
ATOM 3429 N N . TYR B 1 113 ? 16.797 -11.367 0.625 1 98.06 113 TYR B N 1
ATOM 3430 C CA . TYR B 1 113 ? 16.812 -10.117 1.387 1 98.06 113 TYR B CA 1
ATOM 3431 C C . TYR B 1 113 ? 15.406 -9.648 1.713 1 98.06 113 TYR B C 1
ATOM 3433 O O . TYR B 1 113 ? 15.18 -9.016 2.748 1 98.06 113 TYR B O 1
ATOM 3441 N N . GLN B 1 114 ? 14.445 -9.984 0.859 1 98 114 GLN B N 1
ATOM 3442 C CA . GLN B 1 114 ? 13.047 -9.773 1.239 1 98 114 GLN B CA 1
ATOM 3443 C C . GLN B 1 114 ? 12.727 -10.477 2.551 1 98 114 GLN B C 1
ATOM 3445 O O . GLN B 1 114 ? 12.117 -9.891 3.447 1 98 114 GLN B O 1
ATOM 3450 N N . ARG B 1 115 ? 13.148 -11.711 2.607 1 98.25 115 ARG B N 1
ATOM 3451 C CA . ARG B 1 115 ? 12.875 -12.523 3.789 1 98.25 115 ARG B CA 1
ATOM 3452 C C . ARG B 1 115 ? 13.555 -11.945 5.023 1 98.25 115 ARG B C 1
ATOM 3454 O O . ARG B 1 115 ? 12.93 -11.805 6.074 1 98.25 115 ARG B O 1
ATOM 3461 N N . ILE B 1 116 ? 14.789 -11.57 4.902 1 98.06 116 ILE B N 1
ATOM 3462 C CA . ILE B 1 116 ? 15.562 -11.031 6.016 1 98.06 116 ILE B CA 1
ATOM 3463 C C . ILE B 1 116 ? 14.898 -9.758 6.531 1 98.06 116 ILE B C 1
ATOM 3465 O O . ILE B 1 116 ? 14.672 -9.617 7.734 1 98.06 116 ILE B O 1
ATOM 3469 N N . LEU B 1 117 ? 14.531 -8.875 5.66 1 97.62 117 LEU B N 1
ATOM 3470 C CA . LEU B 1 117 ? 13.914 -7.605 6.039 1 97.62 117 LEU B CA 1
ATOM 3471 C C . LEU B 1 117 ? 12.555 -7.832 6.695 1 97.62 117 LEU B C 1
ATOM 3473 O O . LEU B 1 117 ? 12.219 -7.164 7.672 1 97.62 117 LEU B O 1
ATOM 3477 N N . ALA B 1 118 ? 11.828 -8.727 6.098 1 98.12 118 ALA B N 1
ATOM 3478 C CA . ALA B 1 118 ? 10.508 -9.008 6.641 1 98.12 118 ALA B CA 1
ATOM 3479 C C . ALA B 1 118 ? 10.602 -9.547 8.07 1 98.12 118 ALA B C 1
ATOM 3481 O O . ALA B 1 118 ? 9.867 -9.109 8.953 1 98.12 118 ALA B O 1
ATOM 3482 N N . LEU B 1 119 ? 11.5 -10.43 8.297 1 97.75 119 LEU B N 1
ATOM 3483 C CA . LEU B 1 119 ? 11.688 -11.008 9.625 1 97.75 119 LEU B CA 1
ATOM 3484 C C . LEU B 1 119 ? 12.125 -9.938 10.617 1 97.75 119 LEU B C 1
ATOM 3486 O O . LEU B 1 119 ? 11.648 -9.914 11.758 1 97.75 119 LEU B O 1
ATOM 3490 N N . GLU B 1 120 ? 12.984 -9.078 10.172 1 97.31 120 GLU B N 1
ATOM 3491 C CA . GLU B 1 120 ? 13.43 -7.98 11.023 1 97.31 120 GLU B CA 1
ATOM 3492 C C . GLU B 1 120 ? 12.266 -7.094 11.445 1 97.31 120 GLU B C 1
ATOM 3494 O O . GLU B 1 120 ? 12.25 -6.562 12.555 1 97.31 120 GLU B O 1
ATOM 3499 N N . LYS B 1 121 ? 11.312 -7 10.609 1 96.75 121 LYS B N 1
ATOM 3500 C CA . LYS B 1 121 ? 10.18 -6.113 10.867 1 96.75 121 LYS B CA 1
ATOM 3501 C C . LYS B 1 121 ? 9.07 -6.844 11.617 1 96.75 121 LYS B C 1
ATOM 3503 O O . LYS B 1 121 ? 8.086 -6.227 12.031 1 96.75 121 LYS B O 1
ATOM 3508 N N . GLY B 1 122 ? 9.219 -8.148 11.656 1 96.31 122 GLY B N 1
ATOM 3509 C CA . GLY B 1 122 ? 8.273 -8.906 12.461 1 96.31 122 GLY B CA 1
ATOM 3510 C C . GLY B 1 122 ? 7.246 -9.656 11.625 1 96.31 122 GLY B C 1
ATOM 3511 O O . GLY B 1 122 ? 6.305 -10.234 12.172 1 96.31 122 GLY B O 1
ATOM 3512 N N . TYR B 1 123 ? 7.402 -9.68 10.336 1 97.94 123 TYR B N 1
ATOM 3513 C CA . TYR B 1 123 ? 6.496 -10.438 9.484 1 97.94 123 TYR B CA 1
ATOM 3514 C C . TYR B 1 123 ? 6.895 -11.906 9.43 1 97.94 123 TYR B C 1
ATOM 3516 O O . TYR B 1 123 ? 8.07 -12.242 9.586 1 97.94 123 TYR B O 1
ATOM 3524 N N . VAL B 1 124 ? 5.875 -12.773 9.156 1 97.94 124 VAL B N 1
ATOM 3525 C CA . VAL B 1 124 ? 6.191 -14.188 9.031 1 97.94 124 VAL B CA 1
ATOM 3526 C C . VAL B 1 124 ? 5.52 -14.766 7.793 1 97.94 124 VAL B C 1
ATOM 3528 O O . VAL B 1 124 ? 5.641 -15.961 7.512 1 97.94 124 VAL B O 1
ATOM 3531 N N . LEU B 1 125 ? 4.836 -13.859 7.07 1 98.69 125 LEU B N 1
ATOM 3532 C CA . LEU B 1 125 ? 4.062 -14.305 5.914 1 98.69 125 LEU B CA 1
ATOM 3533 C C . LEU B 1 125 ? 4.117 -13.266 4.797 1 98.69 125 LEU B C 1
ATOM 3535 O O . LEU B 1 125 ? 3.984 -12.07 5.051 1 98.69 125 LEU B O 1
ATOM 3539 N N . PHE B 1 126 ? 4.453 -13.727 3.602 1 98.88 126 PHE B N 1
ATOM 3540 C CA . PHE B 1 126 ? 4.207 -12.969 2.379 1 98.88 126 PHE B CA 1
ATOM 3541 C C . PHE B 1 126 ? 3.01 -13.531 1.625 1 98.88 126 PHE B C 1
ATOM 3543 O O . PHE B 1 126 ? 2.809 -14.75 1.592 1 98.88 126 PHE B O 1
ATOM 3550 N N . ARG B 1 127 ? 2.281 -12.672 0.985 1 98.69 127 ARG B N 1
ATOM 3551 C CA . ARG B 1 127 ? 1.275 -13.047 -0.004 1 98.69 127 ARG B CA 1
ATOM 3552 C C . ARG B 1 127 ? 1.451 -12.25 -1.292 1 98.69 127 ARG B C 1
ATOM 3554 O O . ARG B 1 127 ? 1.951 -11.117 -1.268 1 98.69 127 ARG B O 1
ATOM 3561 N N . TRP B 1 128 ? 1.158 -12.789 -2.377 1 98.44 128 TRP B N 1
ATOM 3562 C CA . TRP B 1 128 ? 1.064 -12.125 -3.672 1 98.44 128 TRP B CA 1
ATOM 3563 C C . TRP B 1 128 ? 0.262 -12.961 -4.66 1 98.44 128 TRP B C 1
ATOM 3565 O O . TRP B 1 128 ? -0.22 -14.047 -4.316 1 98.44 128 TRP B O 1
ATOM 3575 N N . THR B 1 129 ? 0.026 -12.43 -5.832 1 97.5 129 THR B N 1
ATOM 3576 C CA . THR B 1 129 ? -0.66 -13.219 -6.852 1 97.5 129 THR B CA 1
ATOM 3577 C C . THR B 1 129 ? 0.251 -13.461 -8.047 1 97.5 129 THR B C 1
ATOM 3579 O O . THR B 1 129 ? 1.158 -12.672 -8.32 1 97.5 129 THR B O 1
ATOM 3582 N N . TYR B 1 130 ? 0.083 -14.547 -8.711 1 96.62 130 TYR B N 1
ATOM 3583 C CA . TYR B 1 130 ? 0.757 -14.812 -9.977 1 96.62 130 TYR B CA 1
ATOM 3584 C C . TYR B 1 130 ? -0.111 -15.672 -10.891 1 96.62 130 TYR B C 1
ATOM 3586 O O . TYR B 1 130 ? -1.108 -16.25 -10.445 1 96.62 130 TYR B O 1
ATOM 3594 N N . ASP B 1 131 ? 0.235 -15.648 -12.125 1 95.62 131 ASP B N 1
ATOM 3595 C CA . ASP B 1 131 ? -0.468 -16.438 -13.133 1 95.62 131 ASP B CA 1
ATOM 3596 C C . ASP B 1 131 ? -0.141 -17.922 -13 1 95.62 131 ASP B C 1
ATOM 3598 O O . ASP B 1 131 ? 1.005 -18.328 -13.195 1 95.62 131 ASP B O 1
ATOM 3602 N N . PRO B 1 132 ? -1.171 -18.75 -12.758 1 97.62 132 PRO B N 1
ATOM 3603 C CA . PRO B 1 132 ? -0.919 -20.188 -12.562 1 97.62 132 PRO B CA 1
ATOM 3604 C C . PRO B 1 132 ? -0.349 -20.859 -13.812 1 97.62 132 PRO B C 1
ATOM 3606 O O . PRO B 1 132 ? 0.203 -21.953 -13.727 1 97.62 132 PRO B O 1
ATOM 3609 N N . LEU B 1 133 ? -0.436 -20.219 -14.93 1 96.88 133 LEU B N 1
ATOM 3610 C CA . LEU B 1 133 ? -0.016 -20.875 -16.172 1 96.88 133 LEU B CA 1
ATOM 3611 C C . LEU B 1 133 ? 1.447 -20.578 -16.469 1 96.88 133 LEU B C 1
ATOM 3613 O O . LEU B 1 133 ? 2.018 -21.141 -17.406 1 96.88 133 LEU B O 1
ATOM 3617 N N . GLN B 1 134 ? 2.045 -19.75 -15.672 1 95.25 134 GLN B N 1
ATOM 3618 C CA . GLN B 1 134 ? 3.459 -19.438 -15.852 1 95.25 134 GLN B CA 1
ATOM 3619 C C . GLN B 1 134 ? 4.34 -20.453 -15.125 1 95.25 134 GLN B C 1
ATOM 3621 O O . GLN B 1 134 ? 4.688 -20.266 -13.961 1 95.25 134 GLN B O 1
ATOM 3626 N N . SER B 1 135 ? 4.789 -21.422 -15.898 1 97.06 135 SER B N 1
ATOM 3627 C CA . SER B 1 135 ? 5.523 -22.562 -15.344 1 97.06 135 SER B CA 1
ATOM 3628 C C . SER B 1 135 ? 6.809 -22.094 -14.656 1 97.06 135 SER B C 1
ATOM 3630 O O . SER B 1 135 ? 7.121 -22.547 -13.555 1 97.06 135 SER B O 1
ATOM 3632 N N . ALA B 1 136 ? 7.551 -21.234 -15.273 1 94.5 136 ALA B N 1
ATOM 3633 C CA . ALA B 1 136 ? 8.812 -20.766 -14.703 1 94.5 136 ALA B CA 1
ATOM 3634 C C . ALA B 1 136 ? 8.578 -20.047 -13.383 1 94.5 136 ALA B C 1
ATOM 3636 O O . ALA B 1 136 ? 9.336 -20.219 -12.43 1 94.5 136 ALA B O 1
ATOM 3637 N N . ASN B 1 137 ? 7.516 -19.281 -13.289 1 94.88 137 ASN B N 1
ATOM 3638 C CA . ASN B 1 137 ? 7.164 -18.578 -12.055 1 94.88 137 ASN B CA 1
ATOM 3639 C C . ASN B 1 137 ? 6.758 -19.547 -10.953 1 94.88 137 ASN B C 1
ATOM 3641 O O . ASN B 1 137 ? 7.141 -19.391 -9.797 1 94.88 137 ASN B O 1
ATOM 3645 N N . ALA B 1 138 ? 6.008 -20.484 -11.391 1 98 138 ALA B N 1
ATOM 3646 C CA . ALA B 1 138 ? 5.562 -21.5 -10.438 1 98 138 ALA B CA 1
ATOM 3647 C C . ALA B 1 138 ? 6.754 -22.234 -9.828 1 98 138 ALA B C 1
ATOM 3649 O O . ALA B 1 138 ? 6.812 -22.438 -8.617 1 98 138 ALA B O 1
ATOM 3650 N N . TYR B 1 139 ? 7.672 -22.609 -10.695 1 97.5 139 TYR B N 1
ATOM 3651 C CA . TYR B 1 139 ? 8.867 -23.312 -10.234 1 97.5 139 TYR B CA 1
ATOM 3652 C C . TYR B 1 139 ? 9.664 -22.438 -9.266 1 97.5 139 TYR B C 1
ATOM 3654 O O . TYR B 1 139 ? 10.055 -22.906 -8.188 1 97.5 139 TYR B O 1
ATOM 3662 N N . PHE B 1 140 ? 9.812 -21.25 -9.594 1 97.56 140 PHE B N 1
ATOM 3663 C CA . PHE B 1 140 ? 10.539 -20.281 -8.781 1 97.56 140 PHE B CA 1
ATOM 3664 C C . PHE B 1 140 ? 9.875 -20.125 -7.418 1 97.56 140 PHE B C 1
ATOM 3666 O O . PHE B 1 140 ? 10.547 -20.141 -6.383 1 97.56 140 PHE B O 1
ATOM 3673 N N . ASN B 1 141 ? 8.57 -19.969 -7.395 1 98.38 141 ASN B N 1
ATOM 3674 C CA . ASN B 1 141 ? 7.824 -19.734 -6.164 1 98.38 141 ASN B CA 1
ATOM 3675 C C . ASN B 1 141 ? 7.773 -20.984 -5.293 1 98.38 141 ASN B C 1
ATOM 3677 O O . ASN B 1 141 ? 8.164 -20.938 -4.125 1 98.38 141 ASN B O 1
ATOM 3681 N N . ILE B 1 142 ? 7.414 -22.047 -5.898 1 98.56 142 ILE B N 1
ATOM 3682 C CA . ILE B 1 142 ? 7.035 -23.219 -5.117 1 98.56 142 ILE B CA 1
ATOM 3683 C C . ILE B 1 142 ? 8.273 -24.078 -4.84 1 98.56 142 ILE B C 1
ATOM 3685 O O . ILE B 1 142 ? 8.562 -24.406 -3.688 1 98.56 142 ILE B O 1
ATOM 3689 N N . VAL B 1 143 ? 9.023 -24.344 -5.836 1 98.06 143 VAL B N 1
ATOM 3690 C CA . VAL B 1 143 ? 10.117 -25.297 -5.715 1 98.06 143 VAL B CA 1
ATOM 3691 C C . VAL B 1 143 ? 11.344 -24.594 -5.125 1 98.06 143 VAL B C 1
ATOM 3693 O O . VAL B 1 143 ? 12.039 -25.172 -4.277 1 98.06 143 VAL B O 1
ATOM 3696 N N . LYS B 1 144 ? 11.57 -23.375 -5.52 1 97.69 144 LYS B N 1
ATOM 3697 C CA . LYS B 1 144 ? 12.781 -22.703 -5.066 1 97.69 144 LYS B CA 1
ATOM 3698 C C . LYS B 1 144 ? 12.562 -22.031 -3.715 1 97.69 144 LYS B C 1
ATOM 3700 O O . LYS B 1 144 ? 13.5 -21.891 -2.93 1 97.69 144 LYS B O 1
ATOM 3705 N N . HIS B 1 145 ? 11.266 -21.688 -3.373 1 98.31 145 HIS B N 1
ATOM 3706 C CA . HIS B 1 145 ? 11.125 -20.828 -2.197 1 98.31 145 HIS B CA 1
ATOM 3707 C C . HIS B 1 145 ? 10.102 -21.406 -1.219 1 98.31 145 HIS B C 1
ATOM 3709 O O . HIS B 1 145 ? 9.914 -20.859 -0.127 1 98.31 145 HIS B O 1
ATOM 3715 N N . GLY B 1 146 ? 9.445 -22.453 -1.549 1 98.56 146 GLY B N 1
ATOM 3716 C CA . GLY B 1 146 ? 8.586 -23.156 -0.605 1 98.56 146 GLY B CA 1
ATOM 3717 C C . GLY B 1 146 ? 7.203 -22.547 -0.49 1 98.56 146 GLY B C 1
ATOM 3718 O O . GLY B 1 146 ? 6.496 -22.781 0.492 1 98.56 146 GLY B O 1
ATOM 3719 N N . VAL B 1 147 ? 6.773 -21.844 -1.466 1 98.81 147 VAL B N 1
ATOM 3720 C CA . VAL B 1 147 ? 5.477 -21.172 -1.512 1 98.81 147 VAL B CA 1
ATOM 3721 C C . VAL B 1 147 ? 4.367 -22.203 -1.669 1 98.81 147 VAL B C 1
ATOM 3723 O O . VAL B 1 147 ? 4.555 -23.234 -2.33 1 98.81 147 VAL B O 1
ATOM 3726 N N . ILE B 1 148 ? 3.203 -21.906 -1.049 1 98.94 148 ILE B N 1
ATOM 3727 C CA . ILE B 1 148 ? 2.008 -22.719 -1.25 1 98.94 148 ILE B CA 1
ATOM 3728 C C . ILE B 1 148 ? 0.872 -21.844 -1.771 1 98.94 148 ILE B C 1
ATOM 3730 O O . ILE B 1 148 ? 0.979 -20.609 -1.774 1 98.94 148 ILE B O 1
ATOM 3734 N N . VAL B 1 149 ? -0.188 -22.453 -2.299 1 98.88 149 VAL B N 1
ATOM 3735 C CA . VAL B 1 149 ? -1.357 -21.734 -2.789 1 98.88 149 VAL B CA 1
ATOM 3736 C C . VAL B 1 149 ? -2.629 -22.359 -2.223 1 98.88 149 VAL B C 1
ATOM 3738 O O . VAL B 1 149 ? -2.834 -23.578 -2.338 1 98.88 149 VAL B O 1
ATOM 3741 N N . ARG B 1 150 ? -3.541 -21.609 -1.659 1 98.5 150 ARG B N 1
ATOM 3742 C CA . ARG B 1 150 ? -4.789 -22.109 -1.095 1 98.5 150 ARG B CA 1
ATOM 3743 C C . ARG B 1 150 ? -5.984 -21.328 -1.613 1 98.5 150 ARG B C 1
ATOM 3745 O O . ARG B 1 150 ? -7.117 -21.547 -1.175 1 98.5 150 ARG B O 1
ATOM 3752 N N . LYS B 1 151 ? -5.652 -20.406 -2.512 1 98.5 151 LYS B N 1
ATOM 3753 C CA . LYS B 1 151 ? -6.738 -19.609 -3.064 1 98.5 151 LYS B CA 1
ATOM 3754 C C . LYS B 1 151 ? -6.504 -19.312 -4.543 1 98.5 151 LYS B C 1
ATOM 3756 O O . LYS B 1 151 ? -5.383 -19 -4.953 1 98.5 151 LYS B O 1
ATOM 3761 N N . PHE B 1 152 ? -7.57 -19.484 -5.328 1 98.44 152 PHE B N 1
ATOM 3762 C CA . PHE B 1 152 ? -7.621 -19.141 -6.746 1 98.44 152 PHE B CA 1
ATOM 3763 C C . PHE B 1 152 ? -8.695 -18.094 -7.012 1 98.44 152 PHE B C 1
ATOM 3765 O O . PHE B 1 152 ? -9.789 -18.156 -6.453 1 98.44 152 PHE B O 1
ATOM 3772 N N . THR B 1 153 ? -8.328 -17.031 -7.766 1 96.56 153 THR B N 1
ATOM 3773 C CA . THR B 1 153 ? -9.281 -15.992 -8.109 1 96.56 153 THR B CA 1
ATOM 3774 C C . THR B 1 153 ? -9.344 -15.789 -9.617 1 96.56 153 THR B C 1
ATOM 3776 O O . THR B 1 153 ? -8.336 -15.43 -10.242 1 96.56 153 THR B O 1
ATOM 3779 N N . PRO B 1 154 ? -10.492 -16.016 -10.211 1 94.75 154 PRO B N 1
ATOM 3780 C CA . PRO B 1 154 ? -10.625 -15.758 -11.648 1 94.75 154 PRO B CA 1
ATOM 3781 C C . PRO B 1 154 ? -10.594 -14.266 -11.984 1 94.75 154 PRO B C 1
ATOM 3783 O O . PRO B 1 154 ? -11.133 -13.453 -11.234 1 94.75 154 PRO B O 1
ATOM 3786 N N . ASN B 1 155 ? -9.867 -13.898 -13.023 1 91.69 155 ASN B N 1
ATOM 3787 C CA . ASN B 1 155 ? -9.883 -12.57 -13.625 1 91.69 155 ASN B CA 1
ATOM 3788 C C . ASN B 1 155 ? -9.656 -11.484 -12.578 1 91.69 155 ASN B C 1
ATOM 3790 O O . ASN B 1 155 ? -10.43 -10.531 -12.5 1 91.69 155 ASN B O 1
ATOM 3794 N N . TYR B 1 156 ? -8.617 -11.641 -11.859 1 91.25 156 TYR B N 1
ATOM 3795 C CA . TYR B 1 156 ? -8.281 -10.844 -10.688 1 91.25 156 TYR B CA 1
ATOM 3796 C C . TYR B 1 156 ? -8.188 -9.367 -11.039 1 91.25 156 TYR B C 1
ATOM 3798 O O . TYR B 1 156 ? -8.742 -8.516 -10.344 1 91.25 156 TYR B O 1
ATOM 3806 N N . TYR B 1 157 ? -7.512 -8.992 -12.094 1 86.38 157 TYR B N 1
ATOM 3807 C CA . TYR B 1 157 ? -7.285 -7.602 -12.477 1 86.38 157 TYR B CA 1
ATOM 3808 C C . TYR B 1 157 ? -8.164 -7.211 -13.656 1 86.38 157 TYR B C 1
ATOM 3810 O O . TYR B 1 157 ? -8.094 -6.078 -14.141 1 86.38 157 TYR B O 1
ATOM 3818 N N . GLY B 1 158 ? -9.023 -8.078 -14.109 1 81.69 158 GLY B N 1
ATOM 3819 C CA . GLY B 1 158 ? -9.648 -7.852 -15.398 1 81.69 158 GLY B CA 1
ATOM 3820 C C . GLY B 1 158 ? -8.688 -7.996 -16.562 1 81.69 158 GLY B C 1
ATOM 3821 O O . GLY B 1 158 ? -7.785 -8.836 -16.531 1 81.69 158 GLY B O 1
ATOM 3822 N N . TYR B 1 159 ? -8.945 -7.27 -17.594 1 69.44 159 TYR B N 1
ATOM 3823 C CA . TYR B 1 159 ? -8.07 -7.336 -18.75 1 69.44 159 TYR B CA 1
ATOM 3824 C C . TYR B 1 159 ? -6.902 -6.363 -18.609 1 69.44 159 TYR B C 1
ATOM 3826 O O . TYR B 1 159 ? -7.109 -5.152 -18.5 1 69.44 159 TYR B O 1
ATOM 3834 N N . LEU B 1 160 ? -5.711 -6.926 -18.469 1 64.56 160 LEU B N 1
ATOM 3835 C CA . LEU B 1 160 ? -4.5 -6.125 -18.328 1 64.56 160 LEU B CA 1
ATOM 3836 C C . LEU B 1 160 ? -3.918 -5.773 -19.703 1 64.56 160 LEU B C 1
ATOM 3838 O O . LEU B 1 160 ? -4.051 -6.547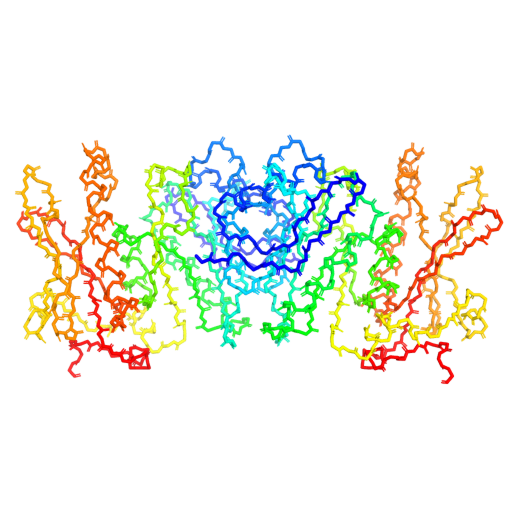 -20.656 1 64.56 160 LEU B O 1
ATOM 3842 N N . GLU B 1 161 ? -3.408 -4.621 -19.828 1 62.66 161 GLU B N 1
ATOM 3843 C CA . GLU B 1 161 ? -2.797 -4.191 -21.078 1 62.66 161 GLU B CA 1
ATOM 3844 C C . GLU B 1 161 ? -1.285 -4.391 -21.047 1 62.66 161 GLU B C 1
ATOM 3846 O O . GLU B 1 161 ? -0.553 -3.729 -21.781 1 62.66 161 GLU B O 1
ATOM 3851 N N . ASP B 1 162 ? -0.821 -5.297 -20.234 1 62.06 162 ASP B N 1
ATOM 3852 C CA . ASP B 1 162 ? 0.615 -5.559 -20.203 1 62.06 162 ASP B CA 1
ATOM 3853 C C . ASP B 1 162 ? 0.981 -6.676 -21.188 1 62.06 162 ASP B C 1
ATOM 3855 O O . ASP B 1 162 ? 0.102 -7.301 -21.781 1 62.06 162 ASP B O 1
ATOM 3859 N N . SER B 1 163 ? 2.295 -6.77 -21.453 1 58.19 163 SER B N 1
ATOM 3860 C CA . SER B 1 163 ? 2.797 -7.703 -22.453 1 58.19 163 SER B CA 1
ATOM 3861 C C . SER B 1 163 ? 2.471 -9.141 -22.094 1 58.19 163 SER B C 1
ATOM 3863 O O . SER B 1 163 ? 2.334 -10 -22.969 1 58.19 163 SER B O 1
ATOM 3865 N N . ILE B 1 164 ? 2.227 -9.297 -20.828 1 55.56 164 ILE B N 1
ATOM 3866 C CA . ILE B 1 164 ? 2.084 -10.664 -20.344 1 55.56 164 ILE B CA 1
ATOM 3867 C C . ILE B 1 164 ? 0.618 -11.086 -20.406 1 55.56 164 ILE B C 1
ATOM 3869 O O . ILE B 1 164 ? 0.304 -12.211 -20.812 1 55.56 164 ILE B O 1
ATOM 3873 N N . ASN B 1 165 ? -0.299 -10.141 -20.219 1 62.28 165 ASN B N 1
ATOM 3874 C CA . ASN B 1 165 ? -1.686 -10.516 -19.969 1 62.28 165 ASN B CA 1
ATOM 3875 C C . ASN B 1 165 ? -2.621 -9.938 -21.016 1 62.28 165 ASN B C 1
ATOM 3877 O O . ASN B 1 165 ? -3.828 -10.188 -21 1 62.28 165 ASN B O 1
ATOM 3881 N N . ARG B 1 166 ? -2.133 -9.375 -21.969 1 66.06 166 ARG B N 1
ATOM 3882 C CA . ARG B 1 166 ? -2.98 -8.664 -22.922 1 66.06 166 ARG B CA 1
ATOM 3883 C C . ARG B 1 166 ? -3.994 -9.609 -23.562 1 66.06 166 ARG B C 1
ATOM 3885 O O . ARG B 1 166 ? -3.623 -10.641 -24.109 1 66.06 166 ARG B O 1
ATOM 3892 N N . GLY B 1 167 ? -5.188 -9.266 -23.391 1 70.31 167 GLY B N 1
ATOM 3893 C CA . GLY B 1 167 ? -6.281 -9.945 -24.062 1 70.31 167 GLY B CA 1
ATOM 3894 C C . GLY B 1 167 ? -6.734 -11.203 -23.344 1 70.31 167 GLY B C 1
ATOM 3895 O O . GLY B 1 167 ? -7.547 -11.969 -23.875 1 70.31 167 GLY B O 1
ATOM 3896 N N . MET B 1 168 ? -6.156 -11.555 -22.266 1 82.81 168 MET B N 1
ATOM 3897 C CA . MET B 1 168 ? -6.496 -12.742 -21.484 1 82.81 168 MET B CA 1
ATOM 3898 C C . MET B 1 168 ? -7.023 -12.359 -20.109 1 82.81 168 MET B C 1
ATOM 3900 O O . MET B 1 168 ? -6.613 -11.344 -19.547 1 82.81 168 MET B O 1
ATOM 3904 N N . PRO B 1 169 ? -8 -13.227 -19.656 1 88.19 169 PRO B N 1
ATOM 3905 C CA . PRO B 1 169 ? -8.367 -13 -18.25 1 88.19 169 PRO B CA 1
ATOM 3906 C C . PRO B 1 169 ? -7.18 -13.18 -17.297 1 88.19 169 PRO B C 1
ATOM 3908 O O . PRO B 1 169 ? -6.332 -14.047 -17.516 1 88.19 169 PRO B O 1
ATOM 3911 N N . SER B 1 170 ? -7.145 -12.398 -16.266 1 91.5 170 SER B N 1
ATOM 3912 C CA . SER B 1 170 ? -6.02 -12.383 -15.336 1 91.5 170 SER B CA 1
ATOM 3913 C C . SER B 1 170 ? -6.273 -13.305 -14.148 1 91.5 170 SER B C 1
ATOM 3915 O O . SER B 1 170 ? -6.18 -12.875 -13 1 91.5 170 SER B O 1
ATOM 3917 N N . ASP B 1 171 ? -6.504 -14.625 -14.43 1 95 171 ASP B N 1
ATOM 3918 C CA . ASP B 1 171 ? -6.637 -15.602 -13.359 1 95 171 ASP B CA 1
ATOM 3919 C C . ASP B 1 171 ? -5.375 -15.656 -12.5 1 95 171 ASP B C 1
ATOM 3921 O O . ASP B 1 171 ? -4.258 -15.602 -13.031 1 95 171 ASP B O 1
ATOM 3925 N N . ARG B 1 172 ? -5.668 -15.711 -11.133 1 97.31 172 ARG B N 1
ATOM 3926 C CA . ARG B 1 172 ? -4.496 -15.617 -10.266 1 97.31 172 ARG B CA 1
ATOM 3927 C C . ARG B 1 172 ? -4.562 -16.656 -9.148 1 97.31 172 ARG B C 1
ATOM 3929 O O . ARG B 1 172 ? -5.629 -16.891 -8.578 1 97.31 172 ARG B O 1
ATOM 3936 N N . PHE B 1 173 ? -3.381 -17.266 -8.938 1 98.62 173 PHE B N 1
ATOM 3937 C CA . PHE B 1 173 ? -3.109 -17.906 -7.656 1 98.62 173 PHE B CA 1
ATOM 3938 C C . PHE B 1 173 ? -2.76 -16.875 -6.594 1 98.62 173 PHE B C 1
ATOM 3940 O O . PHE B 1 173 ? -2.09 -15.875 -6.883 1 98.62 173 PHE B O 1
ATOM 3947 N N . GLU B 1 174 ? -3.229 -17.094 -5.398 1 98.25 174 GLU B N 1
ATOM 3948 C CA . GLU B 1 174 ? -2.676 -16.359 -4.262 1 98.25 174 GLU B CA 1
ATOM 3949 C C . GLU B 1 174 ? -1.569 -17.156 -3.576 1 98.25 174 GLU B C 1
ATOM 3951 O O . GLU B 1 174 ? -1.841 -18.156 -2.91 1 98.25 174 GLU B O 1
ATOM 3956 N N . ALA B 1 175 ? -0.418 -16.703 -3.725 1 98.75 175 ALA B N 1
ATOM 3957 C CA . ALA B 1 175 ? 0.766 -17.328 -3.143 1 98.75 175 ALA B CA 1
ATOM 3958 C C . ALA B 1 175 ? 0.897 -16.984 -1.662 1 98.75 175 ALA B C 1
ATOM 3960 O O . ALA B 1 175 ? 0.629 -15.852 -1.256 1 98.75 175 ALA B O 1
ATOM 3961 N N . GLU B 1 176 ? 1.276 -17.953 -0.846 1 98.81 176 GLU B N 1
ATOM 3962 C CA . GLU B 1 176 ? 1.63 -17.797 0.561 1 98.81 176 GLU B CA 1
ATOM 3963 C C . GLU B 1 176 ? 3.055 -18.266 0.832 1 98.81 176 GLU B C 1
ATOM 3965 O O . GLU B 1 176 ? 3.387 -19.422 0.57 1 98.81 176 GLU B O 1
ATOM 3970 N N . TRP B 1 177 ? 3.842 -17.391 1.249 1 98.88 177 TRP B N 1
ATOM 3971 C CA . TRP B 1 177 ? 5.207 -17.734 1.648 1 98.88 177 TRP B CA 1
ATOM 3972 C C . TRP B 1 177 ? 5.391 -17.547 3.152 1 98.88 177 TRP B C 1
ATOM 3974 O O . TRP B 1 177 ? 5.59 -16.438 3.631 1 98.88 177 TRP B O 1
ATOM 3984 N N . TRP B 1 178 ? 5.266 -18.656 3.881 1 98.81 178 TRP B N 1
ATOM 3985 C CA . TRP B 1 178 ? 5.465 -18.688 5.328 1 98.81 178 TRP B CA 1
ATOM 3986 C C . TRP B 1 178 ? 6.949 -18.766 5.668 1 98.81 178 TRP B C 1
ATOM 3988 O O . TRP B 1 178 ? 7.496 -19.859 5.848 1 98.81 178 TRP B O 1
ATOM 3998 N N . ILE B 1 179 ? 7.52 -17.656 5.883 1 98.56 179 ILE B N 1
ATOM 3999 C CA . ILE B 1 179 ? 8.961 -17.5 5.707 1 98.56 179 ILE B CA 1
ATOM 4000 C C . ILE B 1 179 ? 9.695 -18.062 6.918 1 98.56 179 ILE B C 1
ATOM 4002 O O . ILE B 1 179 ? 10.922 -18.219 6.898 1 98.56 179 ILE B O 1
ATOM 4006 N N . LYS B 1 180 ? 9.016 -18.453 7.961 1 97.69 180 LYS B N 1
ATOM 4007 C CA . LYS B 1 180 ? 9.648 -19.062 9.133 1 97.69 180 LYS B CA 1
ATOM 4008 C C . LYS B 1 180 ? 9.258 -20.531 9.266 1 97.69 180 LYS B C 1
ATOM 4010 O O . LYS B 1 180 ? 9.727 -21.219 10.172 1 97.69 180 LYS B O 1
ATOM 4015 N N . SER B 1 181 ? 8.484 -21.031 8.438 1 98.56 181 SER B N 1
ATOM 4016 C CA . SER B 1 181 ? 7.973 -22.391 8.57 1 98.56 181 SER B CA 1
ATOM 4017 C C . SER B 1 181 ? 9.07 -23.422 8.328 1 98.56 181 SER B C 1
ATOM 4019 O O . SER B 1 181 ? 10.047 -23.141 7.625 1 98.56 181 SER B O 1
ATOM 4021 N N . ARG B 1 182 ? 8.852 -24.562 8.875 1 98.38 182 ARG B N 1
ATOM 4022 C CA . ARG B 1 182 ? 9.773 -25.672 8.617 1 98.38 182 ARG B CA 1
ATOM 4023 C C . ARG B 1 182 ? 9.812 -26 7.129 1 98.38 182 ARG B C 1
ATOM 4025 O O . ARG B 1 182 ? 10.883 -26.297 6.582 1 98.38 182 ARG B O 1
ATOM 4032 N N . ARG B 1 183 ? 8.789 -25.969 6.457 1 98.12 183 ARG B N 1
ATOM 4033 C CA . ARG B 1 183 ? 8.727 -26.25 5.027 1 98.12 183 ARG B CA 1
ATOM 4034 C C . ARG B 1 183 ? 9.664 -25.328 4.25 1 98.12 183 ARG B C 1
ATOM 4036 O O . ARG B 1 183 ? 10.469 -25.797 3.443 1 98.12 183 ARG B O 1
ATOM 4043 N N . THR B 1 184 ? 9.445 -24.016 4.508 1 98.56 184 THR B N 1
ATOM 4044 C CA . THR B 1 184 ? 10.258 -23.047 3.797 1 98.56 184 THR B CA 1
ATOM 4045 C C . THR B 1 184 ? 11.742 -23.266 4.082 1 98.56 184 THR B C 1
ATOM 4047 O O . THR B 1 184 ? 12.57 -23.234 3.168 1 98.56 184 THR B O 1
ATOM 4050 N N . MET B 1 185 ? 12.07 -23.609 5.305 1 98.19 185 MET B N 1
ATOM 4051 C CA . MET B 1 185 ? 13.469 -23.859 5.652 1 98.19 185 MET B CA 1
ATOM 4052 C C . MET B 1 185 ? 13.992 -25.109 4.934 1 98.19 185 MET B C 1
ATOM 4054 O O . MET B 1 185 ? 15.117 -25.094 4.43 1 98.19 185 MET B O 1
ATOM 4058 N N . MET B 1 186 ? 13.195 -26.078 4.875 1 98.19 186 MET B N 1
ATOM 4059 C CA . MET B 1 186 ? 13.602 -27.297 4.188 1 98.19 186 MET B CA 1
ATOM 4060 C C . MET B 1 186 ? 13.875 -27.031 2.711 1 98.19 186 MET B C 1
ATOM 4062 O O . MET B 1 186 ? 14.852 -27.531 2.154 1 98.19 186 MET B O 1
ATOM 4066 N N . VAL B 1 187 ? 13.047 -26.25 2.098 1 98 187 VAL B N 1
ATOM 4067 C CA . VAL B 1 187 ? 13.188 -25.953 0.679 1 98 187 VAL B CA 1
ATOM 4068 C C . VAL B 1 187 ? 14.453 -25.109 0.457 1 98 187 VAL B C 1
ATOM 4070 O O . VAL B 1 187 ? 15.266 -25.438 -0.415 1 98 187 VAL B O 1
ATOM 4073 N N . LEU B 1 188 ? 14.602 -24.078 1.284 1 97.44 188 LEU B N 1
ATOM 4074 C CA . LEU B 1 188 ? 15.734 -23.172 1.124 1 97.44 188 LEU B CA 1
ATOM 4075 C C . LEU B 1 188 ? 17.047 -23.906 1.378 1 97.44 188 LEU B C 1
ATOM 4077 O O . LEU B 1 188 ? 18.078 -23.562 0.795 1 97.44 188 LEU B O 1
ATOM 4081 N N . GLU B 1 189 ? 17 -24.953 2.152 1 97.44 189 GLU B N 1
ATOM 4082 C CA . GLU B 1 189 ? 18.203 -25.719 2.486 1 97.44 189 GLU B CA 1
ATOM 4083 C C . GLU B 1 189 ? 18.344 -26.938 1.578 1 97.44 189 GLU B C 1
ATOM 4085 O O . GLU B 1 189 ? 19.25 -27.75 1.77 1 97.44 189 GLU B O 1
ATOM 4090 N N . ASP B 1 190 ? 17.5 -27.078 0.676 1 96.38 190 ASP B N 1
ATOM 4091 C CA . ASP B 1 190 ? 17.516 -28.203 -0.263 1 96.38 190 ASP B CA 1
ATOM 4092 C C . ASP B 1 190 ? 17.438 -29.531 0.473 1 96.38 190 ASP B C 1
ATOM 4094 O O . ASP B 1 190 ? 18.234 -30.438 0.208 1 96.38 190 ASP B O 1
ATOM 4098 N N . LYS B 1 191 ? 16.5 -29.594 1.389 1 96.5 191 LYS B N 1
ATOM 4099 C CA . LYS B 1 191 ? 16.344 -30.797 2.203 1 96.5 191 LYS B CA 1
ATOM 4100 C C . LYS B 1 191 ? 15.023 -31.5 1.917 1 96.5 191 LYS B C 1
ATOM 4102 O O . LYS B 1 191 ? 14.664 -32.469 2.598 1 96.5 191 LYS B O 1
ATOM 4107 N N . VAL B 1 192 ? 14.32 -31.047 0.964 1 96.38 192 VAL B N 1
ATOM 4108 C CA . VAL B 1 192 ? 13.062 -31.672 0.591 1 96.38 192 VAL B CA 1
ATOM 4109 C C . VAL B 1 192 ? 13.344 -33 -0.135 1 96.38 192 VAL B C 1
ATOM 4111 O O . VAL B 1 192 ? 14.125 -33.031 -1.088 1 96.38 192 VAL B O 1
ATOM 4114 N N . PRO B 1 193 ? 12.672 -34 0.305 1 94.69 193 PRO B N 1
ATOM 4115 C CA . PRO B 1 193 ? 12.852 -35.25 -0.432 1 94.69 193 PRO B CA 1
ATOM 4116 C C . PRO B 1 193 ? 12.398 -35.156 -1.886 1 94.69 193 PRO B C 1
ATOM 4118 O O . PRO B 1 193 ? 11.383 -34.531 -2.174 1 94.69 193 PRO B O 1
ATOM 4121 N N . LYS B 1 194 ? 13.141 -35.781 -2.703 1 93.81 194 LYS B N 1
ATOM 4122 C CA . LYS B 1 194 ? 12.805 -35.75 -4.125 1 93.81 194 LYS B CA 1
ATOM 4123 C C . LYS B 1 194 ? 11.734 -36.781 -4.461 1 93.81 194 LYS B C 1
ATOM 4125 O O . LYS B 1 194 ? 11.656 -37.844 -3.83 1 93.81 194 LYS B O 1
ATOM 4130 N N . ALA B 1 195 ? 10.922 -36.438 -5.387 1 95.75 195 ALA B N 1
ATOM 4131 C CA . ALA B 1 195 ? 9.906 -37.344 -5.918 1 95.75 195 ALA B CA 1
ATOM 4132 C C . ALA B 1 195 ? 9.664 -37.094 -7.402 1 95.75 195 ALA B C 1
ATOM 4134 O O . ALA B 1 195 ? 9.641 -35.938 -7.848 1 95.75 195 ALA B O 1
ATOM 4135 N N . SER B 1 196 ? 9.555 -38.188 -8.148 1 96.62 196 SER B N 1
ATOM 4136 C CA . SER B 1 196 ? 9.172 -38.094 -9.555 1 96.62 196 SER B CA 1
ATOM 4137 C C . SER B 1 196 ? 7.656 -38.125 -9.719 1 96.62 196 SER B C 1
ATOM 4139 O O . SER B 1 196 ? 6.926 -38.406 -8.758 1 96.62 196 SER B O 1
ATOM 4141 N N . LEU B 1 197 ? 7.285 -37.844 -10.914 1 97.56 197 LEU B N 1
ATOM 4142 C CA . LEU B 1 197 ? 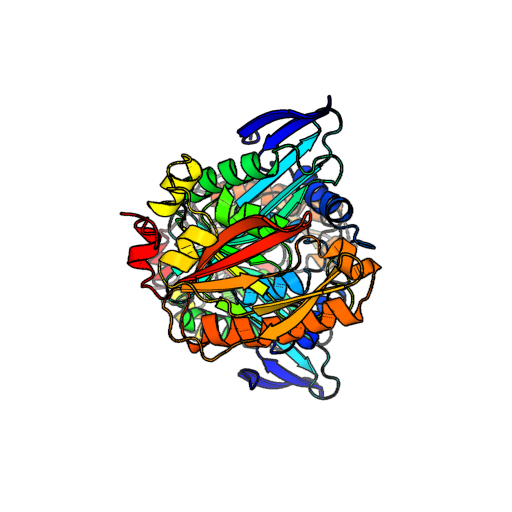5.867 -37.969 -11.234 1 97.56 197 LEU B CA 1
ATOM 4143 C C . LEU B 1 197 ? 5.387 -39.406 -10.969 1 97.56 197 LEU B C 1
ATOM 4145 O O . LEU B 1 197 ? 4.301 -39.594 -10.414 1 97.56 197 LEU B O 1
ATOM 4149 N N . GLN B 1 198 ? 6.168 -40.344 -11.383 1 97 198 GLN B N 1
ATOM 4150 C CA . GLN B 1 198 ? 5.824 -41.75 -11.172 1 97 198 GLN B CA 1
ATOM 4151 C C . GLN B 1 198 ? 5.699 -42.062 -9.68 1 97 198 GLN B C 1
ATOM 4153 O O . GLN B 1 198 ? 4.832 -42.844 -9.281 1 97 198 GLN B O 1
ATOM 4158 N N . ASP B 1 199 ? 6.578 -41.5 -8.852 1 97.19 199 ASP B N 1
ATOM 4159 C CA . ASP B 1 199 ? 6.496 -41.688 -7.406 1 97.19 199 ASP B CA 1
ATOM 4160 C C . ASP B 1 199 ? 5.152 -41.219 -6.867 1 97.19 199 ASP B C 1
ATOM 4162 O O . ASP B 1 199 ? 4.535 -41.875 -6.035 1 97.19 199 ASP B O 1
ATOM 4166 N N . ILE B 1 200 ? 4.727 -40.094 -7.344 1 97.62 200 ILE B N 1
ATOM 4167 C CA . ILE B 1 200 ? 3.48 -39.469 -6.879 1 97.62 200 ILE B CA 1
ATOM 4168 C C . ILE B 1 200 ? 2.295 -40.312 -7.336 1 97.62 200 ILE B C 1
ATOM 4170 O O . ILE B 1 200 ? 1.352 -40.531 -6.574 1 97.62 200 ILE B O 1
ATOM 4174 N N . LEU B 1 201 ? 2.414 -40.812 -8.555 1 97.44 201 LEU B N 1
ATOM 4175 C CA . LEU B 1 201 ? 1.37 -41.688 -9.07 1 97.44 201 LEU B CA 1
ATOM 4176 C C . LEU B 1 201 ? 1.29 -42.969 -8.25 1 97.44 201 LEU B C 1
ATOM 4178 O O . LEU B 1 201 ? 0.196 -43.469 -7.957 1 97.44 201 LEU B O 1
ATOM 4182 N N . ASN B 1 202 ? 2.41 -43.469 -7.867 1 97.38 202 ASN B N 1
ATOM 4183 C CA . ASN B 1 202 ? 2.469 -44.688 -7.066 1 97.38 202 ASN B CA 1
ATOM 4184 C C . ASN B 1 202 ? 1.858 -44.469 -5.684 1 97.38 202 ASN B C 1
ATOM 4186 O O . ASN B 1 202 ? 1.417 -45.438 -5.043 1 97.38 202 ASN B O 1
ATOM 4190 N N . LEU B 1 203 ? 1.795 -43.25 -5.234 1 96.81 203 LEU B N 1
ATOM 4191 C CA . LEU B 1 203 ? 1.246 -42.938 -3.926 1 96.81 203 LEU B CA 1
ATOM 4192 C C . LEU B 1 203 ? -0.249 -42.656 -4.02 1 96.81 203 LEU B C 1
ATOM 4194 O O . LEU B 1 203 ? -0.872 -42.25 -3.033 1 96.81 203 LEU B O 1
ATOM 4198 N N . GLY B 1 204 ? -0.774 -42.781 -5.254 1 97.12 204 GLY B N 1
ATOM 4199 C CA . GLY B 1 204 ? -2.205 -42.594 -5.434 1 97.12 204 GLY B CA 1
ATOM 4200 C C . GLY B 1 204 ? -2.559 -41.25 -6.074 1 97.12 204 GLY B C 1
ATOM 4201 O O . GLY B 1 204 ? -3.729 -40.875 -6.105 1 97.12 204 GLY B O 1
ATOM 4202 N N . GLY B 1 205 ? -1.522 -40.594 -6.543 1 98.19 205 GLY B N 1
ATOM 4203 C CA . GLY B 1 205 ? -1.808 -39.375 -7.273 1 98.19 205 GLY B CA 1
ATOM 4204 C C . GLY B 1 205 ? -2.576 -39.625 -8.555 1 98.19 205 GLY B C 1
ATOM 4205 O O . GLY B 1 205 ? -2.363 -40.625 -9.242 1 98.19 205 GLY B O 1
ATOM 4206 N N . GLU B 1 206 ? -3.492 -38.656 -8.875 1 98.69 206 GLU B N 1
ATOM 4207 C CA . GLU B 1 206 ? -4.285 -38.75 -10.094 1 98.69 206 GLU B CA 1
ATOM 4208 C C . GLU B 1 206 ? -4.184 -37.5 -10.938 1 98.69 206 GLU B C 1
ATOM 4210 O O . GLU B 1 206 ? -4.203 -36.375 -10.398 1 98.69 206 GLU B O 1
ATOM 4215 N N . TYR B 1 207 ? -4.121 -37.719 -12.203 1 98.38 207 TYR B N 1
ATOM 4216 C CA . TYR B 1 207 ? -4.156 -36.562 -13.117 1 98.38 207 TYR B CA 1
ATOM 4217 C C . TYR B 1 207 ? -5.551 -35.938 -13.164 1 98.38 207 TYR B C 1
ATOM 4219 O O . TYR B 1 207 ? -6.547 -36.656 -13.312 1 98.38 207 TYR B O 1
ATOM 4227 N N . ALA B 1 208 ? -5.559 -34.719 -13.023 1 98.69 208 ALA B N 1
ATOM 4228 C CA . ALA B 1 208 ? -6.824 -34 -13.195 1 98.69 208 ALA B CA 1
ATOM 4229 C C . ALA B 1 208 ? -6.922 -33.375 -14.578 1 98.69 208 ALA B C 1
ATOM 4231 O O . ALA B 1 208 ? -7.973 -32.844 -14.953 1 98.69 208 ALA B O 1
ATOM 4232 N N . THR B 1 209 ? -5.836 -33.375 -15.305 1 98.62 209 THR B N 1
ATOM 4233 C CA . THR B 1 209 ? -5.809 -32.906 -16.688 1 98.62 209 THR B CA 1
ATOM 4234 C C . THR B 1 209 ? -5.52 -34.062 -17.641 1 98.62 209 THR B C 1
ATOM 4236 O O . THR B 1 209 ? -4.723 -34.938 -17.328 1 98.62 209 THR B O 1
ATOM 4239 N N . LYS B 1 210 ? -6.254 -34.062 -18.75 1 98.06 210 LYS B N 1
ATOM 4240 C CA . LYS B 1 210 ? -5.988 -34.969 -19.859 1 98.06 210 LYS B CA 1
ATOM 4241 C C . LYS B 1 210 ? -5.438 -34.219 -21.078 1 98.06 210 LYS B C 1
ATOM 4243 O O . LYS B 1 210 ? -6.129 -33.375 -21.656 1 98.06 210 LYS B O 1
ATOM 4248 N N . THR B 1 211 ? -4.195 -34.562 -21.375 1 97.31 211 THR B N 1
ATOM 4249 C CA . THR B 1 211 ? -3.543 -33.812 -22.453 1 97.31 211 THR B CA 1
ATOM 4250 C C . THR B 1 211 ? -3.154 -34.75 -23.594 1 97.31 211 THR B C 1
ATOM 4252 O O . THR B 1 211 ? -3.117 -35.969 -23.438 1 97.31 211 THR B O 1
ATOM 4255 N N . SER B 1 212 ? -3.059 -34.219 -24.781 1 96.25 212 SER B N 1
ATOM 4256 C CA . SER B 1 212 ? -2.535 -34.875 -25.969 1 96.25 212 SER B CA 1
ATOM 4257 C C . SER B 1 212 ? -1.453 -34.031 -26.641 1 96.25 212 SER B C 1
ATOM 4259 O O . SER B 1 212 ? -1.258 -32.875 -26.297 1 96.25 212 SER B O 1
ATOM 4261 N N . ILE B 1 213 ? -0.711 -34.688 -27.453 1 94.94 213 ILE B N 1
ATOM 4262 C CA . ILE B 1 213 ? 0.341 -34 -28.188 1 94.94 213 ILE B CA 1
ATOM 4263 C C . ILE B 1 213 ? 0.037 -34.031 -29.688 1 94.94 213 ILE B C 1
ATOM 4265 O O . ILE B 1 213 ? -0.206 -35.094 -30.25 1 94.94 213 ILE B O 1
ATOM 4269 N N . LYS B 1 214 ? -0.017 -32.812 -30.266 1 92.38 214 LYS B N 1
ATOM 4270 C CA . LYS B 1 214 ? -0.157 -32.656 -31.719 1 92.38 214 LYS B CA 1
ATOM 4271 C C . LYS B 1 214 ? 0.841 -31.641 -32.25 1 92.38 214 LYS B C 1
ATOM 4273 O O . LYS B 1 214 ? 0.9 -30.5 -31.75 1 92.38 214 LYS B O 1
ATOM 4278 N N . ASN B 1 215 ? 1.751 -32.031 -33.25 1 90.25 215 ASN B N 1
ATOM 4279 C CA . ASN B 1 215 ? 2.752 -31.141 -33.844 1 90.25 215 ASN B CA 1
ATOM 4280 C C . ASN B 1 215 ? 3.645 -30.516 -32.75 1 90.25 215 ASN B C 1
ATOM 4282 O O . ASN B 1 215 ? 3.859 -29.312 -32.75 1 90.25 215 ASN B O 1
ATOM 4286 N N . ASN B 1 216 ? 3.92 -31.312 -31.75 1 89.69 216 ASN B N 1
ATOM 4287 C CA . ASN B 1 216 ? 4.832 -30.953 -30.672 1 89.69 216 ASN B CA 1
ATOM 4288 C C . ASN B 1 216 ? 4.219 -29.891 -29.75 1 89.69 216 ASN B C 1
ATOM 4290 O O . ASN B 1 216 ? 4.941 -29.125 -29.109 1 89.69 216 ASN B O 1
ATOM 4294 N N . ILE B 1 217 ? 2.902 -29.844 -29.766 1 92 217 ILE B N 1
ATOM 4295 C CA . ILE B 1 217 ? 2.168 -28.953 -28.875 1 92 217 ILE B CA 1
ATOM 4296 C C . ILE B 1 217 ? 1.302 -29.781 -27.922 1 92 217 ILE B C 1
ATOM 4298 O O . ILE B 1 217 ? 0.612 -30.703 -28.359 1 92 217 ILE B O 1
ATOM 4302 N N . VAL B 1 218 ? 1.439 -29.453 -26.703 1 95.19 218 VAL B N 1
ATOM 4303 C CA . VAL B 1 218 ? 0.599 -30.125 -25.719 1 95.19 218 VAL B CA 1
ATOM 4304 C C . VAL B 1 218 ? -0.773 -29.453 -25.672 1 95.19 218 VAL B C 1
ATOM 4306 O O . VAL B 1 218 ? -0.874 -28.25 -25.453 1 95.19 218 VAL B O 1
ATOM 4309 N N . LEU B 1 219 ? -1.799 -30.219 -25.906 1 96.06 219 LEU B N 1
ATOM 4310 C CA . LEU B 1 219 ? -3.174 -29.734 -25.875 1 96.06 219 LEU B CA 1
ATOM 4311 C C . LEU B 1 219 ? -3.926 -30.266 -24.672 1 96.06 219 LEU B C 1
ATOM 4313 O O . LEU B 1 219 ? -3.744 -31.422 -24.281 1 96.06 219 LEU B O 1
ATOM 4317 N N . LEU B 1 220 ? -4.652 -29.406 -24.062 1 97.94 220 LEU B N 1
ATOM 4318 C CA . LEU B 1 220 ? -5.531 -29.844 -22.984 1 97.94 220 LEU B CA 1
ATOM 4319 C C . LEU B 1 220 ? -6.863 -30.344 -23.531 1 97.94 220 LEU B C 1
ATOM 4321 O O . LEU B 1 220 ? -7.684 -29.547 -23.984 1 97.94 220 LEU B O 1
ATOM 4325 N N . GLU B 1 221 ? -7.027 -31.609 -23.453 1 97.62 221 GLU B N 1
ATOM 4326 C CA . GLU B 1 221 ? -8.227 -32.219 -24.031 1 97.62 221 GLU B CA 1
ATOM 4327 C C . GLU B 1 221 ? -9.406 -32.125 -23.078 1 97.62 221 GLU B C 1
ATOM 4329 O O . GLU B 1 221 ? -10.523 -31.797 -23.484 1 97.62 221 GLU B O 1
ATOM 4334 N N . ASN B 1 222 ? -9.18 -32.438 -21.891 1 97.94 222 ASN B N 1
ATOM 4335 C CA . ASN B 1 222 ? -10.242 -32.469 -20.891 1 97.94 222 ASN B CA 1
ATOM 4336 C C . ASN B 1 222 ? -9.688 -32.344 -19.484 1 97.94 222 ASN B C 1
ATOM 4338 O O . ASN B 1 222 ? -8.477 -32.406 -19.281 1 97.94 222 ASN B O 1
ATOM 4342 N N . ILE B 1 223 ? -10.578 -32.031 -18.547 1 98.69 223 ILE B N 1
ATOM 4343 C CA . ILE B 1 223 ? -10.227 -31.984 -17.141 1 98.69 223 ILE B CA 1
ATOM 4344 C C . ILE B 1 223 ? -11.094 -32.969 -16.359 1 98.69 223 ILE B C 1
ATOM 4346 O O . ILE B 1 223 ? -12.188 -33.344 -16.797 1 98.69 223 ILE B O 1
ATOM 4350 N N . ASP B 1 224 ? -10.586 -33.438 -15.297 1 98.38 224 ASP B N 1
ATOM 4351 C CA . ASP B 1 224 ? -11.297 -34.344 -14.391 1 98.38 224 ASP B CA 1
ATOM 4352 C C . ASP B 1 224 ? -11.586 -33.656 -13.055 1 98.38 224 ASP B C 1
ATOM 4354 O O . ASP B 1 224 ? -10.664 -33.312 -12.328 1 98.38 224 ASP B O 1
ATOM 4358 N N . LEU B 1 225 ? -12.852 -33.531 -12.703 1 98.31 225 LEU B N 1
ATOM 4359 C CA . LEU B 1 225 ? -13.242 -32.875 -11.477 1 98.31 225 LEU B CA 1
ATOM 4360 C C . LEU B 1 225 ? -13.758 -33.875 -10.445 1 98.31 225 LEU B C 1
ATOM 4362 O O . LEU B 1 225 ? -14.266 -33.5 -9.391 1 98.31 225 LEU B O 1
ATOM 4366 N N . ASP B 1 226 ? -13.523 -35.125 -10.711 1 97.06 226 ASP B N 1
ATOM 4367 C CA . ASP B 1 226 ? -14.188 -36.125 -9.883 1 97.06 226 ASP B CA 1
ATOM 4368 C C . ASP B 1 226 ? -13.172 -36.969 -9.102 1 97.06 226 ASP B C 1
ATOM 4370 O O . ASP B 1 226 ? -13.523 -37.969 -8.492 1 97.06 226 ASP B O 1
ATOM 4374 N N . SER B 1 227 ? -11.977 -36.5 -9.188 1 97.31 227 SER B N 1
ATOM 4375 C CA . SER B 1 227 ? -10.977 -37.281 -8.445 1 97.31 227 SER B CA 1
ATOM 4376 C C . SER B 1 227 ? -11.289 -37.281 -6.953 1 97.31 227 SER B C 1
ATOM 4378 O O . SER B 1 227 ? -11.703 -36.281 -6.387 1 97.31 227 SER B O 1
ATOM 4380 N N . ARG B 1 228 ? -11.102 -38.406 -6.254 1 95 228 ARG B N 1
ATOM 4381 C CA . ARG B 1 228 ? -11.273 -38.5 -4.812 1 95 228 ARG B CA 1
ATOM 4382 C C . ARG B 1 228 ? -9.93 -38.688 -4.109 1 95 228 ARG B C 1
ATOM 4384 O O . ARG B 1 228 ? -9.867 -38.75 -2.883 1 95 228 ARG B O 1
ATOM 4391 N N . SER B 1 229 ? -8.875 -38.656 -4.926 1 98.12 229 SER B N 1
ATOM 4392 C CA . SER B 1 229 ? -7.539 -38.812 -4.363 1 98.12 229 SER B CA 1
ATOM 4393 C C . SER B 1 229 ? -7.16 -37.594 -3.521 1 98.12 229 SER B C 1
ATOM 4395 O O . SER B 1 229 ? -7.598 -36.469 -3.799 1 98.12 229 SER B O 1
ATOM 4397 N N . ASP B 1 230 ? -6.316 -37.812 -2.543 1 98.06 230 ASP B N 1
ATOM 4398 C CA . ASP B 1 230 ? -5.789 -36.719 -1.746 1 98.06 230 ASP B CA 1
ATOM 4399 C C . ASP B 1 230 ? -4.699 -35.969 -2.506 1 98.06 230 ASP B C 1
ATOM 4401 O O . ASP B 1 230 ? -4.316 -34.844 -2.121 1 98.06 230 ASP B O 1
ATOM 4405 N N . ILE B 1 231 ? -4.203 -36.594 -3.527 1 98.62 231 ILE B N 1
ATOM 4406 C CA . ILE B 1 231 ? -3.17 -35.969 -4.348 1 98.62 231 ILE B CA 1
ATOM 4407 C C . ILE B 1 231 ? -3.662 -35.844 -5.789 1 98.62 231 ILE B C 1
ATOM 4409 O O . ILE B 1 231 ? -4.008 -36.844 -6.422 1 98.62 231 ILE B O 1
ATOM 4413 N N . VAL B 1 232 ? -3.672 -34.625 -6.25 1 98.75 232 VAL B N 1
ATOM 4414 C CA . VAL B 1 232 ? -4.113 -34.344 -7.609 1 98.75 232 VAL B CA 1
ATOM 4415 C C . VAL B 1 232 ? -2.984 -33.656 -8.391 1 98.75 232 VAL B C 1
ATOM 4417 O O . VAL B 1 232 ? -2.311 -32.781 -7.879 1 98.75 232 VAL B O 1
ATOM 4420 N N . ILE B 1 233 ? -2.771 -34.188 -9.602 1 98.81 233 ILE B N 1
ATOM 4421 C CA . ILE B 1 233 ? -1.713 -33.688 -10.469 1 98.81 233 ILE B CA 1
ATOM 4422 C C . ILE B 1 233 ? -2.322 -32.875 -11.617 1 98.81 233 ILE B C 1
ATOM 4424 O O . ILE B 1 233 ? -3.225 -33.344 -12.305 1 98.81 233 ILE B O 1
ATOM 4428 N N . VAL B 1 234 ? -1.849 -31.656 -11.836 1 98.94 234 VAL B N 1
ATOM 4429 C CA . VAL B 1 234 ? -2.391 -30.781 -12.867 1 98.94 234 VAL B CA 1
ATOM 4430 C C . VAL B 1 234 ? -1.275 -30.344 -13.812 1 98.94 234 VAL B C 1
ATOM 4432 O O . VAL B 1 234 ? -0.348 -29.625 -13.406 1 98.94 234 VAL B O 1
ATOM 4435 N N . GLU B 1 235 ? -1.413 -30.703 -15.031 1 98.62 235 GLU B N 1
ATOM 4436 C CA . GLU B 1 235 ? -0.45 -30.25 -16.031 1 98.62 235 GLU B CA 1
ATOM 4437 C C . GLU B 1 235 ? -0.777 -28.828 -16.5 1 98.62 235 GLU B C 1
ATOM 4439 O O . GLU B 1 235 ? -1.946 -28.484 -16.688 1 98.62 235 GLU B O 1
ATOM 4444 N N . ILE B 1 236 ? 0.229 -28.016 -16.656 1 98.38 236 ILE B N 1
ATOM 4445 C CA . ILE B 1 236 ? 0.103 -26.688 -17.266 1 98.38 236 ILE B CA 1
ATOM 4446 C C . ILE B 1 236 ? 1.098 -26.547 -18.406 1 98.38 236 ILE B C 1
ATOM 4448 O O . ILE B 1 236 ? 2.025 -27.359 -18.531 1 98.38 236 ILE B O 1
ATOM 4452 N N . PRO B 1 237 ? 0.874 -25.562 -19.297 1 96.69 237 PRO B N 1
ATOM 4453 C CA . PRO B 1 237 ? 1.861 -25.375 -20.359 1 96.69 237 PRO B CA 1
ATOM 4454 C C . PRO B 1 237 ? 3.26 -25.062 -19.812 1 96.69 237 PRO B C 1
ATOM 4456 O O . PRO B 1 237 ? 3.408 -24.281 -18.875 1 96.69 237 PRO B O 1
ATOM 4459 N N . TYR B 1 238 ? 4.211 -25.688 -20.391 1 96.12 238 TYR B N 1
ATOM 4460 C CA . TYR B 1 238 ? 5.59 -25.453 -19.984 1 96.12 238 TYR B CA 1
ATOM 4461 C C . TYR B 1 238 ? 6.043 -24.062 -20.391 1 96.12 238 TYR B C 1
ATOM 4463 O O . TYR B 1 238 ? 6.789 -23.406 -19.656 1 96.12 238 TYR B O 1
ATOM 4471 N N . ASN B 1 239 ? 5.641 -23.656 -21.562 1 93.25 239 ASN B N 1
ATOM 4472 C CA . ASN B 1 239 ? 6.016 -22.359 -22.125 1 93.25 239 ASN B CA 1
ATOM 4473 C C . ASN B 1 239 ? 4.805 -21.625 -22.688 1 93.25 239 ASN B C 1
ATOM 4475 O O . ASN B 1 239 ? 4.516 -21.719 -23.875 1 93.25 239 ASN B O 1
ATOM 4479 N N . ILE B 1 240 ? 4.27 -20.859 -21.859 1 91.25 240 ILE B N 1
ATOM 4480 C CA . ILE B 1 240 ? 3.033 -20.172 -22.234 1 91.25 240 ILE B CA 1
ATOM 4481 C C . ILE B 1 240 ? 3.318 -19.125 -23.312 1 91.25 240 ILE B C 1
ATOM 4483 O O . ILE B 1 240 ? 2.479 -18.875 -24.172 1 91.25 240 ILE B O 1
ATOM 4487 N N . ALA B 1 241 ? 4.418 -18.484 -23.25 1 87.5 241 ALA B N 1
ATOM 4488 C CA . ALA B 1 241 ? 4.777 -17.5 -24.25 1 87.5 241 ALA B CA 1
ATOM 4489 C C . ALA B 1 241 ? 4.801 -18.125 -25.641 1 87.5 241 ALA B C 1
ATOM 4491 O O . ALA B 1 241 ? 4.32 -17.531 -26.609 1 87.5 241 ALA B O 1
ATOM 4492 N N . LYS B 1 242 ? 5.371 -19.281 -25.734 1 88.62 242 LYS B N 1
ATOM 4493 C CA . LYS B 1 242 ? 5.395 -20 -27 1 88.62 242 LYS B CA 1
ATOM 4494 C C . LYS B 1 242 ? 3.98 -20.359 -27.453 1 88.62 242 LYS B C 1
ATOM 4496 O O . LYS B 1 242 ? 3.643 -20.219 -28.625 1 88.62 242 LYS B O 1
ATOM 4501 N N . LEU B 1 243 ? 3.203 -20.766 -26.562 1 89.75 243 LEU B N 1
ATOM 4502 C CA . LEU B 1 243 ? 1.829 -21.141 -26.875 1 89.75 243 LEU B CA 1
ATOM 4503 C C . LEU B 1 243 ? 1.033 -19.953 -27.359 1 89.75 243 LEU B C 1
ATOM 4505 O O . LEU B 1 243 ? 0.223 -20.078 -28.281 1 89.75 243 LEU B O 1
ATOM 4509 N N . ARG B 1 244 ? 1.269 -18.844 -26.719 1 88.19 244 ARG B N 1
ATOM 4510 C CA . ARG B 1 244 ? 0.585 -17.609 -27.109 1 88.19 244 ARG B CA 1
ATOM 4511 C C . ARG B 1 244 ? 0.891 -17.234 -28.547 1 88.19 244 ARG B C 1
ATOM 4513 O O . ARG B 1 244 ? 0.016 -16.75 -29.266 1 88.19 244 ARG B O 1
ATOM 4520 N N . ARG B 1 245 ? 2.068 -17.438 -29.078 1 87.38 245 ARG B N 1
ATOM 4521 C CA . ARG B 1 245 ? 2.498 -17.125 -30.438 1 87.38 245 ARG B CA 1
ATOM 4522 C C . ARG B 1 245 ? 1.876 -18.078 -31.453 1 87.38 245 ARG B C 1
ATOM 4524 O O . ARG B 1 245 ? 1.585 -17.703 -32.594 1 87.38 245 ARG B O 1
ATOM 4531 N N . ILE B 1 246 ? 1.621 -19.25 -30.938 1 89.88 246 ILE B N 1
ATOM 4532 C CA . ILE B 1 246 ? 1.118 -20.297 -31.828 1 89.88 246 ILE B CA 1
ATOM 4533 C C . ILE B 1 246 ? -0.39 -20.141 -32 1 89.88 246 ILE B C 1
ATOM 4535 O O . ILE B 1 246 ? -0.887 -20.109 -33.125 1 89.88 246 ILE B O 1
ATOM 4539 N N . SER B 1 247 ? -1.103 -20.125 -30.922 1 90.5 247 SER B N 1
ATOM 4540 C CA . SER B 1 247 ? -2.555 -20.031 -31.031 1 90.5 247 SER B CA 1
ATOM 4541 C C . SER B 1 247 ? -3.16 -19.453 -29.75 1 90.5 247 SER B C 1
ATOM 4543 O O . SER B 1 247 ? -3.172 -20.109 -28.719 1 90.5 247 SER B O 1
ATOM 4545 N N . ARG B 1 248 ? -3.746 -18.328 -29.891 1 89 248 ARG B N 1
ATOM 4546 C CA . ARG B 1 248 ? -4.441 -17.719 -28.766 1 89 248 ARG B CA 1
ATOM 4547 C C . ARG B 1 248 ? -5.629 -18.562 -28.312 1 89 248 ARG B C 1
ATOM 4549 O O . ARG B 1 248 ? -5.969 -18.594 -27.125 1 89 248 ARG B O 1
ATOM 4556 N N . ASP B 1 249 ? -6.164 -19.266 -29.281 1 91.5 249 ASP B N 1
ATOM 4557 C CA . ASP B 1 249 ? -7.316 -20.109 -28.984 1 91.5 249 ASP B CA 1
ATOM 4558 C C . ASP B 1 249 ? -6.914 -21.281 -28.094 1 91.5 249 ASP B C 1
ATOM 4560 O O . ASP B 1 249 ? -7.648 -21.656 -27.188 1 91.5 249 ASP B O 1
ATOM 4564 N N . ILE B 1 250 ? -5.816 -21.844 -28.375 1 93.94 250 ILE B N 1
ATOM 4565 C CA . ILE B 1 250 ? -5.309 -22.953 -27.578 1 93.94 250 ILE B CA 1
ATOM 4566 C C . ILE B 1 250 ? -5.02 -22.484 -26.156 1 93.94 250 ILE B C 1
ATOM 4568 O O . ILE B 1 250 ? -5.395 -23.141 -25.188 1 93.94 250 ILE B O 1
ATOM 4572 N N . LEU B 1 251 ? -4.41 -21.344 -26.094 1 93.88 251 LEU B N 1
ATOM 4573 C CA . LEU B 1 251 ? -4.102 -20.766 -24.797 1 93.88 251 LEU B CA 1
ATOM 4574 C C . LEU B 1 251 ? -5.375 -20.469 -24.016 1 93.88 251 LEU B C 1
ATOM 4576 O O . LEU B 1 251 ? -5.449 -20.75 -22.812 1 93.88 251 LEU B O 1
ATOM 4580 N N . MET B 1 252 ? -6.344 -19.984 -24.719 1 93.5 252 MET B N 1
ATOM 4581 C CA . MET B 1 252 ? -7.621 -19.672 -24.078 1 93.5 252 MET B CA 1
ATOM 4582 C C . MET B 1 252 ? -8.289 -20.938 -23.562 1 93.5 252 MET B C 1
ATOM 4584 O O . MET B 1 252 ? -8.875 -20.938 -22.469 1 93.5 252 MET B O 1
ATOM 4588 N N . ASN B 1 253 ? -8.18 -21.938 -24.297 1 95.5 253 ASN B N 1
ATOM 4589 C CA . ASN B 1 253 ? -8.727 -23.203 -23.859 1 95.5 253 ASN B CA 1
ATOM 4590 C C . ASN B 1 253 ? -8.07 -23.688 -22.562 1 95.5 253 ASN B C 1
ATOM 4592 O O . ASN B 1 253 ? -8.758 -24.141 -21.641 1 95.5 253 ASN B O 1
ATOM 4596 N N . TRP B 1 254 ? -6.777 -23.609 -22.484 1 97.19 254 TRP B N 1
ATOM 4597 C CA . TRP B 1 254 ? -6.055 -23.922 -21.25 1 97.19 254 TRP B CA 1
ATOM 4598 C C . TRP B 1 254 ? -6.555 -23.078 -20.094 1 97.19 254 TRP B C 1
ATOM 4600 O O . TRP B 1 254 ? -6.855 -23.609 -19.016 1 97.19 254 TRP B O 1
ATOM 4610 N N . ARG B 1 255 ? -6.668 -21.844 -20.328 1 95.62 255 ARG B N 1
ATOM 4611 C CA . ARG B 1 255 ? -7.039 -20.891 -19.297 1 95.62 255 ARG B CA 1
ATOM 4612 C C . ARG B 1 255 ? -8.422 -21.188 -18.734 1 95.62 255 ARG B C 1
ATOM 4614 O O . ARG B 1 255 ? -8.609 -21.25 -17.516 1 95.62 255 ARG B O 1
ATOM 4621 N N . LEU B 1 256 ? -9.352 -21.422 -19.578 1 96.56 256 LEU B N 1
ATOM 4622 C CA . LEU B 1 256 ? -10.734 -21.594 -19.141 1 96.56 256 LEU B CA 1
ATOM 4623 C C . LEU B 1 256 ? -10.93 -22.938 -18.453 1 96.56 256 LEU B C 1
ATOM 4625 O O . LEU B 1 256 ? -11.617 -23.031 -17.438 1 96.56 256 LEU B O 1
ATOM 4629 N N . LYS B 1 257 ? -10.344 -23.938 -18.953 1 98.12 257 LYS B N 1
ATOM 4630 C CA . LYS B 1 257 ? -10.469 -25.266 -18.344 1 98.12 257 LYS B CA 1
ATOM 4631 C C . LYS B 1 257 ? -9.766 -25.297 -16.984 1 98.12 257 LYS B C 1
ATOM 4633 O O . LYS B 1 257 ? -10.297 -25.859 -16.031 1 98.12 257 LYS B O 1
ATOM 4638 N N . LEU B 1 258 ? -8.617 -24.703 -16.938 1 98.44 258 LEU B N 1
ATOM 4639 C CA . LEU B 1 258 ? -7.891 -24.719 -15.68 1 98.44 258 LEU B CA 1
ATOM 4640 C C . LEU B 1 258 ? -8.547 -23.797 -14.664 1 98.44 258 LEU B C 1
ATOM 4642 O O . LEU B 1 258 ? -8.445 -24.016 -13.453 1 98.44 258 LEU B O 1
ATOM 4646 N N . ARG B 1 259 ? -9.234 -22.766 -15.156 1 98.12 259 ARG B N 1
ATOM 4647 C CA . ARG B 1 259 ? -10.055 -21.953 -14.266 1 98.12 259 ARG B CA 1
ATOM 4648 C C . ARG B 1 259 ? -11.07 -22.812 -13.523 1 98.12 259 ARG B C 1
ATOM 4650 O O . ARG B 1 259 ? -11.195 -22.719 -12.297 1 98.12 259 ARG B O 1
ATOM 4657 N N . GLU B 1 260 ? -11.742 -23.594 -14.281 1 98.56 260 GLU B N 1
ATOM 4658 C CA . GLU B 1 260 ? -12.727 -24.5 -13.688 1 98.56 260 GLU B CA 1
ATOM 4659 C C . GLU B 1 260 ? -12.07 -25.484 -12.734 1 98.56 260 GLU B C 1
ATOM 4661 O O . GLU B 1 260 ? -12.562 -25.719 -11.625 1 98.56 260 GLU B O 1
ATOM 4666 N N . LEU B 1 261 ? -11 -25.984 -13.133 1 98.88 261 LEU B N 1
ATOM 4667 C CA . LEU B 1 261 ? -10.289 -27 -12.367 1 98.88 261 LEU B CA 1
ATOM 4668 C C . LEU B 1 261 ? -9.766 -26.422 -11.047 1 98.88 261 LEU B C 1
ATOM 4670 O O . LEU B 1 261 ? -10 -27 -9.984 1 98.88 261 LEU B O 1
ATOM 4674 N N . PHE B 1 262 ? -9.07 -25.312 -11.086 1 98.81 262 PHE B N 1
ATOM 4675 C CA . PHE B 1 262 ? -8.477 -24.719 -9.898 1 98.81 262 PHE B CA 1
ATOM 4676 C C . PHE B 1 262 ? -9.555 -24.234 -8.938 1 98.81 262 PHE B C 1
ATOM 4678 O O . PHE B 1 262 ? -9.414 -24.344 -7.723 1 98.81 262 PHE B O 1
ATOM 4685 N N . ASN B 1 263 ? -10.578 -23.641 -9.508 1 98.62 263 ASN B N 1
ATOM 4686 C CA . ASN B 1 263 ? -11.68 -23.25 -8.641 1 98.62 263 ASN B CA 1
ATOM 4687 C C . ASN B 1 263 ? -12.25 -24.438 -7.879 1 98.62 263 ASN B C 1
ATOM 4689 O O . ASN B 1 263 ? -12.5 -24.344 -6.68 1 98.62 263 ASN B O 1
ATOM 4693 N N . HIS B 1 264 ? -12.398 -25.547 -8.531 1 98.75 264 HIS B N 1
ATOM 4694 C CA . HIS B 1 264 ? -12.977 -26.734 -7.938 1 98.75 264 HIS B CA 1
ATOM 4695 C C . HIS B 1 264 ? -12.062 -27.328 -6.867 1 98.75 264 HIS B C 1
ATOM 4697 O O . HIS B 1 264 ? -12.461 -27.484 -5.715 1 98.75 264 HIS B O 1
ATOM 4703 N N . TYR B 1 265 ? -10.836 -27.562 -7.195 1 98.88 265 TYR B N 1
ATOM 4704 C CA . TYR B 1 265 ? -9.961 -28.297 -6.293 1 98.88 265 TYR B CA 1
ATOM 4705 C C . TYR B 1 265 ? -9.445 -27.406 -5.176 1 98.88 265 TYR B C 1
ATOM 4707 O O . TYR B 1 265 ? -9.336 -27.844 -4.023 1 98.88 265 TYR B O 1
ATOM 4715 N N . ILE B 1 266 ? -9.203 -26.141 -5.469 1 98.75 266 ILE B N 1
ATOM 4716 C CA . ILE B 1 266 ? -8.594 -25.281 -4.469 1 98.75 266 ILE B CA 1
ATOM 4717 C C . ILE B 1 266 ? -9.688 -24.594 -3.65 1 98.75 266 ILE B C 1
ATOM 4719 O O . ILE B 1 266 ? -9.766 -24.766 -2.434 1 98.75 266 ILE B O 1
ATOM 4723 N N . ASN B 1 267 ? -10.586 -23.938 -4.293 1 98.44 267 ASN B N 1
ATOM 4724 C CA . ASN B 1 267 ? -11.562 -23.125 -3.58 1 98.44 267 ASN B CA 1
ATOM 4725 C C . ASN B 1 267 ? -12.672 -23.969 -2.977 1 98.44 267 ASN B C 1
ATOM 4727 O O . ASN B 1 267 ? -13.141 -23.703 -1.868 1 98.44 267 ASN B O 1
ATOM 4731 N N . VAL B 1 268 ? -13.117 -24.969 -3.662 1 98.25 268 VAL B N 1
ATOM 4732 C CA . VAL B 1 268 ? -14.273 -25.734 -3.217 1 98.25 268 VAL B CA 1
ATOM 4733 C C . VAL B 1 268 ? -13.82 -26.922 -2.365 1 98.25 268 VAL B C 1
ATOM 4735 O O . VAL B 1 268 ? -14.344 -27.141 -1.269 1 98.25 268 VAL B O 1
ATOM 4738 N N . LYS B 1 269 ? -12.828 -27.672 -2.828 1 98.38 269 LYS B N 1
ATOM 4739 C CA . LYS B 1 269 ? -12.469 -28.922 -2.172 1 98.38 269 LYS B CA 1
ATOM 4740 C C . LYS B 1 269 ? -11.344 -28.719 -1.165 1 98.38 269 LYS B C 1
ATOM 4742 O O . LYS B 1 269 ? -11.047 -29.609 -0.372 1 98.38 269 LYS B O 1
ATOM 4747 N N . GLY B 1 270 ? -10.641 -27.609 -1.226 1 98.31 270 GLY B N 1
ATOM 4748 C CA . GLY B 1 270 ? -9.695 -27.234 -0.185 1 98.31 270 GLY B CA 1
ATOM 4749 C C . GLY B 1 270 ? -8.305 -27.812 -0.412 1 98.31 270 GLY B C 1
ATOM 4750 O O . GLY B 1 270 ? -7.527 -27.953 0.532 1 98.31 270 GLY B O 1
ATOM 4751 N N . TYR B 1 271 ? -7.98 -28.156 -1.649 1 98.81 271 TYR B N 1
ATOM 4752 C CA . TYR B 1 271 ? -6.629 -28.609 -1.938 1 98.81 271 TYR B CA 1
ATOM 4753 C C . TYR B 1 271 ? -5.625 -27.484 -1.82 1 98.81 271 TYR B C 1
ATOM 4755 O O . TYR B 1 271 ? -5.961 -26.312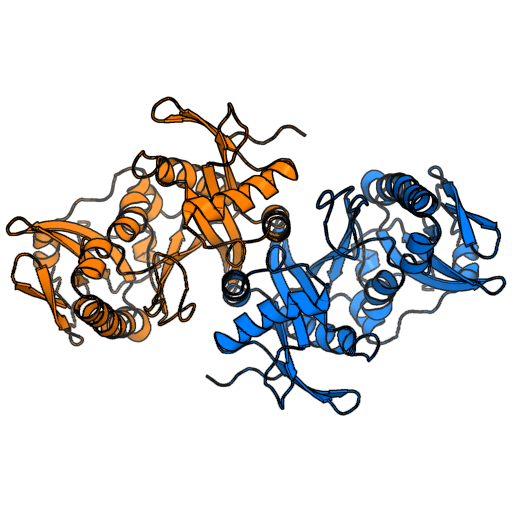 -2.055 1 98.81 271 TYR B O 1
ATOM 4763 N N . ILE B 1 272 ? -4.418 -27.812 -1.456 1 98.94 272 ILE B N 1
ATOM 4764 C CA . ILE B 1 272 ? -3.287 -26.906 -1.399 1 98.94 272 ILE B CA 1
ATOM 4765 C C . ILE B 1 272 ? -2.277 -27.25 -2.488 1 98.94 272 ILE B C 1
ATOM 4767 O O . ILE B 1 272 ? -1.901 -28.422 -2.643 1 98.94 272 ILE B O 1
ATOM 4771 N N . VAL B 1 273 ? -1.916 -26.266 -3.34 1 98.94 273 VAL B N 1
ATOM 4772 C CA . VAL B 1 273 ? -0.772 -26.5 -4.219 1 98.94 273 VAL B CA 1
ATOM 4773 C C . VAL B 1 273 ? 0.511 -26.547 -3.391 1 98.94 273 VAL B C 1
ATOM 4775 O O . VAL B 1 273 ? 0.895 -25.562 -2.766 1 98.94 273 VAL B O 1
ATOM 4778 N N . ILE B 1 274 ? 1.227 -27.672 -3.455 1 98.69 274 ILE B N 1
ATOM 4779 C CA . ILE B 1 274 ? 2.322 -27.844 -2.506 1 98.69 274 ILE B CA 1
ATOM 4780 C C . ILE B 1 274 ? 3.635 -28.031 -3.262 1 98.69 274 ILE B C 1
ATOM 4782 O O . ILE B 1 274 ? 4.715 -27.922 -2.678 1 98.69 274 ILE B O 1
ATOM 4786 N N . TRP B 1 275 ? 3.529 -28.328 -4.543 1 98.56 275 TRP B N 1
ATOM 4787 C CA . TRP B 1 275 ? 4.762 -28.625 -5.27 1 98.56 275 TRP B CA 1
ATOM 4788 C C . TRP B 1 275 ? 4.551 -28.484 -6.777 1 98.56 275 TRP B C 1
ATOM 4790 O O . TRP B 1 275 ? 3.43 -28.25 -7.234 1 98.56 275 TRP B O 1
ATOM 4800 N N . MET B 1 276 ? 5.656 -28.516 -7.492 1 98.19 276 MET B N 1
ATOM 4801 C CA . MET B 1 276 ? 5.672 -28.516 -8.953 1 98.19 276 MET B CA 1
ATOM 4802 C C . MET B 1 276 ? 6.781 -29.422 -9.484 1 98.19 276 MET B C 1
ATOM 4804 O O . MET B 1 276 ? 7.883 -29.453 -8.93 1 98.19 276 MET B O 1
ATOM 4808 N N . LEU B 1 277 ? 6.414 -30.125 -10.508 1 97.75 277 LEU B N 1
ATOM 4809 C CA . LEU B 1 277 ? 7.375 -31 -11.18 1 97.75 277 LEU B CA 1
ATOM 4810 C C . LEU B 1 27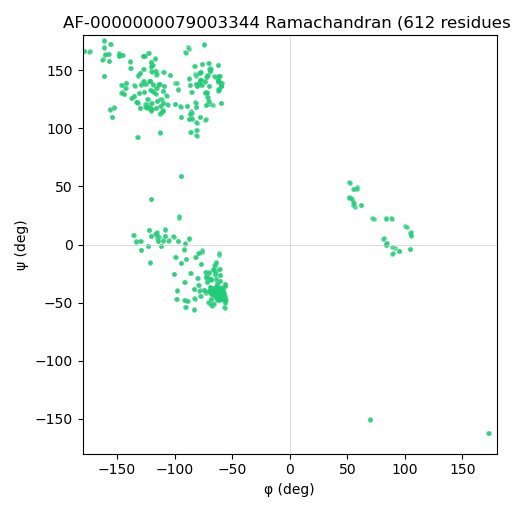7 ? 7.574 -30.578 -12.633 1 97.75 277 LEU B C 1
ATOM 4812 O O . LEU B 1 277 ? 6.617 -30.188 -13.305 1 97.75 277 LEU B O 1
ATOM 4816 N N . VAL B 1 278 ? 8.766 -30.594 -13.047 1 97.06 278 VAL B N 1
ATOM 4817 C CA . VAL B 1 278 ? 9.109 -30.453 -14.461 1 97.06 278 VAL B CA 1
ATOM 4818 C C . VAL B 1 278 ? 9.875 -31.703 -14.922 1 97.06 278 VAL B C 1
ATOM 4820 O O . VAL B 1 278 ? 10.945 -32 -14.398 1 97.06 278 VAL B O 1
ATOM 4823 N N . GLU B 1 279 ? 9.273 -32.375 -15.812 1 96.69 279 GLU B N 1
ATOM 4824 C CA . GLU B 1 279 ? 9.883 -33.594 -16.312 1 96.69 279 GLU B CA 1
ATOM 4825 C C . GLU B 1 279 ? 9.883 -33.656 -17.828 1 96.69 279 GLU B C 1
ATOM 4827 O O . GLU B 1 279 ? 8.992 -33.094 -18.469 1 96.69 279 GLU B O 1
ATOM 4832 N N . LYS B 1 280 ? 10.914 -34.25 -18.328 1 95.56 280 LYS B N 1
ATOM 4833 C CA . LYS B 1 280 ? 10.953 -34.5 -19.766 1 95.56 280 LYS B CA 1
ATOM 4834 C C . LYS B 1 280 ? 10.242 -35.812 -20.109 1 95.56 280 LYS B C 1
ATOM 4836 O O . LYS B 1 280 ? 10.672 -36.875 -19.703 1 95.56 280 LYS B O 1
ATOM 4841 N N . ILE B 1 281 ? 9.18 -35.656 -20.828 1 92.75 281 ILE B N 1
ATOM 4842 C CA . ILE B 1 281 ? 8.383 -36.812 -21.234 1 92.75 281 ILE B CA 1
ATOM 4843 C C . ILE B 1 281 ? 8.219 -36.812 -22.75 1 92.75 281 ILE B C 1
ATOM 4845 O O . ILE B 1 281 ? 7.73 -35.812 -23.328 1 92.75 281 ILE B O 1
ATOM 4849 N N . ASN B 1 282 ? 8.672 -37.875 -23.453 1 89.06 282 ASN B N 1
ATOM 4850 C CA . ASN B 1 282 ? 8.609 -38 -24.906 1 89.06 282 ASN B CA 1
ATOM 4851 C C . ASN B 1 282 ? 9.281 -36.812 -25.609 1 89.06 282 ASN B C 1
ATOM 4853 O O . ASN B 1 282 ? 8.727 -36.25 -26.547 1 89.06 282 ASN B O 1
ATOM 4857 N N . GLY B 1 283 ? 10.281 -36.344 -25 1 91.38 283 GLY B N 1
ATOM 4858 C CA . GLY B 1 283 ? 11.117 -35.312 -25.609 1 91.38 283 GLY B CA 1
ATOM 4859 C C . GLY B 1 283 ? 10.648 -33.906 -25.328 1 91.38 283 GLY B C 1
ATOM 4860 O O . GLY B 1 283 ? 11.266 -32.938 -25.766 1 91.38 283 GLY B O 1
ATOM 4861 N N . LEU B 1 284 ? 9.555 -33.812 -24.625 1 94.12 284 LEU B N 1
ATOM 4862 C CA . LEU B 1 284 ? 9.008 -32.5 -24.312 1 94.12 284 LEU B CA 1
ATOM 4863 C C . LEU B 1 284 ? 9.07 -32.219 -22.812 1 94.12 284 LEU B C 1
ATOM 4865 O O . LEU B 1 284 ? 8.82 -33.125 -22 1 94.12 284 LEU B O 1
ATOM 4869 N N . ASN B 1 285 ? 9.445 -31.031 -22.484 1 95.88 285 ASN B N 1
ATOM 4870 C CA . ASN B 1 285 ? 9.344 -30.609 -21.094 1 95.88 285 ASN B CA 1
ATOM 4871 C C . ASN B 1 285 ? 7.887 -30.391 -20.688 1 95.88 285 ASN B C 1
ATOM 4873 O O . ASN B 1 285 ? 7.145 -29.688 -21.359 1 95.88 285 ASN B O 1
ATOM 4877 N N . ARG B 1 286 ? 7.566 -31.062 -19.594 1 97.19 286 ARG B N 1
ATOM 4878 C CA . ARG B 1 286 ? 6.203 -30.969 -19.078 1 97.19 286 ARG B CA 1
ATOM 4879 C C . ARG B 1 286 ? 6.195 -30.453 -17.641 1 97.19 286 ARG B C 1
ATOM 4881 O O . ARG B 1 286 ? 7.082 -30.781 -16.859 1 97.19 286 ARG B O 1
ATOM 4888 N N . SER B 1 287 ? 5.211 -29.609 -17.359 1 98.19 287 SER B N 1
ATOM 4889 C CA . SER B 1 287 ? 5.086 -29 -16.031 1 98.19 287 SER B CA 1
ATOM 4890 C C . SER B 1 287 ? 3.803 -29.453 -15.344 1 98.19 287 SER B C 1
ATOM 4892 O O . SER B 1 287 ? 2.729 -29.438 -15.953 1 98.19 287 SER B O 1
ATOM 4894 N N . PHE B 1 288 ? 3.955 -29.828 -14.031 1 98.75 288 PHE B N 1
ATOM 4895 C CA . PHE B 1 288 ? 2.816 -30.344 -13.281 1 98.75 288 PHE B CA 1
ATOM 4896 C C . PHE B 1 288 ? 2.76 -29.719 -11.891 1 98.75 288 PHE B C 1
ATOM 4898 O O . PHE B 1 288 ? 3.754 -29.719 -11.156 1 98.75 288 PHE B O 1
ATOM 4905 N N . TYR B 1 289 ? 1.608 -29.188 -11.555 1 98.88 289 TYR B N 1
ATOM 4906 C CA . TYR B 1 289 ? 1.347 -28.875 -10.148 1 98.88 289 TYR B CA 1
ATOM 4907 C C . TYR B 1 289 ? 0.972 -30.141 -9.383 1 98.88 289 TYR B C 1
ATOM 4909 O O . TYR B 1 289 ? 0.316 -31.031 -9.922 1 98.88 289 TYR B O 1
ATOM 4917 N N . VAL B 1 290 ? 1.325 -30.203 -8.148 1 98.81 290 VAL B N 1
ATOM 4918 C CA . VAL B 1 290 ? 0.859 -31.219 -7.207 1 98.81 290 VAL B CA 1
ATOM 4919 C C . VAL B 1 290 ? -0.027 -30.562 -6.148 1 98.81 290 VAL B C 1
ATOM 4921 O O . VAL B 1 290 ? 0.437 -29.719 -5.371 1 98.81 290 VAL B O 1
ATOM 4924 N N . LEU B 1 291 ? -1.305 -30.891 -6.168 1 98.88 291 LEU B N 1
ATOM 4925 C CA . LEU B 1 291 ? -2.26 -30.453 -5.16 1 98.88 291 LEU B CA 1
ATOM 4926 C C . LEU B 1 291 ? -2.49 -31.531 -4.109 1 98.88 291 LEU B C 1
ATOM 4928 O O . LEU B 1 291 ? -2.586 -32.719 -4.441 1 98.88 291 LEU B O 1
ATOM 4932 N N . TRP B 1 292 ? -2.561 -31.078 -2.873 1 98.75 292 TRP B N 1
ATOM 4933 C CA . TRP B 1 292 ? -2.672 -32.031 -1.76 1 98.75 292 TRP B CA 1
ATOM 4934 C C . TRP B 1 292 ? -3.77 -31.594 -0.793 1 98.75 292 TRP B C 1
ATOM 4936 O O . TRP B 1 292 ? -3.809 -30.438 -0.365 1 98.75 292 TRP B O 1
ATOM 4946 N N . ARG B 1 293 ? -4.723 -32.438 -0.576 1 98.25 293 ARG B N 1
ATOM 4947 C CA . ARG B 1 293 ? -5.734 -32.188 0.447 1 98.25 293 ARG B CA 1
ATOM 4948 C C . ARG B 1 293 ? -5.211 -32.562 1.833 1 98.25 293 ARG B C 1
ATOM 4950 O O . ARG B 1 293 ? -5.168 -33.75 2.195 1 98.25 293 ARG B O 1
ATOM 4957 N N . ARG B 1 294 ? -4.781 -31.609 2.533 1 96.44 294 ARG B N 1
ATOM 4958 C CA . ARG B 1 294 ? -4.141 -31.734 3.838 1 96.44 294 ARG B CA 1
ATOM 4959 C C . ARG B 1 294 ? -4.27 -30.438 4.629 1 96.44 294 ARG B C 1
ATOM 4961 O O . ARG B 1 294 ? -4.59 -29.391 4.066 1 96.44 294 ARG B O 1
ATOM 4968 N N . SER B 1 295 ? -4.137 -30.594 5.934 1 97.5 295 SER B N 1
ATOM 4969 C CA . SER B 1 295 ? -4.211 -29.375 6.746 1 97.5 295 SER B CA 1
ATOM 4970 C C . SER B 1 295 ? -2.998 -28.484 6.52 1 97.5 295 SER B C 1
ATOM 4972 O O . SER B 1 295 ? -1.893 -28.969 6.285 1 97.5 295 SER B O 1
ATOM 4974 N N . LEU B 1 296 ? -3.223 -27.234 6.648 1 97.81 296 LEU B N 1
ATOM 4975 C CA . LEU B 1 296 ? -2.156 -26.25 6.492 1 97.81 296 LEU B CA 1
ATOM 4976 C C . LEU B 1 296 ? -1.034 -26.5 7.492 1 97.81 296 LEU B C 1
ATOM 4978 O O . LEU B 1 296 ? 0.146 -26.391 7.148 1 97.81 296 LEU B O 1
ATOM 4982 N N . ASP B 1 297 ? -1.393 -26.828 8.664 1 97.94 297 ASP B N 1
ATOM 4983 C CA . ASP B 1 297 ? -0.411 -27.031 9.727 1 97.94 297 ASP B CA 1
ATOM 4984 C C . ASP B 1 297 ? 0.592 -28.125 9.336 1 97.94 297 ASP B C 1
ATOM 4986 O O . ASP B 1 297 ? 1.797 -27.969 9.547 1 97.94 297 ASP B O 1
ATOM 4990 N N . ARG B 1 298 ? 0.097 -29.172 8.766 1 97.5 298 ARG B N 1
ATOM 4991 C CA . ARG B 1 298 ? 0.969 -30.266 8.367 1 97.5 298 ARG B CA 1
ATOM 4992 C C . ARG B 1 298 ? 1.858 -29.859 7.199 1 97.5 298 ARG B C 1
ATOM 4994 O O . ARG B 1 298 ? 3.035 -30.219 7.152 1 97.5 298 ARG B O 1
ATOM 5001 N N . VAL B 1 299 ? 1.3 -29.172 6.316 1 98.31 299 VAL B N 1
ATOM 5002 C CA . VAL B 1 299 ? 2.062 -28.703 5.16 1 98.31 299 VAL B CA 1
ATOM 5003 C C . VAL B 1 299 ? 3.189 -27.781 5.621 1 98.31 299 VAL B C 1
ATOM 5005 O O . VAL B 1 299 ? 4.34 -27.938 5.199 1 98.31 299 VAL B O 1
ATOM 5008 N N . LEU B 1 300 ? 2.912 -26.906 6.543 1 98.38 300 LEU B N 1
ATOM 5009 C CA . LEU B 1 300 ? 3.896 -25.938 7.023 1 98.38 300 LEU B CA 1
ATOM 5010 C C . LEU B 1 300 ? 4.945 -26.625 7.895 1 98.38 300 LEU B C 1
ATOM 5012 O O . LEU B 1 300 ? 6.066 -26.125 8.023 1 98.38 300 LEU B O 1
ATOM 5016 N N . ALA B 1 301 ? 4.531 -27.734 8.438 1 97.81 301 ALA B N 1
ATOM 5017 C CA . ALA B 1 301 ? 5.453 -28.5 9.273 1 97.81 301 ALA B CA 1
ATOM 5018 C C . ALA B 1 301 ? 6.465 -29.266 8.43 1 97.81 301 ALA B C 1
ATOM 5020 O O . ALA B 1 301 ? 7.383 -29.891 8.961 1 97.81 301 ALA B O 1
ATOM 5021 N N . GLY B 1 302 ? 6.309 -29.219 7.133 1 97 302 GLY B N 1
ATOM 5022 C CA . GLY B 1 302 ? 7.293 -29.844 6.254 1 97 302 GLY B CA 1
ATOM 5023 C C . GLY B 1 302 ? 6.867 -31.203 5.746 1 97 302 GLY B C 1
ATOM 5024 O O . GLY B 1 302 ? 7.691 -31.969 5.242 1 97 302 GLY B O 1
ATOM 5025 N N . ASP B 1 303 ? 5.574 -31.453 5.895 1 96.62 303 ASP B N 1
ATOM 5026 C CA . ASP B 1 303 ? 5.062 -32.719 5.371 1 96.62 303 ASP B CA 1
ATOM 5027 C C . ASP B 1 303 ? 4.898 -32.656 3.854 1 96.62 303 ASP B C 1
ATOM 5029 O O . ASP B 1 303 ? 4.465 -31.641 3.312 1 96.62 303 ASP B O 1
ATOM 5033 N N . PHE B 1 304 ? 5.309 -33.719 3.252 1 96.94 304 PHE B N 1
ATOM 5034 C CA . PHE B 1 304 ? 5.043 -34 1.846 1 96.94 304 PHE B CA 1
ATOM 5035 C C . PHE B 1 304 ? 4.41 -35.375 1.683 1 96.94 304 PHE B C 1
ATOM 5037 O O . PHE B 1 304 ? 4.656 -36.281 2.486 1 96.94 304 PHE B O 1
ATOM 5044 N N . PRO B 1 305 ? 3.621 -35.5 0.646 1 95.62 305 PRO B N 1
ATOM 5045 C CA . PRO B 1 305 ? 3.002 -36.812 0.485 1 95.62 305 PRO B CA 1
ATOM 5046 C C . PRO B 1 305 ? 4.027 -37.938 0.308 1 95.62 305 PRO B C 1
ATOM 5048 O O . PRO B 1 305 ? 3.756 -39.094 0.648 1 95.62 305 PRO B O 1
ATOM 5051 N N . TRP B 1 306 ? 5.168 -37.625 -0.183 1 94.25 306 TRP B N 1
ATOM 5052 C CA . TRP B 1 306 ? 6.18 -38.656 -0.479 1 94.25 306 TRP B CA 1
ATOM 5053 C C . TRP B 1 306 ? 7.242 -38.688 0.615 1 94.25 306 TRP B C 1
ATOM 5055 O O . TRP B 1 306 ? 8.281 -39.344 0.455 1 94.25 306 TRP B O 1
ATOM 5065 N N . SER B 1 307 ? 7.016 -37.906 1.716 1 82.88 307 SER B N 1
ATOM 5066 C CA . SER B 1 307 ? 7.953 -37.938 2.832 1 82.88 307 SER B CA 1
ATOM 5067 C C . SER B 1 307 ? 7.695 -39.125 3.729 1 82.88 307 SER B C 1
ATOM 5069 O O . SER B 1 307 ? 6.547 -39.562 3.914 1 82.88 307 SER B O 1
ATOM 5071 N N . SER B 1 308 ? 8.531 -40.281 3.754 1 59.66 308 SER B N 1
ATOM 5072 C CA . SER B 1 308 ? 8.453 -41.469 4.633 1 59.66 308 SER B CA 1
ATOM 5073 C C . SER B 1 308 ? 8.484 -41.031 6.098 1 59.66 308 SER B C 1
ATOM 5075 O O . SER B 1 308 ? 9.094 -40.031 6.449 1 59.66 308 SER B O 1
#